Protein AF-A0A075AR29-F1 (afdb_monomer_lite)

Secondary structure (DSSP, 8-state):
--HHHHHHHHHHHHTPPPBHHHHHHHHTTS-GGG-HHHHHHHHHHHHHPBPPHHHHHHHHHHHHTT-GGGSHHHHHHHHHHHHHHH-TT-TTTT-SS--HHHHHHHHHHSTT--HHHHHHH--SS--HHHHHHHTT-HHHHHHHHHTT---S-HHHHHTT-SS--HHHHHHHHHHHHIIIIIHHH--HHHHHHHHHHHHHS-----HHHHHHHHHHHHH-TT-HHHHHHHHHHHHHHGGGS-HHHHHHHHHHHHHH---HHHHHHHHHHHHHTT----HHHHHHHHHHHHH-HHHHHH-HHHHHHHHHT-TT-HHHHHHHHHHTT-HHHHHHHHHHTSS-SGGGHHHHHHHHHHHHHHHHHT---HHHHHHHHHTGGGS-GGGGTTS-HHHHHHHHHH---HHHHHHHHHHHHHHHHH-HHHHHHHHHHHHT-TTTHHHHHHHHHHHHTS-SSHHHHHHHHHHS--SS-HHHHHHHHGGGS-HHHHHHHHHHHHTTT--TTGGG-HHHHHHHHHHHHT-SS-S-HHHHHHHHHHHHHT--HHHHHHHHHHTT-------S---S------------HHHHHHHHHHHHHTT---HHHHHHHHHS-SS---HHHHHHHHHT--HHHHHHHHHHHHHHH--GGGTTTS---

Foldseek 3Di:
DDPVVVVVVCCLVVVDEDAPVVVVVVPVVDPLVPDPVSVVSCVVNLLRHAHALVNLLVQLVCLVVVHPCPDQVNLCVVCVVNVCHQPVVCPPVPPPTQDSVNSLLSSLPGPSNALVSNLVNDPDDAFQLLVCLLVVVVSSNVSCVVRQGAAQDLVSSVVSDPDDDPLSVLQVVLLCCCVVPCLVCLDPVSLVVNVVVCVVPPRAYALVSLLVLLLSCLQPLVRPSSLVSNLVCLVRRVSNHRLVSLLVSLVSSLVNDLALVSSLSNLLSVLVVVDDHDPVSVLSNLLSQLLDQCCCVPVVVSVVSNCLSPLPCVLVNLLSNLVSLRQSSVVSCVVVVSDPLQVCQVSLQVSLVVLVVVCQPDDPDLSSLSNNLSCVVSHDPVSCVPDPVLVSLVSVLVDPDPSVLVSLLSVLVVCCVPPVPVSLVVLLVCLQDQACNLVSNVSVCVSPVAHDPLLVSLLVNLVDPGPDQNLSNLVSRLVRQPALLSLLVSLLSLLPPDDLVLLVDPSSLNSSLVSVLSHDDNPDLVSVLVSLLSQLLSVHLVSNLSSCVLQVQDQDDPDVDDDPDDPDDDDRNPRDLVSLLVSLLCCLVVVSDDPRSLVRNVSSDDDRDDPVSLVSNCVSPDPVSVVVSVVVCCVPVPDCPVVVPPDDD

Sequence (649 aa):
MDFLKLYLLIVCVVGSKLPFDVYENINRFIDSATSDSLRQADKFHYNNLQLNGETIFLWYKSCLKGSIHCSPVRIQEFYSKHVRVLDPERQLAQTNEISVPDLIGLLVRQQEFTPYNYYTQSYYSTDPLTFCIKHQMNDCIRILRRRHFYVENVQNATAFVNGDNPFLDDMQRNTEYIREHLIPSLNQVMLNSYFATQLVRKQPIDQVTMSTVLLNVAMKLNNTNAVNLGVWMLNNHLNALSETRFHRFVAELLVYNSNATPIAKVMKEVLQTKYEMHYYDKIKLFKVLIGDHDFVKNESATLLDILKSFPYDGDLIYNITFTKSNHFAYNLLKNSKLFSVERRKQKLTSFWQSLFYTTFGEKNSTESFELLLSSIEDVDISWTIPVDWIYFLELLAMSTNTARFNFYKKLFAYFKNTNDTLFTINFHNQSLDNVKGSKFLRILIELCDGVPKPELLLMKIFSKKMRYSIERSFKLIIPFVKGDRDKVDVLKSLLVDVEEDVLSDYNYISCFNMVLQSIVEPSNNEEMLDLVVLVMKTNNERFIRSVLAEMGVRIVRRSPFLHPEDHSFTKRIMIDTSLYKRACKIAVTSNLVNSKIARILLEAYEGWMDFDTAMDILELGDPNLKKSLVVHLRERYGNLDTIASHSLE

Organism: Rozella allomycis (strain CSF55) (NCBI:txid988480)

Radius of gyration: 48.05 Å; chains: 1; bounding box: 104×65×135 Å

Structure (mmCIF, N/CA/C/O backbone):
data_AF-A0A075AR29-F1
#
_entry.id   AF-A0A075AR29-F1
#
loop_
_atom_site.group_PDB
_atom_site.id
_atom_site.type_symbol
_atom_site.label_atom_id
_atom_site.label_alt_id
_atom_site.label_comp_id
_atom_site.label_asym_id
_atom_site.label_entity_id
_atom_site.label_seq_id
_atom_site.pdbx_PDB_ins_code
_atom_site.Cartn_x
_atom_site.Cartn_y
_atom_site.Cartn_z
_atom_site.occupancy
_atom_site.B_iso_or_equiv
_atom_site.auth_seq_id
_atom_site.auth_comp_id
_atom_site.auth_asym_id
_atom_site.auth_atom_id
_atom_site.pdbx_PDB_model_num
ATOM 1 N N . MET A 1 1 ? -10.044 -37.018 -37.063 1.00 43.78 1 MET A N 1
ATOM 2 C CA . MET A 1 1 ? -9.533 -35.936 -37.930 1.00 43.78 1 MET A CA 1
ATOM 3 C C . MET A 1 1 ? -8.727 -35.023 -37.025 1.00 43.78 1 MET A C 1
ATOM 5 O O . MET A 1 1 ? -9.306 -34.406 -36.142 1.00 43.78 1 MET A O 1
ATOM 9 N N . ASP A 1 2 ? -7.402 -35.097 -37.123 1.00 50.03 2 ASP A N 1
ATOM 10 C CA . ASP A 1 2 ? -6.485 -34.630 -36.077 1.00 50.03 2 ASP A CA 1
ATOM 11 C C . ASP A 1 2 ? -6.533 -33.112 -35.894 1.00 50.03 2 ASP A C 1
ATOM 13 O O . ASP A 1 2 ? -6.530 -32.360 -36.868 1.00 50.03 2 ASP A O 1
ATOM 17 N N . PHE A 1 3 ? -6.531 -32.662 -34.640 1.00 43.22 3 PHE A N 1
ATOM 18 C CA . PHE A 1 3 ? -6.531 -31.249 -34.240 1.00 43.22 3 PHE A CA 1
ATOM 19 C C . PHE A 1 3 ? -5.424 -30.439 -34.946 1.00 43.22 3 PHE A C 1
ATOM 21 O O . PHE A 1 3 ? -5.619 -29.279 -35.295 1.00 43.22 3 PHE A O 1
ATOM 28 N N . LEU A 1 4 ? -4.297 -31.092 -35.255 1.00 47.41 4 LEU A N 1
ATOM 29 C CA . LEU A 1 4 ? -3.185 -30.536 -36.027 1.00 47.41 4 LEU A CA 1
ATOM 30 C C . LEU A 1 4 ? -3.568 -30.222 -37.485 1.00 47.41 4 LEU A C 1
ATOM 32 O O . LEU A 1 4 ? -3.190 -29.176 -38.004 1.00 47.41 4 LEU A O 1
ATOM 36 N N . LYS A 1 5 ? -4.364 -31.082 -38.137 1.00 47.62 5 LYS A N 1
ATOM 37 C CA . LYS A 1 5 ? -4.862 -30.860 -39.507 1.00 47.62 5 LYS A CA 1
ATOM 38 C C . LYS A 1 5 ? -5.875 -29.719 -39.556 1.00 47.62 5 LYS A C 1
ATOM 40 O O . LYS A 1 5 ? -5.860 -28.954 -40.512 1.00 47.62 5 LYS A O 1
ATOM 45 N N . LEU A 1 6 ? -6.716 -29.575 -38.527 1.00 47.78 6 LEU A N 1
ATOM 46 C CA . LEU A 1 6 ? -7.661 -28.458 -38.413 1.00 47.78 6 LEU A CA 1
ATOM 47 C C . LEU A 1 6 ? -6.935 -27.132 -38.126 1.00 47.78 6 LEU A C 1
ATOM 49 O O . LEU A 1 6 ? -7.242 -26.125 -38.757 1.00 47.78 6 LEU A O 1
ATOM 53 N N . TYR A 1 7 ? -5.931 -27.142 -37.242 1.00 54.34 7 TYR A N 1
ATOM 54 C CA . TYR A 1 7 ? -5.072 -25.985 -36.968 1.00 54.34 7 TYR A CA 1
ATOM 55 C C . TYR A 1 7 ? -4.315 -25.532 -38.224 1.00 54.34 7 TYR A C 1
ATOM 57 O O . TYR A 1 7 ? -4.310 -24.347 -38.545 1.00 54.34 7 TYR A O 1
ATOM 65 N N . LEU A 1 8 ? -3.756 -26.477 -38.988 1.00 52.25 8 LEU A N 1
ATOM 66 C CA . LEU A 1 8 ? -3.097 -26.195 -40.264 1.00 52.25 8 LEU A CA 1
ATOM 67 C C . LEU A 1 8 ? -4.062 -25.643 -41.311 1.00 52.25 8 LEU A C 1
ATOM 69 O O . LEU A 1 8 ? -3.715 -24.687 -41.990 1.00 52.25 8 LEU A O 1
ATOM 73 N N . LEU A 1 9 ? -5.289 -26.167 -41.406 1.00 49.03 9 LEU A N 1
ATOM 74 C CA . LEU A 1 9 ? -6.296 -25.626 -42.322 1.00 49.03 9 LEU A CA 1
ATOM 75 C C . LEU A 1 9 ? -6.681 -24.181 -41.960 1.00 49.03 9 LEU A C 1
ATOM 77 O O . LEU A 1 9 ? -6.838 -23.349 -42.847 1.00 49.03 9 LEU A O 1
ATOM 81 N N . ILE A 1 10 ? -6.790 -23.871 -40.664 1.00 50.66 10 ILE A N 1
ATOM 82 C CA . ILE A 1 10 ? -7.087 -22.520 -40.169 1.00 50.66 10 ILE A CA 1
ATOM 83 C C . ILE A 1 10 ? -5.920 -21.566 -40.462 1.00 50.66 10 ILE A C 1
ATOM 85 O O . ILE A 1 10 ? -6.152 -20.459 -40.941 1.00 50.66 10 ILE A O 1
ATOM 89 N N . VAL A 1 11 ? -4.669 -21.988 -40.261 1.00 51.34 11 VAL A N 1
ATOM 90 C CA . VAL A 1 11 ? -3.492 -21.170 -40.607 1.00 51.34 11 VAL A CA 1
ATOM 91 C C . VAL A 1 11 ? -3.361 -20.976 -42.128 1.00 51.34 11 VAL A C 1
ATOM 93 O O . VAL A 1 11 ? -3.090 -19.861 -42.576 1.00 51.34 11 VAL A O 1
ATOM 96 N N . CYS A 1 12 ? -3.661 -22.005 -42.930 1.00 47.25 12 CYS A N 1
ATOM 97 C CA . CYS A 1 12 ? -3.691 -21.932 -44.396 1.00 47.25 12 CYS A CA 1
ATOM 98 C C . CYS A 1 12 ? -4.765 -20.969 -44.935 1.00 47.25 12 CYS A C 1
ATOM 100 O O . CYS A 1 12 ? -4.550 -20.342 -45.969 1.00 47.25 12 CYS A O 1
ATOM 102 N N . VAL A 1 13 ? -5.914 -20.841 -44.260 1.00 44.97 13 VAL A N 1
ATOM 103 C CA . VAL A 1 13 ? -7.030 -19.973 -44.692 1.00 44.97 13 VAL A CA 1
ATOM 104 C C . VAL A 1 13 ? -6.893 -18.536 -44.168 1.00 44.97 13 VAL A C 1
ATOM 106 O O . VAL A 1 13 ? -7.381 -17.607 -44.806 1.00 44.97 13 VAL A O 1
ATOM 109 N N . VAL A 1 14 ? -6.209 -18.323 -43.037 1.00 42.91 14 VAL A N 1
ATOM 110 C CA . VAL A 1 14 ? -6.131 -17.010 -42.360 1.00 42.91 14 VAL A CA 1
ATOM 111 C C . VAL A 1 14 ? -4.858 -16.213 -42.711 1.00 42.91 14 VAL A C 1
ATOM 113 O O . VAL A 1 14 ? -4.742 -15.042 -42.355 1.00 42.91 14 VAL A O 1
ATOM 116 N N . GLY A 1 15 ? -3.916 -16.778 -43.476 1.00 41.03 15 GLY A N 1
ATOM 117 C CA . GLY A 1 15 ? -2.771 -16.028 -44.016 1.00 41.03 15 GLY A CA 1
ATOM 118 C C . GLY A 1 15 ? -1.737 -15.587 -42.970 1.00 41.03 15 GLY A C 1
ATOM 119 O O . GLY A 1 15 ? -0.973 -14.649 -43.208 1.00 41.03 15 GLY A O 1
ATOM 120 N N . SER A 1 16 ? -1.694 -16.237 -41.805 1.00 46.59 16 SER A N 1
ATOM 121 C CA . SER A 1 16 ? -0.696 -15.952 -40.774 1.00 46.59 16 SER A CA 1
ATOM 122 C C . SER A 1 16 ? 0.676 -16.536 -41.140 1.00 46.59 16 SER A C 1
ATOM 124 O O . SER A 1 16 ? 0.806 -17.682 -41.571 1.00 46.59 16 SER A O 1
ATOM 126 N N . LYS A 1 17 ? 1.726 -15.722 -40.972 1.00 54.28 17 LYS A N 1
ATOM 127 C CA . LYS A 1 17 ? 3.124 -16.107 -41.210 1.00 54.28 17 LYS A CA 1
ATOM 128 C C . LYS A 1 17 ? 3.606 -17.054 -40.103 1.00 54.28 17 LYS A C 1
ATOM 130 O O . LYS A 1 17 ? 3.503 -16.719 -38.925 1.00 54.28 17 LYS A O 1
ATOM 135 N N . LEU A 1 18 ? 4.139 -18.215 -40.481 1.00 53.78 18 LEU A N 1
ATOM 136 C CA . LEU A 1 18 ? 4.721 -19.215 -39.577 1.00 53.78 18 LEU A CA 1
ATOM 137 C C . LEU A 1 18 ? 6.260 -19.110 -39.575 1.00 53.78 18 LEU A C 1
ATOM 139 O O . LEU A 1 18 ? 6.848 -18.973 -40.653 1.00 53.78 18 LEU A O 1
ATOM 143 N N . PRO A 1 19 ? 6.930 -19.221 -38.412 1.00 56.16 19 PRO A N 1
ATOM 144 C CA . PRO A 1 19 ? 8.384 -19.367 -38.354 1.00 56.16 19 PRO A CA 1
ATOM 145 C C . PRO A 1 19 ? 8.855 -20.664 -39.033 1.00 56.16 19 PRO A C 1
ATOM 147 O O . PRO A 1 19 ? 8.235 -21.718 -38.860 1.00 56.16 19 PRO A O 1
ATOM 150 N N . PHE A 1 20 ? 9.977 -20.603 -39.760 1.00 53.06 20 PHE A N 1
ATOM 151 C CA . PHE A 1 20 ? 10.546 -21.738 -40.511 1.00 53.06 20 PHE A CA 1
ATOM 152 C C . PHE A 1 20 ? 10.771 -22.995 -39.647 1.00 53.06 20 PHE A C 1
ATOM 154 O O . PHE A 1 20 ? 10.474 -24.105 -40.084 1.00 53.06 20 PHE A O 1
ATOM 161 N N . ASP A 1 21 ? 11.211 -22.831 -38.398 1.00 53.47 21 ASP A N 1
ATOM 162 C CA . ASP A 1 21 ? 11.524 -23.942 -37.483 1.00 53.47 21 ASP A CA 1
ATOM 163 C C . ASP A 1 21 ? 10.270 -24.735 -37.058 1.00 53.47 21 ASP A C 1
ATOM 165 O O . ASP A 1 21 ? 10.311 -25.949 -36.841 1.00 53.47 21 ASP A O 1
ATOM 169 N N . VAL A 1 22 ? 9.119 -24.058 -36.976 1.00 52.94 22 VAL A N 1
ATOM 170 C CA . VAL A 1 22 ? 7.818 -24.687 -36.701 1.00 52.94 22 VAL A CA 1
ATOM 171 C C . VAL A 1 22 ? 7.333 -25.436 -37.943 1.00 52.94 22 VAL A C 1
ATOM 173 O O . VAL A 1 22 ? 6.869 -26.570 -37.839 1.00 52.94 22 VAL A O 1
ATOM 176 N N . TYR A 1 23 ? 7.509 -24.841 -39.124 1.00 55.91 23 TYR A N 1
ATOM 177 C CA . TYR A 1 23 ? 7.168 -25.459 -40.405 1.00 55.91 23 TYR A CA 1
ATOM 178 C C . TYR A 1 23 ? 7.992 -26.727 -40.697 1.00 55.91 23 TYR A C 1
ATOM 180 O O . TYR A 1 23 ? 7.426 -27.744 -41.090 1.00 55.91 23 TYR A O 1
ATOM 188 N N . GLU A 1 24 ? 9.306 -26.725 -40.443 1.00 52.09 24 GLU A N 1
ATOM 189 C CA . GLU A 1 24 ? 10.159 -27.907 -40.652 1.00 52.09 24 GLU A CA 1
ATOM 190 C C . GLU A 1 24 ? 9.727 -29.095 -39.779 1.00 52.09 24 GLU A C 1
ATOM 192 O O . GLU A 1 24 ? 9.702 -30.238 -40.241 1.00 52.09 24 GLU A O 1
ATOM 197 N N . ASN A 1 25 ? 9.350 -28.831 -38.527 1.00 53.25 25 ASN A N 1
ATOM 198 C CA . ASN A 1 25 ? 8.856 -29.868 -37.628 1.00 53.25 25 ASN A CA 1
ATOM 199 C C . ASN A 1 25 ? 7.492 -30.413 -38.071 1.00 53.25 25 ASN A C 1
ATOM 201 O O . ASN A 1 25 ? 7.245 -31.604 -37.912 1.00 53.25 25 ASN A O 1
ATOM 205 N N . ILE A 1 26 ? 6.639 -29.582 -38.674 1.00 52.88 26 ILE A N 1
ATOM 206 C CA . ILE A 1 26 ? 5.336 -29.988 -39.219 1.00 52.88 26 ILE A CA 1
ATOM 207 C C . ILE A 1 26 ? 5.495 -30.833 -40.494 1.00 52.88 26 ILE A C 1
ATOM 209 O O . ILE A 1 26 ? 4.832 -31.865 -40.621 1.00 52.88 26 ILE A O 1
ATOM 213 N N . ASN A 1 27 ? 6.412 -30.471 -41.398 1.00 48.91 27 ASN A N 1
ATOM 214 C CA . ASN A 1 27 ? 6.656 -31.216 -42.642 1.00 48.91 27 ASN A CA 1
ATOM 215 C C . ASN A 1 27 ? 7.231 -32.622 -42.426 1.00 48.91 27 ASN A C 1
ATOM 217 O O . ASN A 1 27 ? 7.148 -33.458 -43.320 1.00 48.91 27 ASN A O 1
ATOM 221 N N . ARG A 1 28 ? 7.756 -32.932 -41.234 1.00 50.53 28 ARG A N 1
ATOM 222 C CA . ARG A 1 28 ? 8.128 -34.310 -40.869 1.00 50.53 28 ARG A CA 1
ATOM 223 C C . ARG A 1 28 ? 6.922 -35.216 -40.595 1.00 50.53 28 ARG A C 1
ATOM 225 O O . ARG A 1 28 ? 7.085 -36.431 -40.592 1.00 50.53 28 ARG A O 1
ATOM 232 N N . PHE A 1 29 ? 5.732 -34.653 -40.369 1.00 48.94 29 PHE A N 1
ATOM 233 C CA . PHE A 1 29 ? 4.509 -35.402 -40.045 1.00 48.94 29 PHE A CA 1
ATOM 234 C C . PHE A 1 29 ? 3.530 -35.546 -41.217 1.00 48.94 29 PHE A C 1
ATOM 236 O O . PHE A 1 29 ? 2.563 -36.301 -41.106 1.00 48.94 29 PHE A O 1
ATOM 243 N N . ILE A 1 30 ? 3.737 -34.827 -42.324 1.00 55.16 30 ILE A N 1
ATOM 244 C CA . ILE A 1 30 ? 2.797 -34.782 -43.449 1.00 55.16 30 ILE A CA 1
ATOM 245 C C . ILE A 1 30 ? 3.527 -35.191 -44.724 1.00 55.16 30 ILE A C 1
ATOM 247 O O . ILE A 1 30 ? 4.434 -34.503 -45.178 1.00 55.16 30 ILE A O 1
ATOM 251 N N . ASP A 1 31 ? 3.105 -36.307 -45.316 1.00 53.69 31 ASP A N 1
ATOM 252 C CA . ASP A 1 31 ? 3.638 -36.788 -46.589 1.00 53.69 31 ASP A CA 1
ATOM 253 C C . ASP A 1 31 ? 3.057 -35.958 -47.750 1.00 53.69 31 ASP A C 1
ATOM 255 O O . ASP A 1 31 ? 1.992 -36.256 -48.311 1.00 53.69 31 ASP A O 1
ATOM 259 N N . SER A 1 32 ? 3.731 -34.848 -48.069 1.00 50.19 32 SER A N 1
ATOM 260 C CA . SER A 1 32 ? 3.293 -33.856 -49.062 1.00 50.19 32 SER A CA 1
ATOM 261 C C . SER A 1 32 ? 3.300 -34.371 -50.507 1.00 50.19 32 SER A C 1
ATOM 263 O O . SER A 1 32 ? 2.809 -33.693 -51.413 1.00 50.19 32 SER A O 1
ATOM 265 N N . ALA A 1 33 ? 3.766 -35.601 -50.744 1.00 53.78 33 ALA A N 1
ATOM 266 C CA . ALA A 1 33 ? 3.729 -36.250 -52.052 1.00 53.78 33 ALA A CA 1
ATOM 267 C C . ALA A 1 33 ? 2.305 -36.603 -52.530 1.00 53.78 33 ALA A C 1
ATOM 269 O O . ALA A 1 33 ? 2.086 -36.776 -53.731 1.00 53.78 33 ALA A O 1
ATOM 270 N N . THR A 1 34 ? 1.336 -36.693 -51.613 1.00 52.34 34 THR A N 1
ATOM 271 C CA . THR A 1 34 ? 0.024 -37.317 -51.867 1.00 52.34 34 THR A CA 1
ATOM 272 C C . THR A 1 34 ? -1.095 -36.362 -52.305 1.00 52.34 34 THR A C 1
ATOM 274 O O . THR A 1 34 ? -2.158 -36.833 -52.706 1.00 52.34 34 THR A O 1
ATOM 277 N N . SER A 1 35 ? -0.897 -35.036 -52.273 1.00 58.75 35 SER A N 1
ATOM 278 C CA . SER A 1 35 ? -1.952 -34.065 -52.618 1.00 58.75 35 SER A CA 1
ATOM 279 C C . SER A 1 35 ? -1.421 -32.784 -53.265 1.00 58.75 35 SER A C 1
ATOM 281 O O . SER A 1 35 ? -0.535 -32.122 -52.728 1.00 58.75 35 SER A O 1
ATOM 283 N N . ASP A 1 36 ? -2.027 -32.374 -54.383 1.00 51.91 36 ASP A N 1
ATOM 284 C CA . ASP A 1 36 ? -1.696 -31.127 -55.085 1.00 51.91 36 ASP A CA 1
ATOM 285 C C . ASP A 1 36 ? -1.991 -29.864 -54.278 1.00 51.91 36 ASP A C 1
ATOM 287 O O . ASP A 1 36 ? -1.233 -28.897 -54.357 1.00 51.91 36 ASP A O 1
ATOM 291 N N . SER A 1 37 ? -3.047 -29.868 -53.462 1.00 49.53 37 SER A N 1
ATOM 292 C CA . SER A 1 37 ? -3.368 -28.734 -52.593 1.00 49.53 37 SER A CA 1
ATOM 293 C C . SER A 1 37 ? -2.353 -28.587 -51.458 1.00 49.53 37 SER A C 1
ATOM 295 O O . SER A 1 37 ? -1.980 -27.464 -51.125 1.00 49.53 37 SER A O 1
ATOM 297 N N . LEU A 1 38 ? -1.824 -29.701 -50.933 1.00 56.47 38 LEU A N 1
ATOM 298 C CA . LEU A 1 38 ? -0.713 -29.677 -49.977 1.00 56.47 38 LEU A CA 1
ATOM 299 C C . LEU A 1 38 ? 0.596 -29.254 -50.649 1.00 56.47 38 LEU A C 1
ATOM 301 O O . LEU A 1 38 ? 1.301 -28.429 -50.088 1.00 56.47 38 LEU A O 1
ATOM 305 N N . ARG A 1 39 ? 0.887 -29.706 -51.878 1.00 57.25 39 ARG A N 1
ATOM 306 C CA . ARG A 1 39 ? 2.060 -29.236 -52.643 1.00 57.25 39 ARG A CA 1
ATOM 307 C C . ARG A 1 39 ? 2.019 -27.734 -52.926 1.00 57.25 39 ARG A C 1
ATOM 309 O O . ARG A 1 39 ? 3.051 -27.065 -52.868 1.00 57.25 39 ARG A O 1
ATOM 316 N N . GLN A 1 40 ? 0.847 -27.188 -53.250 1.00 54.88 40 GLN A N 1
ATOM 317 C CA . GLN A 1 40 ? 0.678 -25.750 -53.470 1.00 54.88 40 GLN A CA 1
ATOM 318 C C . GLN A 1 40 ? 0.751 -24.952 -52.163 1.00 54.88 40 GLN A C 1
ATOM 320 O O . GLN A 1 40 ? 1.387 -23.899 -52.156 1.00 54.88 40 GLN A O 1
ATOM 325 N N . ALA A 1 41 ? 0.181 -25.461 -51.065 1.00 55.19 41 ALA A N 1
ATOM 326 C CA . ALA A 1 41 ? 0.299 -24.857 -49.738 1.00 55.19 41 ALA A CA 1
ATOM 327 C C . ALA A 1 41 ? 1.746 -24.892 -49.216 1.00 55.19 41 ALA A C 1
ATOM 329 O O . ALA A 1 41 ? 2.229 -23.868 -48.749 1.00 55.19 41 ALA A O 1
ATOM 330 N N . ASP A 1 42 ? 2.472 -26.001 -49.394 1.00 56.97 42 ASP A N 1
ATOM 331 C CA . ASP A 1 42 ? 3.909 -26.116 -49.110 1.00 56.97 42 ASP A CA 1
ATOM 332 C C . ASP A 1 42 ? 4.702 -25.100 -49.931 1.00 56.97 42 ASP A C 1
ATOM 334 O O . ASP A 1 42 ? 5.536 -24.377 -49.401 1.00 56.97 42 ASP A O 1
ATOM 338 N N . LYS A 1 43 ? 4.427 -24.981 -51.235 1.00 56.94 43 LYS A N 1
ATOM 339 C CA . LYS A 1 43 ? 5.109 -24.010 -52.103 1.00 56.94 43 LYS A CA 1
ATOM 340 C C . LYS A 1 43 ? 4.799 -22.561 -51.705 1.00 56.94 43 LYS A C 1
ATOM 342 O O . LYS A 1 43 ? 5.697 -21.722 -51.750 1.00 56.94 43 LYS A O 1
ATOM 347 N N . PHE A 1 44 ? 3.558 -22.265 -51.318 1.00 54.06 44 PHE A N 1
ATOM 348 C CA . PHE A 1 44 ? 3.132 -20.946 -50.845 1.00 54.06 44 PHE A CA 1
ATOM 349 C C . PHE A 1 44 ? 3.731 -20.609 -49.477 1.00 54.06 44 PHE A C 1
ATOM 351 O O . PHE A 1 44 ? 4.249 -19.510 -49.299 1.00 54.06 44 PHE A O 1
ATOM 358 N N . HIS A 1 45 ? 3.725 -21.550 -48.531 1.00 56.06 45 HIS A N 1
ATOM 359 C CA . HIS A 1 45 ? 4.343 -21.368 -47.225 1.00 56.06 45 HIS A CA 1
ATOM 360 C C . HIS A 1 45 ? 5.852 -21.250 -47.351 1.00 56.06 45 HIS A C 1
ATOM 362 O O . HIS A 1 45 ? 6.369 -20.241 -46.902 1.00 56.06 45 HIS A O 1
ATOM 368 N N . TYR A 1 46 ? 6.541 -22.154 -48.053 1.00 56.34 46 TYR A N 1
ATOM 369 C CA . TYR A 1 46 ? 7.996 -22.113 -48.269 1.00 56.34 46 TYR A CA 1
ATOM 370 C C . TYR A 1 46 ? 8.484 -20.793 -48.888 1.00 56.34 46 TYR A C 1
ATOM 372 O O . TYR A 1 46 ? 9.596 -20.353 -48.607 1.00 56.34 46 TYR A O 1
ATOM 380 N N . ASN A 1 47 ? 7.657 -20.139 -49.708 1.00 53.19 47 ASN A N 1
ATOM 381 C CA . ASN A 1 47 ? 7.953 -18.818 -50.270 1.00 53.19 47 ASN A CA 1
ATOM 382 C C . ASN A 1 47 ? 7.622 -17.646 -49.317 1.00 53.19 47 ASN A C 1
ATOM 384 O O . ASN A 1 47 ? 8.071 -16.533 -49.563 1.00 53.19 47 ASN A O 1
ATOM 388 N N . ASN A 1 48 ? 6.862 -17.887 -48.244 1.00 54.09 48 ASN A N 1
ATOM 389 C CA . ASN A 1 48 ? 6.429 -16.912 -47.234 1.00 54.09 48 ASN A CA 1
ATOM 390 C C . ASN A 1 48 ? 7.011 -17.173 -45.824 1.00 54.09 48 ASN A C 1
ATOM 392 O O . ASN A 1 48 ? 6.593 -16.517 -44.865 1.00 54.09 48 ASN A O 1
ATOM 396 N N . LEU A 1 49 ? 7.942 -18.125 -45.665 1.00 60.72 49 LEU A N 1
ATOM 397 C CA . LEU A 1 49 ? 8.569 -18.430 -44.375 1.00 60.72 49 LEU A CA 1
ATOM 398 C C . LEU A 1 49 ? 9.488 -17.288 -43.934 1.00 60.72 49 LEU A C 1
ATOM 400 O O . LEU A 1 49 ? 10.289 -16.780 -44.715 1.00 60.72 49 LEU A O 1
ATOM 404 N N . GLN A 1 50 ? 9.396 -16.927 -42.657 1.00 64.00 50 GLN A N 1
ATOM 405 C CA . GLN A 1 50 ? 10.344 -16.032 -41.998 1.00 64.00 50 GLN A CA 1
ATOM 406 C C . GLN A 1 50 ? 11.274 -16.855 -41.106 1.00 64.00 50 GLN A C 1
ATOM 408 O O . GLN A 1 50 ? 10.853 -17.824 -40.463 1.00 64.00 50 GLN A O 1
ATOM 413 N N . LEU A 1 51 ? 12.549 -16.475 -41.067 1.00 69.44 51 LEU A N 1
ATOM 414 C CA . LEU A 1 51 ? 13.471 -16.991 -40.064 1.00 69.44 51 LEU A CA 1
ATOM 415 C C . LEU A 1 51 ? 13.124 -16.357 -38.712 1.00 69.44 51 LEU A C 1
ATOM 417 O O . LEU A 1 51 ? 12.966 -15.140 -38.621 1.00 69.44 51 LEU A O 1
ATOM 421 N N . ASN A 1 52 ? 13.014 -17.173 -37.661 1.00 71.31 52 ASN A N 1
ATOM 422 C CA . ASN A 1 52 ? 12.850 -16.657 -36.304 1.00 71.31 52 ASN A CA 1
ATOM 423 C C . ASN A 1 52 ? 14.066 -15.781 -35.943 1.00 71.31 52 ASN A C 1
ATOM 425 O O . ASN A 1 52 ? 15.206 -16.125 -36.273 1.00 71.31 52 ASN A O 1
ATOM 429 N N . GLY A 1 53 ? 13.826 -14.668 -35.243 1.00 69.56 53 GLY A N 1
ATOM 430 C CA . GLY A 1 53 ? 14.879 -13.813 -34.699 1.00 69.56 53 GLY A CA 1
ATOM 431 C C . GLY A 1 53 ? 15.915 -14.609 -33.899 1.00 69.56 53 GLY A C 1
ATOM 432 O O . GLY A 1 53 ? 17.106 -14.408 -34.103 1.00 69.56 53 GLY A O 1
ATOM 433 N N . GLU A 1 54 ? 15.493 -15.577 -33.079 1.00 68.31 54 GLU A N 1
ATOM 434 C CA . GLU A 1 54 ? 16.404 -16.469 -32.336 1.00 68.31 54 GLU A CA 1
ATOM 435 C C . GLU A 1 54 ? 17.393 -17.208 -33.242 1.00 68.31 54 GLU A C 1
ATOM 437 O O . GLU A 1 54 ? 18.597 -17.200 -32.991 1.00 68.31 54 GLU A O 1
ATOM 442 N N . THR A 1 55 ? 16.908 -17.795 -34.335 1.00 75.06 55 THR A N 1
ATOM 443 C CA . THR A 1 55 ? 17.741 -18.524 -35.299 1.00 75.06 55 THR A CA 1
ATOM 444 C C . THR A 1 55 ? 18.710 -17.578 -36.009 1.00 75.06 55 THR A C 1
ATOM 446 O O . THR A 1 55 ? 19.899 -17.884 -36.129 1.00 75.06 55 THR A O 1
ATOM 449 N N . ILE A 1 56 ? 18.237 -16.395 -36.414 1.00 80.06 56 ILE A N 1
ATOM 450 C CA . ILE A 1 56 ? 19.059 -15.353 -37.047 1.00 80.06 56 ILE A CA 1
ATOM 451 C C . ILE A 1 56 ? 20.206 -14.927 -36.121 1.00 80.06 56 ILE A C 1
ATOM 453 O O . ILE A 1 56 ? 21.367 -14.895 -36.539 1.00 80.06 56 ILE A O 1
ATOM 457 N N . PHE A 1 57 ? 19.900 -14.623 -34.859 1.00 76.19 57 PHE A N 1
ATOM 458 C CA . PHE A 1 57 ? 20.881 -14.123 -33.899 1.00 76.19 57 PHE A CA 1
ATOM 459 C C . PHE A 1 57 ? 21.815 -15.213 -33.370 1.00 76.19 57 PHE A C 1
ATOM 461 O O . PHE A 1 57 ? 22.996 -14.937 -33.144 1.00 76.19 57 PHE A O 1
ATOM 468 N N . LEU A 1 58 ? 21.350 -16.461 -33.254 1.00 77.75 58 LEU A N 1
ATOM 469 C CA . LEU A 1 58 ? 22.199 -17.609 -32.936 1.00 77.75 58 LEU A CA 1
ATOM 470 C C . LEU A 1 58 ? 23.278 -17.829 -34.005 1.00 77.75 58 LEU A C 1
ATOM 472 O O . LEU A 1 58 ? 24.451 -18.016 -33.664 1.00 77.75 58 LEU A O 1
ATOM 476 N N . TRP A 1 59 ? 22.902 -17.787 -35.286 1.00 81.44 59 TRP A N 1
ATOM 477 C CA . TRP A 1 59 ? 23.847 -17.917 -36.398 1.00 81.44 59 TRP A CA 1
ATOM 478 C C . TRP A 1 59 ? 24.801 -16.734 -36.471 1.00 81.44 59 TRP A C 1
ATOM 480 O O . TRP A 1 59 ? 26.017 -16.928 -36.518 1.00 81.44 59 TRP A O 1
ATOM 490 N N . TYR A 1 60 ? 24.265 -15.518 -36.371 1.00 81.56 60 TYR A N 1
ATOM 491 C CA . TYR A 1 60 ? 25.062 -14.297 -36.315 1.00 81.56 60 TYR A CA 1
ATOM 492 C C . TYR A 1 60 ? 26.143 -14.377 -35.216 1.00 81.56 60 TYR A C 1
ATOM 494 O O . TYR A 1 60 ? 27.333 -14.198 -35.477 1.00 81.56 60 TYR A O 1
ATOM 502 N N . LYS A 1 61 ? 25.754 -14.769 -33.997 1.00 75.44 61 LYS A N 1
ATOM 503 C CA . LYS A 1 61 ? 26.656 -14.967 -32.850 1.00 75.44 61 LYS A CA 1
ATOM 504 C C . LYS A 1 61 ? 27.684 -16.075 -33.078 1.00 75.44 61 LYS A C 1
ATOM 506 O O . LYS A 1 61 ? 28.855 -15.903 -32.738 1.00 75.44 61 LYS A O 1
ATOM 511 N N . SER A 1 62 ? 27.257 -17.214 -33.619 1.00 77.38 62 SER A N 1
ATOM 512 C CA . SER A 1 62 ? 28.134 -18.365 -33.869 1.00 77.38 62 SER A CA 1
ATOM 513 C C . SER A 1 62 ? 29.251 -18.022 -34.854 1.00 77.38 62 SER A C 1
ATOM 515 O O . SER A 1 62 ? 30.384 -18.483 -34.685 1.00 77.38 62 SER A O 1
ATOM 517 N N . CYS A 1 63 ? 28.944 -17.169 -35.831 1.00 79.31 63 CYS A N 1
ATOM 518 C CA . CYS A 1 63 ? 29.890 -16.696 -36.829 1.00 79.31 63 CYS A CA 1
ATOM 519 C C . CYS A 1 63 ? 30.851 -15.629 -36.315 1.00 79.31 63 CYS A C 1
ATOM 521 O O . CYS A 1 63 ? 32.038 -15.689 -36.626 1.00 79.31 63 CYS A O 1
ATOM 523 N N . LEU A 1 64 ? 30.395 -14.720 -35.451 1.00 73.88 64 LEU A N 1
ATOM 524 C CA . LEU A 1 64 ? 31.289 -13.746 -34.817 1.00 73.88 64 LEU A CA 1
ATOM 525 C C . LEU A 1 64 ? 32.322 -14.383 -33.878 1.00 73.88 64 LEU A C 1
ATOM 527 O O . LEU A 1 64 ? 33.442 -13.893 -33.770 1.00 73.88 64 LEU A O 1
ATOM 531 N N . LYS A 1 65 ? 31.960 -15.470 -33.185 1.00 68.25 65 LYS A N 1
ATOM 532 C CA . LYS A 1 65 ? 32.844 -16.135 -32.211 1.00 68.25 65 LYS A CA 1
ATOM 533 C C . LYS A 1 65 ? 33.845 -17.110 -32.831 1.00 68.25 65 LYS A C 1
ATOM 535 O O . LYS A 1 65 ? 34.588 -17.743 -32.086 1.00 68.25 65 LYS A O 1
ATOM 540 N N . GLY A 1 66 ? 33.830 -17.287 -34.155 1.00 60.69 66 GLY A N 1
ATOM 541 C CA . GLY A 1 66 ? 34.627 -18.323 -34.817 1.00 60.69 66 GLY A CA 1
ATOM 542 C C . GLY A 1 66 ? 34.306 -19.729 -34.297 1.00 60.69 66 GLY A C 1
ATOM 543 O O . GLY A 1 66 ? 35.195 -20.568 -34.181 1.00 60.69 66 GLY A O 1
ATOM 544 N N . SER A 1 67 ? 33.051 -19.977 -33.904 1.00 62.88 67 SER A N 1
ATOM 545 C CA . SER A 1 67 ? 32.654 -21.288 -33.386 1.00 62.88 67 SER A CA 1
ATOM 546 C C . SER A 1 67 ? 32.754 -22.361 -34.476 1.00 62.88 67 SER A C 1
ATOM 548 O O . SER A 1 67 ? 32.580 -22.070 -35.660 1.00 62.88 67 SER A O 1
ATOM 550 N N . ILE A 1 68 ? 32.933 -23.626 -34.076 1.00 58.88 68 ILE A N 1
ATOM 551 C CA . ILE A 1 68 ? 32.921 -24.793 -34.984 1.00 58.88 68 ILE A CA 1
ATOM 552 C C . ILE A 1 68 ? 31.618 -24.845 -35.816 1.00 58.88 68 ILE A C 1
ATOM 554 O O . ILE A 1 68 ? 31.588 -25.397 -36.915 1.00 58.88 68 ILE A O 1
ATOM 558 N N . HIS A 1 69 ? 30.545 -24.220 -35.320 1.00 61.47 69 HIS A N 1
ATOM 559 C CA . HIS A 1 69 ? 29.247 -24.116 -35.984 1.00 61.47 69 HIS A CA 1
ATOM 560 C C . HIS A 1 69 ? 29.195 -23.100 -37.136 1.00 61.47 69 HIS A C 1
ATOM 562 O O . HIS A 1 69 ? 28.214 -23.104 -37.871 1.00 61.47 69 HIS A O 1
ATOM 568 N N . CYS A 1 70 ? 30.229 -22.277 -37.342 1.00 76.69 70 CYS A N 1
ATOM 569 C CA . CYS A 1 70 ? 30.331 -21.355 -38.478 1.00 76.69 70 CYS A CA 1
ATOM 570 C C . CYS A 1 70 ? 31.576 -21.628 -39.342 1.00 76.69 70 CYS A C 1
ATOM 572 O O . CYS A 1 70 ? 32.311 -20.723 -39.731 1.00 76.69 70 CYS A O 1
ATOM 574 N N . SER A 1 71 ? 31.834 -22.905 -39.634 1.00 81.31 71 SER A N 1
ATOM 575 C CA . SER A 1 71 ? 32.773 -23.286 -40.693 1.00 81.31 71 SER A CA 1
ATOM 576 C C . SER A 1 71 ? 32.162 -23.029 -42.081 1.00 81.31 71 SER A C 1
ATOM 578 O O . SER A 1 71 ? 30.933 -23.038 -42.200 1.00 81.31 71 SER A O 1
ATOM 580 N N . PRO A 1 72 ? 32.971 -22.874 -43.148 1.00 81.31 72 PRO A N 1
ATOM 581 C CA . PRO A 1 72 ? 32.461 -22.698 -44.514 1.00 81.31 72 PRO A CA 1
ATOM 582 C C . PRO A 1 72 ? 31.437 -23.771 -44.917 1.00 81.31 72 PRO A C 1
ATOM 584 O O . PRO A 1 72 ? 30.394 -23.459 -45.481 1.00 81.31 72 PRO A O 1
ATOM 587 N N . VAL A 1 73 ? 31.673 -25.026 -44.514 1.00 82.94 73 VAL A N 1
ATOM 588 C CA . VAL A 1 73 ? 30.752 -26.152 -44.739 1.00 82.94 73 VAL A CA 1
ATOM 589 C C . VAL A 1 73 ? 29.400 -25.923 -44.056 1.00 82.94 73 VAL A C 1
ATOM 591 O O . VAL A 1 73 ? 28.357 -26.072 -44.685 1.00 82.94 73 VAL A O 1
ATOM 594 N N . ARG A 1 74 ? 29.395 -25.513 -42.781 1.00 83.31 74 ARG A N 1
ATOM 595 C CA . ARG A 1 74 ? 28.158 -25.261 -42.023 1.00 83.31 74 ARG A CA 1
ATOM 596 C C . ARG A 1 74 ? 27.400 -24.036 -42.528 1.00 83.31 74 ARG A C 1
ATOM 598 O O . ARG A 1 74 ? 26.174 -24.065 -42.576 1.00 83.31 74 ARG A O 1
ATOM 605 N N . ILE A 1 75 ? 28.114 -22.983 -42.926 1.00 86.88 75 ILE A N 1
ATOM 606 C CA . ILE A 1 75 ? 27.523 -21.801 -43.568 1.00 86.88 75 ILE A CA 1
ATOM 607 C C . ILE A 1 75 ? 26.835 -22.210 -44.871 1.00 86.88 75 ILE A C 1
ATOM 609 O O . ILE A 1 75 ? 25.691 -21.824 -45.101 1.00 86.88 75 ILE A O 1
ATOM 613 N N . GLN A 1 76 ? 27.494 -23.033 -45.690 1.00 86.75 76 GLN A N 1
ATOM 614 C CA . GLN A 1 76 ? 26.940 -23.514 -46.952 1.00 86.75 76 GLN A CA 1
ATOM 615 C C . GLN A 1 76 ? 25.713 -24.417 -46.738 1.00 86.75 76 GLN A C 1
ATOM 617 O O . GLN A 1 76 ? 24.705 -24.269 -47.434 1.00 86.75 76 GLN A O 1
ATOM 622 N N . GLU A 1 77 ? 25.746 -25.314 -45.746 1.00 83.62 77 GLU A N 1
ATOM 623 C CA . GLU A 1 77 ? 24.584 -26.116 -45.324 1.00 83.62 77 GLU A CA 1
ATOM 624 C C . GLU A 1 77 ? 23.412 -25.220 -44.893 1.00 83.62 77 GLU A C 1
ATOM 626 O O . GLU A 1 77 ? 22.273 -25.413 -45.322 1.00 83.62 77 GLU A O 1
ATOM 631 N N . PHE A 1 78 ? 23.681 -24.201 -44.075 1.00 84.38 78 PHE A N 1
ATOM 632 C CA . PHE A 1 78 ? 22.653 -23.281 -43.604 1.00 84.38 78 PHE A CA 1
ATOM 633 C C . PHE A 1 78 ? 22.080 -22.416 -44.728 1.00 84.38 78 PHE A C 1
ATOM 635 O O . PHE A 1 78 ? 20.858 -22.302 -44.841 1.00 84.38 78 PHE A O 1
ATOM 642 N N . TYR A 1 79 ? 22.930 -21.850 -45.586 1.00 86.62 79 TYR A N 1
ATOM 643 C CA . TYR A 1 79 ? 22.489 -21.062 -46.732 1.00 86.62 79 TYR A CA 1
ATOM 644 C C . TYR A 1 79 ? 21.680 -21.906 -47.709 1.00 86.62 79 TYR A C 1
ATOM 646 O O . TYR A 1 79 ? 20.579 -21.508 -48.065 1.00 86.62 79 TYR A O 1
ATOM 654 N N . SER A 1 80 ? 22.162 -23.086 -48.110 1.00 82.19 80 SER A N 1
ATOM 655 C CA . SER A 1 80 ? 21.440 -23.943 -49.063 1.00 82.19 80 SER A CA 1
ATOM 656 C C . SER A 1 80 ? 20.045 -24.325 -48.556 1.00 82.19 80 SER A C 1
ATOM 658 O O . SER A 1 80 ? 19.084 -24.313 -49.329 1.00 82.19 80 SER A O 1
ATOM 660 N N . LYS A 1 81 ? 19.908 -24.561 -47.245 1.00 79.56 81 LYS A N 1
ATOM 661 C CA . LYS A 1 81 ? 18.622 -24.831 -46.595 1.00 79.56 81 LYS A CA 1
ATOM 662 C C . LYS A 1 81 ? 17.692 -23.607 -46.562 1.00 79.56 81 LYS A C 1
ATOM 664 O O . LYS A 1 81 ? 16.487 -23.764 -46.749 1.00 79.56 81 LYS A O 1
ATOM 669 N N . HIS A 1 82 ? 18.226 -22.395 -46.385 1.00 80.00 82 HIS A N 1
ATOM 670 C CA . HIS A 1 82 ? 17.433 -21.169 -46.176 1.00 80.00 82 HIS A CA 1
ATOM 671 C C . HIS A 1 82 ? 17.543 -20.134 -47.310 1.00 80.00 82 HIS A C 1
ATOM 673 O O . HIS A 1 82 ? 17.098 -18.997 -47.152 1.00 80.00 82 HIS A O 1
ATOM 679 N N . VAL A 1 83 ? 18.087 -20.514 -48.472 1.00 83.38 83 VAL A N 1
ATOM 680 C CA . VAL A 1 83 ? 18.432 -19.600 -49.578 1.00 83.38 83 VAL A CA 1
ATOM 681 C C . VAL A 1 83 ? 17.256 -18.739 -50.027 1.00 83.38 83 VAL A C 1
ATOM 683 O O . VAL A 1 83 ? 17.425 -17.554 -50.273 1.00 83.38 83 VAL A O 1
ATOM 686 N N . ARG A 1 84 ? 16.038 -19.292 -50.071 1.00 75.19 84 ARG A N 1
ATOM 687 C CA . ARG A 1 84 ? 14.852 -18.550 -50.532 1.00 75.19 84 ARG A CA 1
ATOM 688 C C . ARG A 1 84 ? 14.409 -17.441 -49.577 1.00 75.19 84 ARG A C 1
ATOM 690 O O . ARG A 1 84 ? 13.747 -16.514 -50.025 1.00 75.19 84 ARG A O 1
ATOM 697 N N . VAL A 1 85 ? 14.756 -17.552 -48.295 1.00 78.00 85 VAL A N 1
ATOM 698 C CA . VAL A 1 85 ? 14.428 -16.562 -47.257 1.00 78.00 85 VAL A CA 1
ATOM 699 C C . VAL A 1 85 ? 15.586 -15.578 -47.081 1.00 78.00 85 VAL A C 1
ATOM 701 O O . VAL A 1 85 ? 15.380 -14.369 -47.021 1.00 78.00 85 VAL A O 1
ATOM 704 N N . LEU A 1 86 ? 16.820 -16.088 -47.046 1.00 81.50 86 LEU A N 1
ATOM 705 C CA . LEU A 1 86 ? 18.019 -15.273 -46.851 1.00 81.50 86 LEU A CA 1
ATOM 706 C C . LEU A 1 86 ? 18.378 -14.434 -48.082 1.00 81.50 86 LEU A C 1
ATOM 708 O O . LEU A 1 86 ? 18.730 -13.266 -47.938 1.00 81.50 86 LEU A O 1
ATOM 712 N N . ASP A 1 87 ? 18.279 -15.025 -49.272 1.00 83.19 87 ASP A N 1
ATOM 713 C CA . ASP A 1 87 ? 18.720 -14.468 -50.552 1.00 83.19 87 ASP A CA 1
ATOM 714 C C . ASP A 1 87 ? 17.671 -14.739 -51.655 1.00 83.19 87 ASP A C 1
ATOM 716 O O . ASP A 1 87 ? 17.896 -15.536 -52.572 1.00 83.19 87 ASP A O 1
ATOM 720 N N . PRO A 1 88 ? 16.481 -14.111 -51.568 1.00 76.75 88 PRO A N 1
ATOM 721 C CA . PRO A 1 88 ? 15.374 -14.360 -52.497 1.00 76.75 88 PRO A CA 1
ATOM 722 C C . PRO A 1 88 ? 15.722 -14.005 -53.950 1.00 76.75 88 PRO A C 1
ATOM 724 O O . PRO A 1 88 ? 15.209 -14.626 -54.880 1.00 76.75 88 PRO A O 1
ATOM 727 N N . GLU A 1 89 ? 16.624 -13.042 -54.143 1.00 80.56 89 GLU A N 1
ATOM 728 C CA . GLU A 1 89 ? 17.139 -12.620 -55.449 1.00 80.56 89 GLU A CA 1
ATOM 729 C C . GLU A 1 89 ? 18.313 -13.479 -55.940 1.00 80.56 89 GLU A C 1
ATOM 731 O O . GLU A 1 89 ? 18.767 -13.301 -57.069 1.00 80.56 89 GLU A O 1
ATOM 736 N N . ARG A 1 90 ? 18.780 -14.441 -55.128 1.00 79.56 90 ARG A N 1
ATOM 737 C CA . ARG A 1 90 ? 19.877 -15.364 -55.450 1.00 79.56 90 ARG A CA 1
ATOM 738 C C . ARG A 1 90 ? 21.181 -14.657 -55.836 1.00 79.56 90 ARG A C 1
ATOM 740 O O . ARG A 1 90 ? 21.927 -15.154 -56.682 1.00 79.56 90 ARG A O 1
ATOM 747 N N . GLN A 1 91 ? 21.475 -13.528 -55.195 1.00 79.69 91 GLN A N 1
ATOM 748 C CA . GLN A 1 91 ? 22.677 -12.724 -55.434 1.00 79.69 91 GLN A CA 1
ATOM 749 C C . GLN A 1 91 ? 23.971 -13.520 -55.190 1.00 79.69 91 GLN A C 1
ATOM 751 O O . GLN A 1 91 ? 24.977 -13.264 -55.845 1.00 79.69 91 GLN A O 1
ATOM 756 N N . LEU A 1 92 ? 23.935 -14.508 -54.290 1.00 81.75 92 LEU A N 1
ATOM 757 C CA . LEU A 1 92 ? 25.068 -15.365 -53.923 1.00 81.75 92 LEU A CA 1
ATOM 758 C C . LEU A 1 92 ? 24.908 -16.815 -54.418 1.00 81.75 92 LEU A C 1
ATOM 760 O O . LEU A 1 92 ? 25.682 -17.697 -54.062 1.00 81.75 92 LEU A O 1
ATOM 764 N N . ALA A 1 93 ? 23.926 -17.106 -55.275 1.00 69.50 93 ALA A N 1
ATOM 765 C CA . ALA A 1 93 ? 23.677 -18.484 -55.717 1.00 69.50 93 ALA A CA 1
ATOM 766 C C . ALA A 1 93 ? 24.747 -19.038 -56.678 1.00 69.50 93 ALA A C 1
ATOM 768 O O . ALA A 1 93 ? 24.753 -20.237 -56.951 1.00 69.50 93 ALA A O 1
ATOM 769 N N . GLN A 1 94 ? 25.619 -18.178 -57.212 1.00 65.81 94 GLN A N 1
ATOM 770 C CA . GLN A 1 94 ? 26.709 -18.554 -58.121 1.00 65.81 94 GLN A CA 1
ATOM 771 C C . GLN A 1 94 ? 28.065 -18.701 -57.410 1.00 65.81 94 GLN A C 1
ATOM 773 O O . GLN A 1 94 ? 29.036 -19.115 -58.040 1.00 65.81 94 GLN A O 1
ATOM 778 N N . THR A 1 95 ? 28.159 -18.368 -56.118 1.00 67.25 95 THR A N 1
ATOM 779 C CA . THR A 1 95 ? 29.400 -18.527 -55.349 1.00 67.25 95 THR A CA 1
ATOM 780 C C . THR A 1 95 ? 29.518 -19.946 -54.802 1.00 67.25 95 THR A C 1
ATOM 782 O O . THR A 1 95 ? 28.590 -20.455 -54.176 1.00 67.25 95 THR A O 1
ATOM 785 N N . ASN A 1 96 ? 30.677 -20.576 -55.015 1.00 67.19 96 ASN A N 1
ATOM 786 C CA . ASN A 1 96 ? 30.948 -21.939 -54.540 1.00 67.19 96 ASN A CA 1
ATOM 787 C C . ASN A 1 96 ? 31.085 -22.018 -53.011 1.00 67.19 96 ASN A C 1
ATOM 789 O O . ASN A 1 96 ? 30.821 -23.068 -52.432 1.00 67.19 96 ASN A O 1
ATOM 793 N N . GLU A 1 97 ? 31.466 -20.915 -52.364 1.00 80.88 97 GLU A N 1
ATOM 794 C CA . GLU A 1 97 ? 31.594 -20.807 -50.913 1.00 80.88 97 GLU A CA 1
ATOM 795 C C . GLU A 1 97 ? 31.058 -19.456 -50.444 1.00 80.88 97 GLU A C 1
ATOM 797 O O . GLU A 1 97 ? 31.430 -18.414 -50.984 1.00 80.88 97 GLU A O 1
ATOM 802 N N . ILE A 1 98 ? 30.194 -19.476 -49.430 1.00 85.00 98 ILE A N 1
ATOM 803 C CA . ILE A 1 98 ? 29.679 -18.265 -48.788 1.00 85.00 98 ILE A CA 1
ATOM 804 C C . ILE A 1 98 ? 30.567 -17.906 -47.608 1.00 85.00 98 ILE A C 1
ATOM 806 O O . ILE A 1 98 ? 30.760 -18.702 -46.683 1.00 85.00 98 ILE A O 1
ATOM 810 N N . SER A 1 99 ? 31.099 -16.686 -47.632 1.00 87.31 99 SER A N 1
ATOM 811 C CA . SER A 1 99 ? 31.948 -16.190 -46.557 1.00 87.31 99 SER A CA 1
ATOM 812 C C . SER A 1 99 ? 31.130 -15.785 -45.324 1.00 87.31 99 SER A C 1
ATOM 814 O O . SER A 1 99 ? 29.918 -15.566 -45.377 1.00 87.31 99 SER A O 1
ATOM 816 N N . VAL A 1 100 ? 31.803 -15.642 -44.179 1.00 86.44 100 VAL A N 1
ATOM 817 C CA . VAL A 1 100 ? 31.177 -15.116 -42.954 1.00 86.44 100 VAL A CA 1
ATOM 818 C C . VAL A 1 100 ? 30.573 -13.713 -43.170 1.00 86.44 100 VAL A C 1
ATOM 820 O O . VAL A 1 100 ? 29.419 -13.517 -42.779 1.00 86.44 100 VAL A O 1
ATOM 823 N N . PRO A 1 101 ? 31.272 -12.747 -43.809 1.00 86.81 101 PRO A N 1
ATOM 824 C CA . PRO A 1 101 ? 30.671 -11.467 -44.188 1.00 86.81 101 PRO A CA 1
ATOM 825 C C . PRO A 1 101 ? 29.415 -11.601 -45.057 1.00 86.81 101 PRO A C 1
ATOM 827 O O . PRO A 1 101 ? 28.432 -10.911 -44.792 1.00 86.81 101 PRO A O 1
ATOM 830 N N . ASP A 1 102 ? 29.408 -12.505 -46.040 1.00 88.06 102 ASP A N 1
ATOM 831 C CA . ASP A 1 102 ? 28.252 -12.713 -46.921 1.00 88.06 102 ASP A CA 1
ATOM 832 C C . ASP A 1 102 ? 27.026 -13.174 -46.127 1.00 88.06 102 ASP A C 1
ATOM 834 O O . ASP A 1 102 ? 25.960 -12.556 -46.198 1.00 88.06 102 ASP A O 1
ATOM 838 N N . LEU A 1 103 ? 27.193 -14.205 -45.288 1.00 88.50 103 LEU A N 1
ATOM 839 C CA . LEU A 1 103 ? 26.122 -14.696 -44.423 1.00 88.50 103 LEU A CA 1
ATOM 840 C C . LEU A 1 103 ? 25.627 -13.600 -43.466 1.00 88.50 103 LEU A C 1
ATOM 842 O O . LEU A 1 103 ? 24.419 -13.415 -43.318 1.00 88.50 103 LEU A O 1
ATOM 846 N N . ILE A 1 104 ? 26.534 -12.842 -42.840 1.00 88.00 104 ILE A N 1
ATOM 847 C CA . ILE A 1 104 ? 26.166 -11.728 -41.953 1.00 88.00 104 ILE A CA 1
ATOM 848 C C . ILE A 1 104 ? 25.351 -10.669 -42.707 1.00 88.00 104 ILE A C 1
ATOM 850 O O . ILE A 1 104 ? 24.341 -10.193 -42.186 1.00 88.00 104 ILE A O 1
ATOM 854 N N . GLY A 1 105 ? 25.732 -10.338 -43.942 1.00 88.25 105 GLY A N 1
ATOM 855 C CA . GLY A 1 105 ? 24.983 -9.415 -44.794 1.00 88.25 105 GLY A CA 1
ATOM 856 C C . GLY A 1 105 ? 23.548 -9.884 -45.051 1.00 88.25 105 GLY A C 1
ATOM 857 O O . GLY A 1 105 ? 22.613 -9.083 -44.953 1.00 88.25 105 GLY A O 1
ATOM 858 N N . LEU A 1 106 ? 23.354 -11.181 -45.313 1.00 89.06 106 LEU A N 1
ATOM 859 C CA . LEU A 1 106 ? 22.027 -11.780 -45.505 1.00 89.06 106 LEU A CA 1
ATOM 860 C C . LEU A 1 106 ? 21.192 -11.794 -44.217 1.00 89.06 106 LEU A C 1
ATOM 862 O O . LEU A 1 106 ? 19.999 -11.483 -44.257 1.00 89.06 106 LEU A O 1
ATOM 866 N N . LEU A 1 107 ? 21.808 -12.110 -43.074 1.00 88.75 107 LEU A N 1
ATOM 867 C CA . LEU A 1 107 ? 21.146 -12.117 -41.765 1.00 88.75 107 LEU A CA 1
ATOM 868 C C . LEU A 1 107 ? 20.679 -10.711 -41.363 1.00 88.75 107 LEU A C 1
ATOM 870 O O . LEU A 1 107 ? 19.543 -10.540 -40.930 1.00 88.75 107 LEU A O 1
ATOM 874 N N . VAL A 1 108 ? 21.512 -9.687 -41.578 1.00 88.19 108 VAL A N 1
ATOM 875 C CA . VAL A 1 108 ? 21.173 -8.282 -41.287 1.00 88.19 108 VAL A CA 1
ATOM 876 C C . VAL A 1 108 ? 20.015 -7.772 -42.152 1.00 88.19 108 VAL A C 1
ATOM 878 O O . VAL A 1 108 ? 19.243 -6.919 -41.712 1.00 88.19 108 VAL A O 1
ATOM 881 N N . ARG A 1 109 ? 19.847 -8.288 -43.377 1.00 88.06 109 ARG A N 1
ATOM 882 C CA . ARG A 1 109 ? 18.724 -7.914 -44.255 1.00 88.06 109 ARG A CA 1
ATOM 883 C C . ARG A 1 109 ? 17.369 -8.397 -43.723 1.00 88.06 109 ARG A C 1
ATOM 885 O O . ARG A 1 109 ? 16.370 -7.715 -43.959 1.00 88.06 109 ARG A O 1
ATOM 892 N N . GLN A 1 110 ? 17.326 -9.481 -42.946 1.00 86.31 110 GLN A N 1
ATOM 893 C CA . GLN A 1 110 ? 16.080 -10.047 -42.404 1.00 86.31 110 GLN A CA 1
ATOM 894 C C . GLN A 1 110 ? 15.362 -9.054 -41.491 1.00 86.31 110 GLN A C 1
ATOM 896 O O . GLN A 1 110 ? 16.019 -8.349 -40.731 1.00 86.31 110 GLN A O 1
ATOM 901 N N . GLN A 1 111 ? 14.032 -8.947 -41.565 1.00 81.31 111 GLN A N 1
ATOM 902 C CA . GLN A 1 111 ? 13.260 -7.925 -40.833 1.00 81.31 111 GLN A CA 1
ATOM 903 C C . GLN A 1 111 ? 13.360 -8.093 -39.312 1.00 81.31 111 GLN A C 1
ATOM 905 O O . GLN A 1 111 ? 13.312 -7.120 -38.562 1.00 81.31 111 GLN A O 1
ATOM 910 N N . GLU A 1 112 ? 13.562 -9.329 -38.879 1.00 78.19 112 GLU A N 1
ATOM 911 C CA . GLU A 1 112 ? 13.653 -9.781 -37.501 1.00 78.19 112 GLU A CA 1
ATOM 912 C C . GLU A 1 112 ? 15.007 -9.417 -36.861 1.00 78.19 112 GLU A C 1
ATOM 914 O O . GLU A 1 112 ? 15.131 -9.460 -35.632 1.00 78.19 112 GLU A O 1
ATOM 919 N N . PHE A 1 113 ? 16.002 -8.992 -37.660 1.00 80.31 113 PHE A N 1
ATOM 920 C CA . PHE A 1 113 ? 17.292 -8.478 -37.187 1.00 80.31 113 PHE A CA 1
ATOM 921 C C . PHE A 1 113 ? 17.126 -7.048 -36.641 1.00 80.31 113 PHE A C 1
ATOM 923 O O . PHE A 1 113 ? 17.401 -6.046 -37.314 1.00 80.31 113 PHE A O 1
ATOM 930 N N . THR A 1 114 ? 16.616 -6.957 -35.414 1.00 74.62 114 THR A N 1
ATOM 931 C CA . THR A 1 114 ? 16.323 -5.708 -34.698 1.00 74.62 114 THR A CA 1
ATOM 932 C C . THR A 1 114 ? 17.259 -5.514 -33.498 1.00 74.62 114 THR A C 1
ATOM 934 O O . THR A 1 114 ? 17.761 -6.505 -32.960 1.00 74.62 114 THR A O 1
ATOM 937 N N . PRO A 1 115 ? 17.486 -4.267 -33.035 1.00 69.62 115 PRO A N 1
ATOM 938 C CA . PRO A 1 115 ? 18.274 -4.015 -31.827 1.00 69.62 115 PRO A CA 1
ATOM 939 C C . PRO A 1 115 ? 17.730 -4.763 -30.603 1.00 69.62 115 PRO A C 1
ATOM 941 O O . PRO A 1 115 ? 18.494 -5.377 -29.869 1.00 69.62 115 PRO A O 1
ATOM 944 N N . TYR A 1 116 ? 16.404 -4.782 -30.426 1.00 63.81 116 TYR A N 1
ATOM 945 C CA . TYR A 1 116 ? 15.742 -5.475 -29.317 1.00 63.81 116 TYR A CA 1
ATOM 946 C C . TYR A 1 116 ? 16.086 -6.973 -29.272 1.00 63.81 116 TYR A C 1
ATOM 948 O O . TYR A 1 116 ? 16.537 -7.478 -28.246 1.00 63.81 116 TYR A O 1
ATOM 956 N N . ASN A 1 117 ? 15.959 -7.676 -30.399 1.00 65.25 117 ASN A N 1
ATOM 957 C CA . ASN A 1 117 ? 16.281 -9.104 -30.482 1.00 65.25 117 ASN A CA 1
ATOM 958 C C . ASN A 1 117 ? 17.792 -9.382 -30.353 1.00 65.25 117 ASN A C 1
ATOM 960 O O . ASN A 1 117 ? 18.188 -10.406 -29.805 1.00 65.25 117 ASN A O 1
ATOM 964 N N . TYR A 1 118 ? 18.648 -8.469 -30.826 1.00 68.12 118 TYR A N 1
ATOM 965 C CA . TYR A 1 118 ? 20.100 -8.593 -30.673 1.00 68.12 118 TYR A CA 1
ATOM 966 C C . TYR A 1 118 ? 20.523 -8.490 -29.205 1.00 68.12 118 TYR A C 1
ATOM 968 O O . TYR A 1 118 ? 21.264 -9.336 -28.702 1.00 68.12 118 TYR A O 1
ATOM 976 N N . TYR A 1 119 ? 20.052 -7.450 -28.513 1.00 62.22 119 TYR A N 1
ATOM 977 C CA . TYR A 1 119 ? 20.490 -7.150 -27.154 1.00 62.22 119 TYR A CA 1
ATOM 978 C C . TYR A 1 119 ? 19.919 -8.123 -26.116 1.00 62.22 119 TYR A C 1
ATOM 980 O O . TYR A 1 119 ? 20.642 -8.443 -25.182 1.00 62.22 119 TYR A O 1
ATOM 988 N N . THR A 1 120 ? 18.717 -8.673 -26.336 1.00 58.66 120 THR A N 1
ATOM 989 C CA . THR A 1 120 ? 18.116 -9.721 -25.478 1.00 58.66 120 THR A CA 1
ATOM 990 C C . THR A 1 120 ? 18.822 -11.080 -25.565 1.00 58.66 120 THR A C 1
ATOM 992 O O . THR A 1 120 ? 18.710 -11.907 -24.664 1.00 58.66 120 THR A O 1
ATOM 995 N N . GLN A 1 121 ? 19.573 -11.342 -26.641 1.00 55.72 121 GLN A N 1
ATOM 996 C CA . GLN A 1 121 ? 20.213 -12.645 -26.891 1.00 55.72 121 GLN A CA 1
ATOM 997 C C . GLN A 1 121 ? 21.748 -12.622 -26.777 1.00 55.72 121 GLN A C 1
ATOM 999 O O . GLN A 1 121 ? 22.422 -13.664 -26.866 1.00 55.72 121 GLN A O 1
ATOM 1004 N N . SER A 1 122 ? 22.333 -11.441 -26.569 1.00 51.41 122 SER A N 1
ATOM 1005 C CA . SER A 1 122 ? 23.777 -11.220 -26.615 1.00 51.41 122 SER A CA 1
ATOM 1006 C C . SER A 1 122 ? 24.340 -10.774 -25.266 1.00 51.41 122 SER A C 1
ATOM 1008 O O . SER A 1 122 ? 24.296 -9.600 -24.918 1.00 51.41 122 SER A O 1
ATOM 1010 N N . TYR A 1 123 ? 24.998 -11.699 -24.560 1.00 49.44 123 TYR A N 1
ATOM 1011 C CA . TYR A 1 123 ? 25.808 -11.365 -23.384 1.00 49.44 123 TYR A CA 1
ATOM 1012 C C . TYR A 1 123 ? 27.207 -10.795 -23.721 1.00 49.44 123 TYR A C 1
ATOM 1014 O O . TYR A 1 123 ? 27.760 -10.124 -22.862 1.00 49.44 123 TYR A O 1
ATOM 1022 N N . TYR A 1 124 ? 27.784 -11.005 -24.925 1.00 50.34 124 TYR A N 1
ATOM 1023 C CA . TY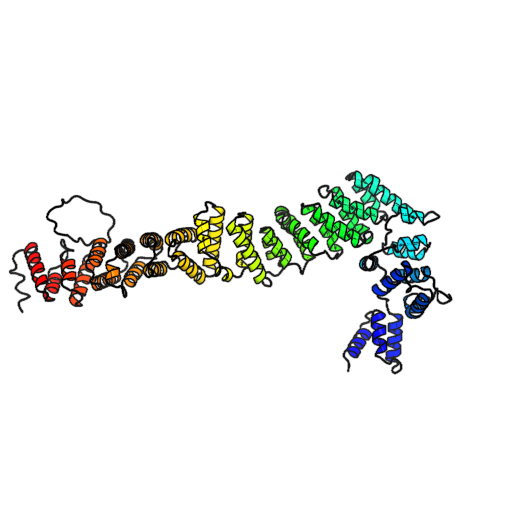R A 1 124 ? 29.122 -10.493 -25.330 1.00 50.34 124 TYR A CA 1
ATOM 1024 C C . TYR A 1 124 ? 29.389 -10.587 -26.863 1.00 50.34 124 TYR A C 1
ATOM 1026 O O . TYR A 1 124 ? 29.125 -11.650 -27.430 1.00 50.34 124 TYR A O 1
ATOM 1034 N N . SER A 1 125 ? 29.937 -9.529 -27.508 1.00 55.75 125 SER A N 1
ATOM 1035 C CA . SER A 1 125 ? 31.376 -9.311 -27.873 1.00 55.75 125 SER A CA 1
ATOM 1036 C C . SER A 1 125 ? 31.691 -8.590 -29.209 1.00 55.75 125 SER A C 1
ATOM 1038 O O . SER A 1 125 ? 32.850 -8.233 -29.406 1.00 55.75 125 SER A O 1
ATOM 1040 N N . THR A 1 126 ? 30.754 -8.316 -30.129 1.00 61.16 126 THR A N 1
ATOM 1041 C CA . THR A 1 126 ? 31.014 -7.378 -31.258 1.00 61.16 126 THR A CA 1
ATOM 1042 C C . THR A 1 126 ? 29.720 -6.804 -31.834 1.00 61.16 126 THR A C 1
ATOM 1044 O O . THR A 1 126 ? 28.889 -7.562 -32.330 1.00 61.16 126 THR A O 1
ATOM 1047 N N . ASP A 1 127 ? 29.555 -5.477 -31.816 1.00 73.19 127 ASP A N 1
ATOM 1048 C CA . ASP A 1 127 ? 28.352 -4.839 -32.364 1.00 73.19 127 ASP A CA 1
ATOM 1049 C C . ASP A 1 127 ? 28.212 -5.076 -33.873 1.00 73.19 127 ASP A C 1
ATOM 1051 O O . ASP A 1 127 ? 29.198 -4.934 -34.605 1.00 73.19 127 ASP A O 1
ATOM 1055 N N . PRO A 1 128 ? 26.992 -5.338 -34.380 1.00 80.44 128 PRO A N 1
ATOM 1056 C CA . PRO A 1 128 ? 26.755 -5.521 -35.809 1.00 80.44 128 PRO A CA 1
ATOM 1057 C C . PRO A 1 128 ? 27.210 -4.359 -36.663 1.00 80.44 128 PRO A C 1
ATOM 1059 O O . PRO A 1 128 ? 27.761 -4.555 -37.747 1.00 80.44 128 PRO A O 1
ATOM 1062 N N . LEU A 1 129 ? 27.046 -3.143 -36.150 1.00 81.44 129 LEU A N 1
ATOM 1063 C CA . LEU A 1 129 ? 27.478 -1.960 -36.867 1.00 81.44 129 LEU A CA 1
ATOM 1064 C C . LEU A 1 129 ? 29.007 -1.879 -36.926 1.00 81.44 129 LEU A C 1
ATOM 1066 O O . LEU A 1 129 ? 29.552 -1.654 -38.002 1.00 81.44 129 LEU A O 1
ATOM 1070 N N . THR A 1 130 ? 29.698 -2.150 -35.816 1.00 79.31 130 THR A N 1
ATOM 1071 C CA . THR A 1 130 ? 31.168 -2.186 -35.751 1.00 79.31 130 THR A CA 1
ATOM 1072 C C . THR A 1 130 ? 31.747 -3.259 -36.673 1.00 79.31 130 THR A C 1
ATOM 1074 O O . THR A 1 130 ? 32.704 -2.990 -37.399 1.00 79.31 130 THR A O 1
ATOM 1077 N N . PHE A 1 131 ? 31.143 -4.451 -36.711 1.00 81.69 131 PHE A N 1
ATOM 1078 C CA . PHE A 1 131 ? 31.550 -5.517 -37.627 1.00 81.69 131 PHE A CA 1
ATOM 1079 C C . PHE A 1 131 ? 31.410 -5.081 -39.091 1.00 81.69 131 PHE A C 1
ATOM 1081 O O . PHE A 1 131 ? 32.373 -5.148 -39.856 1.00 81.69 131 PHE A O 1
ATOM 1088 N N . CYS A 1 132 ? 30.238 -4.574 -39.478 1.00 84.00 132 CYS A N 1
ATOM 1089 C CA . CYS A 1 132 ? 29.997 -4.157 -40.857 1.00 84.00 132 CYS A CA 1
ATOM 1090 C C . CYS A 1 132 ? 30.849 -2.953 -41.280 1.00 84.00 132 CYS A C 1
ATOM 1092 O O . CYS A 1 132 ? 31.222 -2.866 -42.447 1.00 84.00 132 CYS A O 1
ATOM 1094 N N . ILE A 1 133 ? 31.209 -2.066 -40.349 1.00 80.50 133 ILE A N 1
ATOM 1095 C CA . ILE A 1 133 ? 32.174 -0.981 -40.579 1.00 80.50 133 ILE A CA 1
ATOM 1096 C C . ILE A 1 133 ? 33.576 -1.546 -40.829 1.00 80.50 133 ILE A C 1
ATOM 1098 O O . ILE A 1 133 ? 34.179 -1.226 -41.851 1.00 80.50 133 ILE A O 1
ATOM 1102 N N . LYS A 1 134 ? 34.066 -2.432 -39.952 1.00 80.69 134 LYS A N 1
ATOM 1103 C CA . LYS A 1 134 ? 35.392 -3.062 -40.074 1.00 80.69 134 LYS A CA 1
ATOM 1104 C C . LYS A 1 134 ? 35.565 -3.812 -41.399 1.00 80.69 134 LYS A C 1
ATOM 1106 O O . LYS A 1 134 ? 36.644 -3.796 -41.980 1.00 80.69 134 LYS A O 1
ATOM 1111 N N . HIS A 1 135 ? 34.503 -4.459 -41.872 1.00 82.56 135 HIS A N 1
ATOM 1112 C CA . HIS A 1 135 ? 34.491 -5.216 -43.125 1.00 82.56 135 HIS A CA 1
ATOM 1113 C C . HIS A 1 135 ? 33.995 -4.406 -44.339 1.00 82.56 135 HIS A C 1
ATOM 1115 O O . HIS A 1 135 ? 33.783 -4.985 -45.400 1.00 82.56 135 HIS A O 1
ATOM 1121 N N . GLN A 1 136 ? 33.808 -3.085 -44.204 1.00 82.19 136 GLN A N 1
ATOM 1122 C CA . GLN A 1 136 ? 33.402 -2.170 -45.286 1.00 82.19 136 GLN A CA 1
ATOM 1123 C C . GLN A 1 136 ? 32.101 -2.578 -46.015 1.00 82.19 136 GLN A C 1
ATOM 1125 O O . GLN A 1 136 ? 31.915 -2.356 -47.212 1.00 82.19 136 GLN A O 1
ATOM 1130 N N . MET A 1 137 ? 31.151 -3.160 -45.281 1.00 85.62 137 MET A N 1
ATOM 1131 C CA . MET A 1 137 ? 29.887 -3.676 -45.812 1.00 85.62 137 MET A CA 1
ATOM 1132 C C . MET A 1 137 ? 28.829 -2.564 -45.920 1.00 85.62 137 MET A C 1
ATOM 1134 O O . MET A 1 137 ? 27.909 -2.486 -45.103 1.00 85.62 137 MET A O 1
ATOM 1138 N N . ASN A 1 138 ? 28.937 -1.695 -46.929 1.00 83.31 138 ASN A N 1
ATOM 1139 C CA . ASN A 1 138 ? 28.122 -0.471 -47.067 1.00 83.31 138 ASN A CA 1
ATOM 1140 C C . ASN A 1 138 ? 26.602 -0.681 -46.941 1.00 83.31 138 ASN A C 1
ATOM 1142 O O . ASN A 1 138 ? 25.921 0.086 -46.253 1.00 83.31 138 ASN A O 1
ATOM 1146 N N . ASP A 1 139 ? 26.057 -1.734 -47.551 1.00 84.19 139 ASP A N 1
ATOM 1147 C CA . ASP A 1 139 ? 24.630 -2.050 -47.435 1.00 84.19 139 ASP A CA 1
ATOM 1148 C C . ASP A 1 139 ? 24.234 -2.493 -46.027 1.00 84.19 139 ASP A C 1
ATOM 1150 O O . ASP A 1 139 ? 23.196 -2.062 -45.520 1.00 84.19 139 ASP A O 1
ATOM 1154 N N . CYS A 1 140 ? 25.077 -3.291 -45.367 1.00 87.12 140 CYS A N 1
ATOM 1155 C CA . CYS A 1 140 ? 24.869 -3.665 -43.972 1.00 87.12 140 CYS A CA 1
ATOM 1156 C C . CYS A 1 140 ? 24.878 -2.419 -43.073 1.00 87.12 140 CYS A C 1
ATOM 1158 O O . CYS A 1 140 ? 23.946 -2.215 -42.296 1.00 87.12 140 CYS A O 1
ATOM 1160 N N . ILE A 1 141 ? 25.869 -1.533 -43.238 1.00 83.94 141 ILE A N 1
ATOM 1161 C CA . ILE A 1 141 ? 25.969 -0.269 -42.491 1.00 83.94 141 ILE A CA 1
ATOM 1162 C C . ILE A 1 141 ? 24.692 0.561 -42.684 1.00 83.94 141 ILE A C 1
ATOM 1164 O O . ILE A 1 141 ? 24.107 1.046 -41.714 1.00 83.94 141 ILE A O 1
ATOM 1168 N N . ARG A 1 142 ? 24.212 0.700 -43.926 1.00 84.56 142 ARG A N 1
ATOM 1169 C CA . ARG A 1 142 ? 22.986 1.446 -44.247 1.00 84.56 142 ARG A CA 1
ATOM 1170 C C . ARG A 1 142 ? 21.746 0.849 -43.576 1.00 84.56 142 ARG A C 1
ATOM 1172 O O . ARG A 1 142 ? 20.939 1.605 -43.031 1.00 84.56 142 ARG A O 1
ATOM 1179 N N . ILE A 1 143 ? 21.584 -0.476 -43.607 1.00 85.25 143 ILE A N 1
ATOM 1180 C CA . ILE A 1 143 ? 20.447 -1.175 -42.985 1.00 85.25 143 ILE A CA 1
ATOM 1181 C C . ILE A 1 143 ? 20.486 -1.010 -41.466 1.00 85.25 143 ILE A C 1
ATOM 1183 O O . ILE A 1 143 ? 19.496 -0.584 -40.871 1.00 85.25 143 ILE A O 1
ATOM 1187 N N . LEU A 1 144 ? 21.634 -1.282 -40.847 1.00 83.75 144 LEU A N 1
ATOM 1188 C CA . LEU A 1 144 ? 21.812 -1.192 -39.400 1.00 83.75 144 LEU A CA 1
ATOM 1189 C C . LEU A 1 144 ? 21.592 0.235 -38.886 1.00 83.75 144 LEU A C 1
ATOM 1191 O O . LEU A 1 144 ? 20.893 0.420 -37.892 1.00 83.75 144 LEU A O 1
ATOM 1195 N N . ARG A 1 145 ? 22.070 1.255 -39.610 1.00 78.25 145 ARG A N 1
ATOM 1196 C CA . ARG A 1 145 ? 21.784 2.666 -39.297 1.00 78.25 145 ARG A CA 1
ATOM 1197 C C . ARG A 1 145 ? 20.295 2.991 -39.354 1.00 78.25 145 ARG A C 1
ATOM 1199 O O . ARG A 1 145 ? 19.775 3.619 -38.437 1.00 78.25 145 ARG A O 1
ATOM 1206 N N . ARG A 1 146 ? 19.597 2.560 -40.414 1.00 80.44 146 ARG A N 1
ATOM 1207 C CA . ARG A 1 146 ? 18.139 2.757 -40.550 1.00 80.44 146 ARG A CA 1
ATOM 1208 C C . ARG A 1 146 ? 17.355 2.055 -39.446 1.00 80.44 146 ARG A C 1
ATOM 1210 O O . ARG A 1 146 ? 16.296 2.532 -39.064 1.00 80.44 146 ARG A O 1
ATOM 1217 N N . ARG A 1 147 ? 17.881 0.943 -38.935 1.00 77.38 147 ARG A N 1
ATOM 1218 C CA . ARG A 1 147 ? 17.311 0.192 -37.810 1.00 77.38 147 ARG A CA 1
ATOM 1219 C C . ARG A 1 147 ? 17.814 0.661 -36.447 1.00 77.38 147 ARG A C 1
ATOM 1221 O O . ARG A 1 147 ? 17.500 0.026 -35.448 1.00 77.38 147 ARG A O 1
ATOM 1228 N N . HIS A 1 148 ? 18.551 1.772 -36.400 1.00 75.12 148 HIS A N 1
ATOM 1229 C CA . HIS A 1 148 ? 19.058 2.382 -35.173 1.00 75.12 148 HIS A CA 1
ATOM 1230 C C . HIS A 1 148 ? 19.954 1.455 -34.338 1.00 75.12 148 HIS A C 1
ATOM 1232 O O . HIS A 1 148 ? 19.882 1.472 -33.113 1.00 75.12 148 HIS A O 1
ATOM 1238 N N . PHE A 1 149 ? 20.794 0.648 -34.989 1.00 77.44 149 PHE A N 1
ATOM 1239 C CA . PHE A 1 149 ? 21.941 0.036 -34.320 1.00 77.44 149 PHE A CA 1
ATOM 1240 C C . PHE A 1 149 ? 23.018 1.091 -34.072 1.00 77.44 149 PHE A C 1
ATOM 1242 O O . PHE A 1 149 ? 23.195 2.015 -34.872 1.00 77.44 149 PHE A O 1
ATOM 1249 N N . TYR A 1 150 ? 23.759 0.918 -32.984 1.00 75.94 150 TYR A N 1
ATOM 1250 C CA . TYR A 1 150 ? 24.837 1.811 -32.580 1.00 75.94 150 TYR A CA 1
ATOM 1251 C C . TYR A 1 150 ? 26.144 1.036 -32.402 1.00 75.94 150 TYR A C 1
ATOM 1253 O O . TYR A 1 150 ? 26.161 -0.195 -32.433 1.00 75.94 150 TYR A O 1
ATOM 1261 N N . VAL A 1 151 ? 27.241 1.778 -32.274 1.00 81.88 151 VAL A N 1
ATOM 1262 C CA . VAL A 1 151 ? 28.556 1.237 -31.910 1.00 81.88 151 VAL A CA 1
ATOM 1263 C C . VAL A 1 151 ? 28.770 1.405 -30.408 1.00 81.88 151 VAL A C 1
ATOM 1265 O O . VAL A 1 151 ? 28.291 2.377 -29.815 1.00 81.88 151 VAL A O 1
ATOM 1268 N N . GLU A 1 152 ? 29.514 0.487 -29.798 1.00 79.69 152 GLU A N 1
ATOM 1269 C CA . GLU A 1 152 ? 29.858 0.559 -28.381 1.00 79.69 152 GLU A CA 1
ATOM 1270 C C . GLU A 1 152 ? 30.661 1.832 -28.066 1.00 79.69 152 GLU A C 1
ATOM 1272 O O . GLU A 1 152 ? 30.287 2.614 -27.191 1.00 79.69 152 GLU A O 1
ATOM 1277 N N . ASN A 1 153 ? 31.739 2.065 -28.821 1.00 84.81 153 ASN A N 1
ATOM 1278 C CA . ASN A 1 153 ? 32.605 3.236 -28.703 1.00 84.81 153 ASN A CA 1
ATOM 1279 C C . ASN A 1 153 ? 33.019 3.726 -30.096 1.00 84.81 153 ASN A C 1
ATOM 1281 O O . ASN A 1 153 ? 33.618 2.972 -30.871 1.00 84.81 153 ASN A O 1
ATOM 1285 N N . VAL A 1 154 ? 32.726 4.993 -30.396 1.00 85.31 154 VAL A N 1
ATOM 1286 C CA . VAL A 1 154 ? 33.029 5.588 -31.705 1.00 85.31 154 VAL A CA 1
ATOM 1287 C C . VAL A 1 154 ? 34.529 5.621 -32.001 1.00 85.31 154 VAL A C 1
ATOM 1289 O O . VAL A 1 154 ? 34.909 5.339 -33.130 1.00 85.31 154 VAL A O 1
ATOM 1292 N N . GLN A 1 155 ? 35.380 5.849 -30.992 1.00 82.12 155 GLN A N 1
ATOM 1293 C CA . GLN A 1 155 ? 36.843 5.908 -31.145 1.00 82.12 155 GLN A CA 1
ATOM 1294 C C . GLN A 1 155 ? 37.429 4.561 -31.586 1.00 82.12 155 GLN A C 1
ATOM 1296 O O . GLN A 1 155 ? 38.360 4.501 -32.386 1.00 82.12 155 GLN A O 1
ATOM 1301 N N . ASN A 1 156 ? 36.853 3.462 -31.092 1.00 81.00 156 ASN A N 1
ATOM 1302 C CA . ASN A 1 156 ? 37.251 2.123 -31.518 1.00 81.00 156 ASN A CA 1
ATOM 1303 C C . ASN A 1 156 ? 36.787 1.857 -32.953 1.00 81.00 156 ASN A C 1
ATOM 1305 O O . ASN A 1 156 ? 37.514 1.241 -33.723 1.00 81.00 156 ASN A O 1
ATOM 1309 N N . ALA A 1 157 ? 35.587 2.318 -33.320 1.00 76.44 157 ALA A N 1
ATOM 1310 C CA . ALA A 1 157 ? 35.042 2.127 -34.660 1.00 76.44 157 ALA A CA 1
ATOM 1311 C C . ALA A 1 157 ? 35.827 2.908 -35.729 1.00 76.44 157 ALA A C 1
ATOM 1313 O O . ALA A 1 157 ? 36.083 2.353 -36.797 1.00 76.44 157 ALA A O 1
ATOM 1314 N N . THR A 1 158 ? 36.250 4.146 -35.446 1.00 75.88 158 THR A N 1
ATOM 1315 C CA . THR A 1 158 ? 37.085 4.945 -36.363 1.00 75.88 158 THR A CA 1
ATOM 1316 C C . THR A 1 158 ? 38.466 4.336 -36.582 1.00 75.88 158 THR A C 1
ATOM 1318 O O . THR A 1 158 ? 38.971 4.400 -37.698 1.00 75.88 158 THR A O 1
ATOM 1321 N N . ALA A 1 159 ? 39.040 3.648 -35.590 1.00 74.62 159 ALA A N 1
ATOM 1322 C CA . ALA A 1 159 ? 40.324 2.955 -35.746 1.00 74.62 159 ALA A CA 1
ATOM 1323 C C . ALA A 1 159 ? 40.309 1.821 -36.797 1.00 74.62 159 ALA A C 1
ATOM 1325 O O . ALA A 1 159 ? 41.369 1.400 -37.257 1.00 74.62 159 ALA A O 1
ATOM 1326 N N . PHE A 1 160 ? 39.131 1.317 -37.188 1.00 69.31 160 PHE A N 1
ATOM 1327 C CA . PHE A 1 160 ? 38.990 0.257 -38.195 1.00 69.31 160 PHE A CA 1
ATOM 1328 C C . PHE A 1 160 ? 38.737 0.774 -39.619 1.00 69.31 160 PHE A C 1
ATOM 1330 O O . PHE A 1 160 ? 38.631 -0.038 -40.541 1.00 69.31 160 PHE A O 1
ATOM 1337 N N . VAL A 1 161 ? 38.620 2.090 -39.818 1.00 70.44 161 VAL A N 1
ATOM 1338 C CA . VAL A 1 161 ? 38.296 2.684 -41.121 1.00 70.44 161 VAL A CA 1
ATOM 1339 C C . VAL A 1 161 ? 39.511 3.420 -41.678 1.00 70.44 161 VAL A C 1
ATOM 1341 O O . VAL A 1 161 ? 39.957 4.418 -41.126 1.00 70.44 161 VAL A O 1
ATOM 1344 N N . ASN A 1 162 ? 40.020 2.955 -42.820 1.00 56.81 162 ASN A N 1
ATOM 1345 C CA . ASN A 1 162 ? 41.023 3.677 -43.603 1.00 56.81 162 ASN A CA 1
ATOM 1346 C C . ASN A 1 162 ? 40.307 4.654 -44.562 1.00 56.81 162 ASN A C 1
ATOM 1348 O O . ASN A 1 162 ? 40.185 4.359 -45.750 1.00 56.81 162 ASN A O 1
ATOM 1352 N N . GLY A 1 163 ? 39.763 5.767 -44.051 1.00 62.25 163 GLY A N 1
ATOM 1353 C CA . GLY A 1 163 ? 39.103 6.816 -44.853 1.00 62.25 163 GLY A CA 1
ATOM 1354 C C . GLY A 1 163 ? 37.955 7.549 -44.142 1.00 62.25 163 GLY A C 1
ATOM 1355 O O . GLY A 1 163 ? 37.540 7.149 -43.056 1.00 62.25 163 GLY A O 1
ATOM 1356 N N . ASP A 1 164 ? 37.424 8.603 -44.773 1.00 64.75 164 ASP A N 1
ATOM 1357 C CA . ASP A 1 164 ? 36.323 9.417 -44.233 1.00 64.75 164 ASP A CA 1
ATOM 1358 C C . ASP A 1 164 ? 35.012 8.617 -44.170 1.00 64.75 164 ASP A C 1
ATOM 1360 O O . ASP A 1 164 ? 34.510 8.113 -45.181 1.00 64.75 164 ASP A O 1
ATOM 1364 N N . ASN A 1 165 ? 34.411 8.531 -42.981 1.00 73.25 165 ASN A N 1
ATOM 1365 C CA . ASN A 1 165 ? 33.081 7.961 -42.791 1.00 73.25 165 ASN A CA 1
ATOM 1366 C C . ASN A 1 165 ? 32.176 9.019 -42.148 1.00 73.25 165 ASN A C 1
ATOM 1368 O O . ASN A 1 165 ? 32.122 9.102 -40.918 1.00 73.25 165 ASN A O 1
ATOM 1372 N N . PRO A 1 166 ? 31.374 9.756 -42.947 1.00 76.88 166 PRO A N 1
ATOM 1373 C CA . PRO A 1 166 ? 30.577 10.884 -42.461 1.00 76.88 166 PRO A CA 1
ATOM 1374 C C . PRO A 1 166 ? 29.641 10.547 -41.295 1.00 76.88 166 PRO A C 1
ATOM 1376 O O . PRO A 1 166 ? 29.251 11.423 -40.528 1.00 76.88 166 PRO A O 1
ATOM 1379 N N . PHE A 1 167 ? 29.243 9.278 -41.159 1.00 77.12 167 PHE A N 1
ATOM 1380 C CA . PHE A 1 167 ? 28.430 8.830 -40.035 1.00 77.12 167 PHE A CA 1
ATOM 1381 C C . PHE A 1 167 ? 29.227 8.706 -38.736 1.00 77.12 167 PHE A C 1
ATOM 1383 O O . PHE A 1 167 ? 28.715 9.093 -37.685 1.00 77.12 167 PHE A O 1
ATOM 1390 N N . LEU A 1 168 ? 30.446 8.166 -38.799 1.00 80.81 168 LEU A N 1
ATOM 1391 C CA . LEU A 1 168 ? 31.336 8.102 -37.642 1.00 80.81 168 LEU A CA 1
ATOM 1392 C C . LEU A 1 168 ? 31.818 9.498 -37.250 1.00 80.81 168 LEU A C 1
ATOM 1394 O O . LEU A 1 168 ? 31.819 9.799 -36.062 1.00 80.81 168 LEU A O 1
ATOM 1398 N N . ASP A 1 169 ? 32.089 10.374 -38.218 1.00 83.56 169 ASP A N 1
ATOM 1399 C CA . ASP A 1 169 ? 32.493 11.761 -37.954 1.00 83.56 169 ASP A CA 1
ATOM 1400 C C . ASP A 1 169 ? 31.370 12.560 -37.276 1.00 83.56 169 ASP A C 1
ATOM 1402 O O . ASP A 1 169 ? 31.591 13.309 -36.323 1.00 83.56 169 ASP A O 1
ATOM 1406 N N . ASP A 1 170 ? 30.125 12.388 -37.732 1.00 85.69 170 ASP A N 1
ATOM 1407 C CA . ASP A 1 170 ? 28.953 12.968 -37.072 1.00 85.69 170 ASP A CA 1
ATOM 1408 C C . ASP A 1 170 ? 28.767 12.434 -35.648 1.00 85.69 170 ASP A C 1
ATOM 1410 O O . ASP A 1 170 ? 28.457 13.205 -34.737 1.00 85.69 170 ASP A O 1
ATOM 1414 N N . MET A 1 171 ? 28.942 11.123 -35.456 1.00 87.62 171 MET A N 1
ATOM 1415 C CA . MET A 1 171 ? 28.820 10.483 -34.146 1.00 87.62 171 MET A CA 1
ATOM 1416 C C . MET A 1 171 ? 29.911 10.945 -33.186 1.00 87.62 171 MET A C 1
ATOM 1418 O O . MET A 1 171 ? 29.618 11.204 -32.018 1.00 87.62 171 MET A O 1
ATOM 1422 N N . GLN A 1 172 ? 31.148 11.051 -33.672 1.00 89.19 172 GLN A N 1
ATOM 1423 C CA . GLN A 1 172 ? 32.301 11.476 -32.895 1.00 89.19 172 GLN A CA 1
ATOM 1424 C C . GLN A 1 172 ? 32.117 12.918 -32.430 1.00 89.19 172 GLN A C 1
ATOM 1426 O O . GLN A 1 172 ? 32.146 13.161 -31.227 1.00 89.19 172 GLN A O 1
ATOM 1431 N N . ARG A 1 173 ? 31.773 13.837 -33.343 1.00 89.38 173 ARG A N 1
ATOM 1432 C CA . ARG A 1 173 ? 31.490 15.240 -32.996 1.00 89.38 173 ARG A CA 1
ATOM 1433 C C . ARG A 1 173 ? 30.374 15.376 -31.962 1.00 89.38 173 ARG A C 1
ATOM 1435 O O . ARG A 1 173 ? 30.503 16.145 -31.014 1.00 89.38 173 ARG A O 1
ATOM 1442 N N . ASN A 1 174 ? 29.279 14.630 -32.122 1.00 91.69 174 ASN A N 1
ATOM 1443 C CA . ASN A 1 174 ? 28.169 14.664 -31.166 1.00 91.69 174 ASN A CA 1
ATOM 1444 C C . ASN A 1 174 ? 28.578 14.086 -29.799 1.00 91.69 174 ASN A C 1
ATOM 1446 O O . ASN A 1 174 ? 28.282 14.665 -28.758 1.00 91.69 174 ASN A O 1
ATOM 1450 N N . THR A 1 175 ? 29.306 12.968 -29.800 1.00 91.31 175 THR A N 1
ATOM 1451 C CA . THR A 1 175 ? 29.818 12.301 -28.594 1.00 91.31 175 THR A CA 1
ATOM 1452 C C . THR A 1 175 ? 30.781 13.197 -27.811 1.00 91.31 175 THR A C 1
ATOM 1454 O O . THR A 1 175 ? 30.619 13.354 -26.600 1.00 91.31 175 THR A O 1
ATOM 1457 N N . GLU A 1 176 ? 31.743 13.823 -28.487 1.00 91.31 176 GLU A N 1
ATOM 1458 C CA . GLU A 1 176 ? 32.692 14.773 -27.893 1.00 91.31 176 GLU A CA 1
ATOM 1459 C C . GLU A 1 176 ? 31.960 15.998 -27.338 1.00 91.31 176 GLU A C 1
ATOM 1461 O O . GLU A 1 176 ? 32.150 16.355 -26.176 1.00 91.31 176 GLU A O 1
ATOM 1466 N N . TYR A 1 177 ? 31.019 16.573 -28.097 1.00 91.69 177 TYR A N 1
ATOM 1467 C CA . TYR A 1 177 ? 30.213 17.698 -27.619 1.00 91.69 177 TYR A 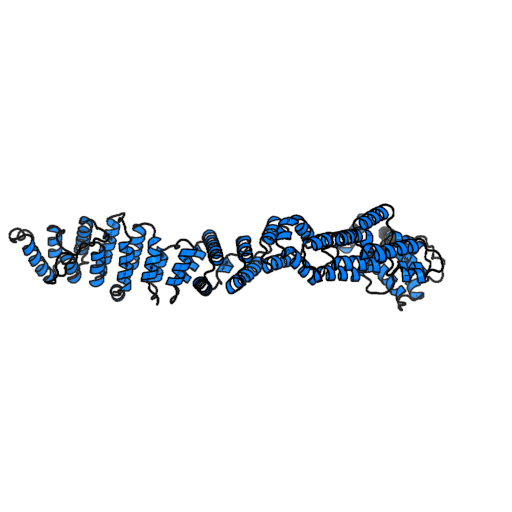CA 1
ATOM 1468 C C . TYR A 1 177 ? 29.440 17.358 -26.336 1.00 91.69 177 TYR A C 1
ATOM 1470 O O . TYR A 1 177 ? 29.480 18.112 -25.360 1.00 91.69 177 TYR A O 1
ATOM 1478 N N . ILE A 1 178 ? 28.770 16.201 -26.287 1.00 92.31 178 ILE A N 1
ATOM 1479 C CA . ILE A 1 178 ? 28.045 15.767 -25.086 1.00 92.31 178 ILE A CA 1
ATOM 1480 C C . ILE A 1 178 ? 29.005 15.617 -23.897 1.00 92.31 178 ILE A C 1
ATOM 1482 O O . ILE A 1 178 ? 28.725 16.139 -22.814 1.00 92.31 178 ILE A O 1
ATOM 1486 N N . ARG A 1 179 ? 30.126 14.908 -24.083 1.00 89.75 179 ARG A N 1
ATOM 1487 C CA . ARG A 1 179 ? 31.060 14.572 -22.996 1.00 89.75 179 ARG A CA 1
ATOM 1488 C C . ARG A 1 179 ? 31.827 15.783 -22.473 1.00 89.75 179 ARG A C 1
ATOM 1490 O O . ARG A 1 179 ? 31.971 15.917 -21.262 1.00 89.75 179 ARG A O 1
ATOM 1497 N N . GLU A 1 180 ? 32.302 16.649 -23.359 1.00 88.81 180 GLU A N 1
ATOM 1498 C CA . GLU A 1 180 ? 33.191 17.762 -23.006 1.00 88.81 180 GLU A CA 1
ATOM 1499 C C . GLU A 1 180 ? 32.431 19.043 -22.652 1.00 88.81 180 GLU A C 1
ATOM 1501 O O . GLU A 1 180 ? 32.906 19.838 -21.844 1.00 88.81 180 GLU A O 1
ATOM 1506 N N . HIS A 1 181 ? 31.232 19.239 -23.208 1.00 87.06 181 HIS A N 1
ATOM 1507 C CA . HIS A 1 181 ? 30.507 20.505 -23.083 1.00 87.06 181 HIS A CA 1
ATOM 1508 C C . HIS A 1 181 ? 29.178 20.342 -22.344 1.00 87.06 181 HIS A C 1
ATOM 1510 O O . HIS A 1 181 ? 28.878 21.111 -21.426 1.00 87.06 181 HIS A O 1
ATOM 1516 N N . LEU A 1 182 ? 28.374 19.339 -22.705 1.00 88.38 182 LEU A N 1
ATOM 1517 C CA . LEU A 1 182 ? 27.005 19.216 -22.200 1.00 88.38 182 LEU A CA 1
ATOM 1518 C C . LEU A 1 182 ? 26.946 18.656 -20.766 1.00 88.38 182 LEU A C 1
ATOM 1520 O O . LEU A 1 182 ? 26.324 19.264 -19.895 1.00 88.38 182 LEU A O 1
ATOM 1524 N N . ILE A 1 183 ? 27.617 17.528 -20.502 1.00 88.06 183 ILE A N 1
ATOM 1525 C CA . ILE A 1 183 ? 27.636 16.867 -19.181 1.00 88.06 183 ILE A CA 1
ATOM 1526 C C . ILE A 1 183 ? 28.355 17.705 -18.104 1.00 88.06 183 ILE A C 1
ATOM 1528 O O . ILE A 1 183 ? 27.862 17.751 -16.970 1.00 88.06 183 ILE A O 1
ATOM 1532 N N . PRO A 1 184 ? 29.501 18.361 -18.383 1.00 87.31 184 PRO A N 1
ATOM 1533 C CA . PRO A 1 184 ? 30.189 19.151 -17.365 1.00 87.31 184 PRO A CA 1
ATOM 1534 C C . PRO A 1 184 ? 29.428 20.428 -16.998 1.00 87.31 184 PRO A C 1
ATOM 1536 O O . PRO A 1 184 ? 29.369 20.777 -15.821 1.00 87.31 184 PRO A O 1
ATOM 1539 N N . SER A 1 185 ? 28.818 21.101 -17.983 1.00 83.69 185 SER A N 1
ATOM 1540 C CA . SER A 1 185 ? 28.135 22.381 -17.757 1.00 83.69 185 SER A CA 1
ATOM 1541 C C . SER A 1 185 ? 26.700 22.227 -17.250 1.00 83.69 185 SER A C 1
ATOM 1543 O O . SER A 1 185 ? 26.280 22.999 -16.389 1.00 83.69 185 SER A O 1
ATOM 1545 N N . LEU A 1 186 ? 25.931 21.273 -17.803 1.00 84.88 186 LEU A N 1
ATOM 1546 C CA . LEU A 1 186 ? 24.477 21.131 -17.620 1.00 84.88 186 LEU A CA 1
ATOM 1547 C C . LEU A 1 186 ? 23.727 22.477 -17.672 1.00 84.88 186 LEU A C 1
ATOM 1549 O O . LEU A 1 186 ? 22.737 22.692 -16.968 1.00 84.88 186 LEU A O 1
ATOM 1553 N N . ASN A 1 187 ? 24.213 23.406 -18.495 1.00 89.62 187 ASN A N 1
ATOM 1554 C CA . ASN A 1 187 ? 23.667 24.750 -18.612 1.00 89.62 187 ASN A CA 1
ATOM 1555 C C . ASN A 1 187 ? 22.392 24.732 -19.471 1.00 89.62 187 ASN A C 1
ATOM 1557 O O . ASN A 1 187 ? 22.389 24.159 -20.559 1.00 89.62 187 ASN A O 1
ATOM 1561 N N . GLN A 1 188 ? 21.326 25.401 -19.019 1.00 90.75 188 GLN A N 1
ATOM 1562 C CA . GLN A 1 188 ? 20.030 25.424 -19.713 1.00 90.75 188 GLN A CA 1
ATOM 1563 C C . GLN A 1 188 ? 20.125 25.947 -21.156 1.00 90.75 188 GLN A C 1
ATOM 1565 O O . GLN A 1 188 ? 19.475 25.405 -22.045 1.00 90.75 188 GLN A O 1
ATOM 1570 N N . VAL A 1 189 ? 20.927 26.987 -21.405 1.00 91.81 189 VAL A N 1
ATOM 1571 C CA . VAL A 1 189 ? 21.095 27.588 -22.739 1.00 91.81 189 VAL A CA 1
ATOM 1572 C C . VAL A 1 189 ? 21.774 26.598 -23.682 1.00 91.81 189 VAL A C 1
ATOM 1574 O O . VAL A 1 189 ? 21.313 26.402 -24.806 1.00 91.81 189 VAL A O 1
ATOM 1577 N N . MET A 1 190 ? 22.825 25.922 -23.210 1.00 89.19 190 MET A N 1
ATOM 1578 C CA . MET A 1 190 ? 23.516 24.889 -23.987 1.00 89.19 190 MET A CA 1
ATOM 1579 C C . MET A 1 190 ? 22.611 23.683 -24.241 1.00 89.19 190 MET A C 1
ATOM 1581 O O . MET A 1 190 ? 22.578 23.178 -25.359 1.00 89.19 190 MET A O 1
ATOM 1585 N N . LEU A 1 191 ? 21.825 23.271 -23.242 1.00 92.12 191 LEU A N 1
ATOM 1586 C CA . LEU A 1 191 ? 20.855 22.184 -23.376 1.00 92.12 191 LEU A CA 1
ATOM 1587 C C . LEU A 1 191 ? 19.793 22.504 -24.435 1.00 92.12 191 LEU A C 1
ATOM 1589 O O . LEU A 1 191 ? 19.526 21.690 -25.314 1.00 92.12 191 LEU A O 1
ATOM 1593 N N . ASN A 1 192 ? 19.231 23.715 -24.391 1.00 92.19 192 ASN A N 1
ATOM 1594 C CA . ASN A 1 192 ? 18.228 24.168 -25.353 1.00 92.19 192 ASN A CA 1
ATOM 1595 C C . ASN A 1 192 ? 18.806 24.252 -26.771 1.00 92.19 192 ASN A C 1
ATOM 1597 O O . ASN A 1 192 ? 18.162 23.812 -27.721 1.00 92.19 192 ASN A O 1
ATOM 1601 N N . SER A 1 193 ? 20.027 24.777 -26.909 1.00 90.88 193 SER A N 1
ATOM 1602 C CA . SER A 1 193 ? 20.741 24.834 -28.191 1.00 90.88 193 SER A CA 1
ATOM 1603 C C . SER A 1 193 ? 21.009 23.433 -28.754 1.00 90.88 193 SER A C 1
ATOM 1605 O O . SER A 1 193 ? 20.767 23.165 -29.935 1.00 90.88 193 SER A O 1
ATOM 1607 N N . TYR A 1 194 ? 21.428 22.505 -27.890 1.00 92.88 194 TYR A N 1
ATOM 1608 C CA . TYR A 1 194 ? 21.627 21.108 -28.252 1.00 92.88 194 TYR A CA 1
ATOM 1609 C C . TYR A 1 194 ? 20.323 20.464 -28.731 1.00 92.88 194 TYR A C 1
ATOM 1611 O O . TYR A 1 194 ? 20.281 19.928 -29.837 1.00 92.88 194 TYR A O 1
ATOM 1619 N N . PHE A 1 195 ? 19.234 20.579 -27.966 1.00 93.44 195 PHE A N 1
ATOM 1620 C CA . PHE A 1 195 ? 17.935 20.026 -28.356 1.00 93.44 195 PHE A CA 1
ATOM 1621 C C . PHE A 1 195 ? 17.423 20.613 -29.673 1.00 93.44 195 PHE A C 1
ATOM 1623 O O . PHE A 1 195 ? 16.970 19.857 -30.529 1.00 93.44 195 PHE A O 1
ATOM 1630 N N . ALA A 1 196 ? 17.547 21.927 -29.880 1.00 90.50 196 ALA A N 1
ATOM 1631 C CA . ALA A 1 196 ? 17.166 22.568 -31.138 1.00 90.50 196 ALA A CA 1
ATOM 1632 C C . ALA A 1 196 ? 17.963 22.008 -32.329 1.00 90.50 196 ALA A C 1
ATOM 1634 O O . ALA A 1 196 ? 17.388 21.695 -33.371 1.00 90.50 196 ALA A O 1
ATOM 1635 N N . THR A 1 197 ? 19.269 21.802 -32.153 1.00 89.19 197 THR A N 1
ATOM 1636 C CA . THR A 1 197 ? 20.136 21.215 -33.186 1.00 89.19 197 THR A CA 1
ATOM 1637 C C . THR A 1 197 ? 19.740 19.768 -33.496 1.00 89.19 197 THR A C 1
ATOM 1639 O O . THR A 1 197 ? 19.584 19.398 -34.662 1.00 89.19 197 THR A O 1
ATOM 1642 N N . GLN A 1 198 ? 19.509 18.956 -32.461 1.00 89.38 198 GLN A N 1
ATOM 1643 C CA . GLN A 1 198 ? 19.145 17.545 -32.614 1.00 89.38 198 GLN A CA 1
ATOM 1644 C C . GLN A 1 198 ? 17.735 17.334 -33.187 1.00 89.38 198 GLN A C 1
ATOM 1646 O O . GLN A 1 198 ? 17.483 16.304 -33.810 1.00 89.38 198 GLN A O 1
ATOM 1651 N N . LEU A 1 199 ? 16.820 18.296 -33.015 1.00 85.25 199 LEU A N 1
ATOM 1652 C CA . LEU A 1 199 ? 15.498 18.267 -33.650 1.00 85.25 199 LEU A CA 1
ATOM 1653 C C . LEU A 1 199 ? 15.584 18.429 -35.173 1.00 85.25 199 LEU A C 1
ATOM 1655 O O . LEU A 1 199 ? 14.819 17.797 -35.895 1.00 85.25 199 LEU A O 1
ATOM 1659 N N . VAL A 1 200 ? 16.518 19.251 -35.663 1.00 83.69 200 VAL A N 1
ATOM 1660 C CA . VAL A 1 200 ? 16.728 19.471 -37.105 1.00 83.69 200 VAL A CA 1
ATOM 1661 C C . VAL A 1 200 ? 17.474 18.297 -37.732 1.00 83.69 200 VAL A C 1
ATOM 1663 O O . VAL A 1 200 ? 17.095 17.795 -38.790 1.00 83.69 200 VAL A O 1
ATOM 1666 N N . ARG A 1 201 ? 18.544 17.841 -37.075 1.00 82.31 201 ARG A N 1
ATOM 1667 C CA . ARG A 1 201 ? 19.345 16.701 -37.520 1.00 82.31 201 ARG A CA 1
ATOM 1668 C C . ARG A 1 201 ? 19.760 15.887 -36.309 1.00 82.31 201 ARG A C 1
ATOM 1670 O O . ARG A 1 201 ? 20.747 16.201 -35.653 1.00 82.31 201 ARG A O 1
ATOM 1677 N N . LYS A 1 202 ? 19.031 14.803 -36.063 1.00 84.75 202 LYS A N 1
ATOM 1678 C CA . LYS A 1 202 ? 19.349 13.855 -34.999 1.00 84.75 202 LYS A CA 1
ATOM 1679 C C . LYS A 1 202 ? 20.666 13.149 -35.296 1.00 84.75 202 LYS A C 1
ATOM 1681 O O . LYS A 1 202 ? 20.740 12.282 -36.170 1.00 84.75 202 LYS A O 1
ATOM 1686 N N . GLN A 1 203 ? 21.706 13.546 -34.581 1.00 87.38 203 GLN A N 1
ATOM 1687 C CA . GLN A 1 203 ? 23.032 12.974 -34.706 1.00 87.38 203 GLN A CA 1
ATOM 1688 C C . GLN A 1 203 ? 23.115 11.674 -33.894 1.00 87.38 203 GLN A C 1
ATOM 1690 O O . GLN A 1 203 ? 22.525 11.566 -32.819 1.00 87.38 203 GLN A O 1
ATOM 1695 N N . PRO A 1 204 ? 23.823 10.655 -34.398 1.00 85.06 204 PRO A N 1
ATOM 1696 C CA . PRO A 1 204 ? 24.024 9.411 -33.664 1.00 85.06 204 PRO A CA 1
ATOM 1697 C C . PRO A 1 204 ? 24.906 9.627 -32.421 1.00 85.06 204 PRO A C 1
ATOM 1699 O O . PRO A 1 204 ? 25.682 10.581 -32.360 1.00 85.06 204 PRO A O 1
ATOM 1702 N N . ILE A 1 205 ? 24.803 8.722 -31.447 1.00 88.75 205 ILE A N 1
ATOM 1703 C CA . ILE A 1 205 ? 25.656 8.670 -30.249 1.00 88.75 205 ILE A CA 1
ATOM 1704 C C . ILE A 1 205 ? 26.198 7.253 -30.071 1.00 88.75 205 ILE A C 1
ATOM 1706 O O . ILE A 1 205 ? 25.555 6.303 -30.511 1.00 88.75 205 ILE A O 1
ATOM 1710 N N . ASP A 1 206 ? 27.351 7.093 -29.425 1.00 87.69 206 ASP A N 1
ATOM 1711 C CA . ASP A 1 206 ? 27.826 5.764 -29.030 1.00 87.69 206 ASP A CA 1
ATOM 1712 C C . ASP A 1 206 ? 27.207 5.302 -27.696 1.00 87.69 206 ASP A C 1
ATOM 1714 O O . ASP A 1 206 ? 26.671 6.091 -26.903 1.00 87.69 206 ASP A O 1
ATOM 1718 N N . GLN A 1 207 ? 27.268 3.995 -27.444 1.00 86.12 207 GLN A N 1
ATOM 1719 C CA . GLN A 1 207 ? 26.715 3.396 -26.230 1.00 86.12 207 GLN A CA 1
ATOM 1720 C C . GLN A 1 207 ? 27.406 3.903 -24.961 1.00 86.12 207 GLN A C 1
ATOM 1722 O O . GLN A 1 207 ? 26.747 4.105 -23.937 1.00 86.12 207 GLN A O 1
ATOM 1727 N N . VAL A 1 208 ? 28.729 4.103 -25.002 1.00 88.50 208 VAL A N 1
ATOM 1728 C CA . VAL A 1 208 ? 29.488 4.616 -23.853 1.00 88.50 208 VAL A CA 1
ATOM 1729 C C . VAL A 1 208 ? 28.986 6.001 -23.453 1.00 88.50 208 VAL A C 1
ATOM 1731 O O . VAL A 1 208 ? 28.737 6.228 -22.274 1.00 88.50 208 VAL A O 1
ATOM 1734 N N . THR A 1 209 ? 28.757 6.907 -24.404 1.00 91.25 209 THR A N 1
ATOM 1735 C CA . THR A 1 209 ? 28.224 8.251 -24.126 1.00 91.25 209 THR A CA 1
ATOM 1736 C C . THR A 1 209 ? 26.821 8.178 -23.580 1.00 91.25 209 THR A C 1
ATOM 1738 O O . THR A 1 209 ? 26.544 8.816 -22.568 1.00 91.25 209 THR A O 1
ATOM 1741 N N . MET A 1 210 ? 25.955 7.374 -24.202 1.00 90.94 210 MET A N 1
ATOM 1742 C CA . MET A 1 210 ? 24.592 7.179 -23.719 1.00 90.94 210 MET A CA 1
ATOM 1743 C C . MET A 1 210 ? 24.590 6.691 -22.265 1.00 90.94 210 MET A C 1
ATOM 1745 O O . MET A 1 210 ? 23.920 7.264 -21.405 1.00 90.94 210 MET A O 1
ATOM 1749 N N . SER A 1 211 ? 25.416 5.685 -21.961 1.00 90.25 211 SER A N 1
ATOM 1750 C CA . SER A 1 211 ? 25.603 5.184 -20.601 1.00 90.25 211 SER A CA 1
ATOM 1751 C C . SER A 1 211 ? 26.130 6.280 -19.674 1.00 90.25 211 SER A C 1
ATOM 1753 O O . SER A 1 211 ? 25.581 6.454 -18.595 1.00 90.25 211 SER A O 1
ATOM 1755 N N . THR A 1 212 ? 27.155 7.039 -20.065 1.00 91.19 212 THR A N 1
ATOM 1756 C CA . THR A 1 212 ? 27.728 8.104 -19.228 1.00 91.19 212 THR A CA 1
ATOM 1757 C C . THR A 1 212 ? 26.714 9.202 -18.926 1.00 91.19 212 THR A C 1
ATOM 1759 O O . THR A 1 212 ? 26.643 9.647 -17.782 1.00 91.19 212 THR A O 1
ATOM 1762 N N . VAL A 1 213 ? 25.896 9.611 -19.902 1.00 92.56 213 VAL A N 1
ATOM 1763 C CA . VAL A 1 213 ? 24.823 10.589 -19.677 1.00 92.56 213 VAL A CA 1
ATOM 1764 C C . VAL A 1 213 ? 23.837 10.056 -18.644 1.00 92.56 213 VAL A C 1
ATOM 1766 O O . VAL A 1 213 ? 23.582 10.731 -17.653 1.00 92.56 213 VAL A O 1
ATOM 1769 N N . LEU A 1 214 ? 23.320 8.839 -18.830 1.00 92.31 214 LEU A N 1
ATOM 1770 C CA . LEU A 1 214 ? 22.329 8.267 -17.919 1.00 92.31 214 LEU A CA 1
ATOM 1771 C C . LEU A 1 214 ? 22.876 8.018 -16.507 1.00 92.31 214 LEU A C 1
ATOM 1773 O O . LEU A 1 214 ? 22.184 8.294 -15.530 1.00 92.31 214 LEU A O 1
ATOM 1777 N N . LEU A 1 215 ? 24.128 7.573 -16.375 1.00 90.56 215 LEU A N 1
ATOM 1778 C CA . LEU A 1 215 ? 24.786 7.446 -15.070 1.00 90.56 215 LEU A CA 1
ATOM 1779 C C . LEU A 1 215 ? 24.986 8.824 -14.421 1.00 90.56 215 LEU A C 1
ATOM 1781 O O . LEU A 1 215 ? 24.787 8.977 -13.219 1.00 90.56 215 LEU A O 1
ATOM 1785 N N . ASN A 1 216 ? 25.297 9.860 -15.208 1.00 90.31 216 ASN A N 1
ATOM 1786 C CA . ASN A 1 216 ? 25.357 11.230 -14.701 1.00 90.31 216 ASN A CA 1
ATOM 1787 C C . ASN A 1 216 ? 23.989 11.716 -14.209 1.00 90.31 216 ASN A C 1
ATOM 1789 O O . ASN A 1 216 ? 23.921 12.340 -13.153 1.00 90.31 216 ASN A O 1
ATOM 1793 N N . VAL A 1 217 ? 22.907 11.383 -14.926 1.00 89.00 217 VAL A N 1
ATOM 1794 C CA . VAL A 1 217 ? 21.536 11.650 -14.470 1.00 89.00 217 VAL A CA 1
ATOM 1795 C C . VAL A 1 217 ? 21.281 10.950 -13.147 1.00 89.00 217 VAL A C 1
ATOM 1797 O O . VAL A 1 217 ? 20.881 11.624 -12.204 1.00 89.00 217 VAL A O 1
ATOM 1800 N N . ALA A 1 218 ? 21.588 9.653 -13.047 1.00 89.12 218 ALA A N 1
ATOM 1801 C CA . ALA A 1 218 ? 21.473 8.890 -11.808 1.00 89.12 218 ALA A CA 1
ATOM 1802 C C . ALA A 1 218 ? 22.275 9.520 -10.656 1.00 89.12 218 ALA A C 1
ATOM 1804 O O . ALA A 1 218 ? 21.812 9.520 -9.527 1.00 89.12 218 ALA A O 1
ATOM 1805 N N . MET A 1 219 ? 23.439 10.118 -10.905 1.00 88.19 219 MET A N 1
ATOM 1806 C CA . MET A 1 219 ? 24.226 10.783 -9.856 1.00 88.19 219 MET A CA 1
ATOM 1807 C C . MET A 1 219 ? 23.760 12.213 -9.533 1.00 88.19 219 MET A C 1
ATOM 1809 O O . MET A 1 219 ? 24.120 12.751 -8.487 1.00 88.19 219 MET A O 1
ATOM 1813 N N . LYS A 1 220 ? 22.993 12.859 -10.420 1.00 88.31 220 LYS A N 1
ATOM 1814 C CA . LYS A 1 220 ? 22.620 14.281 -10.326 1.00 88.31 220 LYS A CA 1
ATOM 1815 C C . LYS A 1 220 ? 21.112 14.518 -10.491 1.00 88.31 220 LYS A C 1
ATOM 1817 O O . LYS A 1 220 ? 20.722 15.513 -11.102 1.00 88.31 220 LYS A O 1
ATOM 1822 N N . LEU A 1 221 ? 20.248 13.672 -9.917 1.00 85.00 221 LEU A N 1
ATOM 1823 C CA . LEU A 1 221 ? 18.784 13.802 -10.076 1.00 85.00 221 LEU A CA 1
ATOM 1824 C C . LEU A 1 221 ? 18.202 15.138 -9.594 1.00 85.00 221 LEU A C 1
ATOM 1826 O O . LEU A 1 221 ? 17.158 15.557 -10.086 1.00 85.00 221 LEU A O 1
ATOM 1830 N N . ASN A 1 222 ? 18.862 15.815 -8.653 1.00 83.31 222 ASN A N 1
ATOM 1831 C CA . ASN A 1 222 ? 18.425 17.131 -8.175 1.00 83.31 222 ASN A CA 1
ATOM 1832 C C . ASN A 1 222 ? 18.651 18.247 -9.212 1.00 83.31 222 ASN A C 1
ATOM 1834 O O . ASN A 1 222 ? 18.130 19.348 -9.053 1.00 83.31 222 ASN A O 1
ATOM 1838 N N . ASN A 1 223 ? 19.425 17.989 -10.270 1.00 89.12 223 ASN A N 1
ATOM 1839 C CA . ASN A 1 223 ? 19.611 18.923 -11.369 1.00 89.12 223 ASN A CA 1
ATOM 1840 C C . ASN A 1 223 ? 18.558 18.662 -12.458 1.00 89.12 223 ASN A C 1
ATOM 1842 O O . ASN A 1 223 ? 18.650 17.693 -13.215 1.00 89.12 223 ASN A O 1
ATOM 1846 N N . THR A 1 224 ? 17.589 19.571 -12.581 1.00 90.06 224 THR A N 1
ATOM 1847 C CA . THR A 1 224 ? 16.522 19.504 -13.592 1.00 90.06 224 THR A CA 1
ATOM 1848 C C . THR A 1 224 ? 17.060 19.351 -15.018 1.00 90.06 224 THR A C 1
ATOM 1850 O O . THR A 1 224 ? 16.474 18.621 -15.813 1.00 90.06 224 THR A O 1
ATOM 1853 N N . ASN A 1 225 ? 18.201 19.964 -15.349 1.00 92.00 225 ASN A N 1
ATOM 1854 C CA . ASN A 1 225 ? 18.799 19.862 -16.683 1.00 92.00 225 ASN A CA 1
ATOM 1855 C C . ASN A 1 225 ? 19.395 18.480 -16.942 1.00 92.00 225 ASN A C 1
ATOM 1857 O O . ASN A 1 225 ? 19.282 17.980 -18.059 1.00 92.00 225 ASN A O 1
ATOM 1861 N N . ALA A 1 226 ? 19.966 17.836 -15.918 1.00 91.38 226 ALA A N 1
ATOM 1862 C CA . ALA A 1 226 ? 20.405 16.446 -16.025 1.00 91.38 226 ALA A CA 1
ATOM 1863 C C . ALA A 1 226 ? 19.207 15.524 -16.286 1.00 91.38 226 ALA A C 1
ATOM 1865 O O . ALA A 1 226 ? 19.245 14.722 -17.215 1.00 91.38 226 ALA A O 1
ATOM 1866 N N . VAL A 1 227 ? 18.113 15.686 -15.535 1.00 92.31 227 VAL A N 1
ATOM 1867 C CA . VAL A 1 227 ? 16.884 14.897 -15.730 1.00 92.31 227 VAL A CA 1
ATOM 1868 C C . VAL A 1 227 ? 16.299 15.110 -17.128 1.00 92.31 227 VAL A C 1
ATOM 1870 O O . VAL A 1 227 ? 16.016 14.134 -17.821 1.00 92.31 227 VAL A O 1
ATOM 1873 N N . ASN A 1 228 ? 16.179 16.363 -17.577 1.00 92.56 228 ASN A N 1
ATOM 1874 C CA . ASN A 1 228 ? 15.676 16.697 -18.914 1.00 92.56 228 ASN A CA 1
ATOM 1875 C C . ASN A 1 228 ? 16.541 16.079 -20.018 1.00 92.56 228 ASN A C 1
ATOM 1877 O O . ASN A 1 228 ? 16.011 15.542 -20.990 1.00 92.56 228 ASN A O 1
ATOM 1881 N N . LEU A 1 229 ? 17.866 16.115 -19.856 1.00 92.56 229 LEU A N 1
ATOM 1882 C CA . LEU A 1 229 ? 18.795 15.465 -20.772 1.00 92.56 229 LEU A CA 1
ATOM 1883 C C . LEU A 1 229 ? 18.599 13.947 -20.801 1.00 92.56 229 LEU A C 1
ATOM 1885 O O . LEU A 1 229 ? 18.506 13.375 -21.882 1.00 92.56 229 LEU A O 1
ATOM 1889 N N . GLY A 1 230 ? 18.507 13.296 -19.640 1.00 92.12 230 GLY A N 1
ATOM 1890 C CA . GLY A 1 230 ? 18.291 11.849 -19.551 1.00 92.12 230 GLY A CA 1
ATOM 1891 C C . GLY A 1 230 ? 16.987 11.407 -20.200 1.00 92.12 230 GLY A C 1
ATOM 1892 O O . GLY A 1 230 ? 16.989 10.472 -20.993 1.00 92.12 230 GLY A O 1
ATOM 1893 N N . VAL A 1 231 ? 15.892 12.117 -19.920 1.00 92.88 231 VAL A N 1
ATOM 1894 C CA . VAL A 1 231 ? 14.582 11.889 -20.551 1.00 92.88 231 VAL A CA 1
ATOM 1895 C C . VAL A 1 231 ? 14.674 12.053 -22.066 1.00 92.88 231 VAL A C 1
ATOM 1897 O O . VAL A 1 231 ? 14.244 11.175 -22.811 1.00 92.88 231 VAL A O 1
ATOM 1900 N N . TRP A 1 232 ? 15.297 13.136 -22.541 1.00 92.12 232 TRP A N 1
ATOM 1901 C CA . TRP A 1 232 ? 15.478 13.356 -23.974 1.00 92.12 232 TRP A CA 1
ATOM 1902 C C . TRP A 1 232 ? 16.279 12.224 -24.622 1.00 92.12 232 TRP A C 1
ATOM 1904 O O . TRP A 1 232 ? 15.896 11.723 -25.680 1.00 92.12 232 TRP A O 1
ATOM 1914 N N . MET A 1 233 ? 17.356 11.791 -23.966 1.00 90.94 233 MET A N 1
ATOM 1915 C CA . MET A 1 233 ? 18.210 10.703 -24.423 1.00 90.94 233 MET A CA 1
ATOM 1916 C C . MET A 1 233 ? 17.466 9.367 -24.458 1.00 90.94 233 MET A C 1
ATOM 1918 O O . MET A 1 233 ? 17.583 8.649 -25.446 1.00 90.94 233 MET A O 1
ATOM 1922 N N . LEU A 1 234 ? 16.665 9.034 -23.442 1.00 89.25 234 LEU A N 1
ATOM 1923 C CA . LEU A 1 234 ? 15.829 7.828 -23.445 1.00 89.25 234 LEU A CA 1
ATOM 1924 C C . LEU A 1 234 ? 14.823 7.859 -24.601 1.00 89.25 234 LEU A C 1
ATOM 1926 O O . LEU A 1 234 ? 14.709 6.886 -25.337 1.00 89.25 234 LEU A O 1
ATOM 1930 N N . ASN A 1 235 ? 14.184 9.001 -24.850 1.00 87.88 235 ASN A N 1
ATOM 1931 C CA . ASN A 1 235 ? 13.172 9.122 -25.903 1.00 87.88 235 ASN A CA 1
ATOM 1932 C C . ASN A 1 235 ? 13.757 9.104 -27.316 1.00 87.88 235 ASN A C 1
ATOM 1934 O O . ASN A 1 235 ? 13.068 8.763 -28.278 1.00 87.88 235 ASN A O 1
ATOM 1938 N N . ASN A 1 236 ? 15.033 9.459 -27.461 1.00 85.69 236 ASN A N 1
ATOM 1939 C CA . ASN A 1 236 ? 15.658 9.607 -28.767 1.00 85.69 236 ASN A CA 1
ATOM 1940 C C . ASN A 1 236 ? 16.687 8.523 -29.090 1.00 85.69 236 ASN A C 1
ATOM 1942 O O . ASN A 1 236 ? 16.811 8.125 -30.248 1.00 85.69 236 ASN A O 1
ATOM 1946 N N . HIS A 1 237 ? 17.407 8.014 -28.107 1.00 84.12 237 HIS A N 1
ATOM 1947 C CA . HIS A 1 237 ? 18.559 7.147 -28.319 1.00 84.12 237 HIS A CA 1
ATOM 1948 C C . HIS A 1 237 ? 18.496 5.861 -27.498 1.00 84.12 237 HIS A C 1
ATOM 1950 O O . HIS A 1 237 ? 19.528 5.243 -27.268 1.00 84.12 237 HIS A O 1
ATOM 1956 N N . LEU A 1 238 ? 17.300 5.413 -27.101 1.00 79.00 238 LEU A N 1
ATOM 1957 C CA . LEU A 1 238 ? 17.118 4.175 -26.338 1.00 79.00 238 LEU A CA 1
ATOM 1958 C C . LEU A 1 238 ? 17.906 2.985 -26.901 1.00 79.00 238 LEU A C 1
ATOM 1960 O O . LEU A 1 238 ? 18.601 2.298 -26.162 1.00 79.00 238 LEU A O 1
ATOM 1964 N N . ASN A 1 239 ? 17.835 2.779 -28.220 1.00 73.56 239 ASN A N 1
ATOM 1965 C CA . ASN A 1 239 ? 18.480 1.647 -28.891 1.00 73.56 239 ASN A CA 1
ATOM 1966 C C . ASN A 1 239 ? 20.021 1.694 -28.828 1.00 73.56 239 ASN A C 1
ATOM 1968 O O . ASN A 1 239 ? 20.662 0.731 -29.235 1.00 73.56 239 ASN A O 1
ATOM 1972 N N . ALA A 1 240 ? 20.620 2.788 -28.337 1.00 76.81 240 ALA A N 1
ATOM 1973 C CA . ALA A 1 240 ? 22.057 2.890 -28.090 1.00 76.81 240 ALA A CA 1
ATOM 1974 C C . ALA A 1 240 ? 22.491 2.200 -26.789 1.00 76.81 240 ALA A C 1
ATOM 1976 O O . ALA A 1 240 ? 23.686 2.059 -26.554 1.00 76.81 240 ALA A O 1
ATOM 1977 N N . LEU A 1 241 ? 21.560 1.768 -25.933 1.00 76.69 241 LEU A N 1
ATOM 1978 C CA . LEU A 1 241 ? 21.865 1.012 -24.719 1.00 76.69 241 LEU A CA 1
ATOM 1979 C C . LEU A 1 241 ? 21.678 -0.484 -24.937 1.00 76.69 241 LEU A C 1
ATOM 1981 O O . LEU A 1 241 ? 20.582 -0.936 -25.259 1.00 76.69 241 LEU A O 1
ATOM 1985 N N . SER A 1 242 ? 22.718 -1.268 -24.645 1.00 74.12 242 SER A N 1
ATOM 1986 C CA . SER A 1 242 ? 22.526 -2.695 -24.388 1.00 74.12 242 SER A CA 1
ATOM 1987 C C . SER A 1 242 ? 21.708 -2.918 -23.119 1.00 74.12 242 SER A C 1
ATOM 1989 O O . SER A 1 242 ? 21.747 -2.110 -22.184 1.00 74.12 242 SER A O 1
ATOM 1991 N N . GLU A 1 243 ? 21.052 -4.073 -23.050 1.00 73.31 243 GLU A N 1
ATOM 1992 C CA . GLU A 1 243 ? 20.283 -4.514 -21.887 1.00 73.31 243 GLU A CA 1
ATOM 1993 C C . GLU A 1 243 ? 21.102 -4.446 -20.589 1.00 73.31 243 GLU A C 1
ATOM 1995 O O . GLU A 1 243 ? 20.656 -3.856 -19.611 1.00 73.31 243 GLU A O 1
ATOM 2000 N N . THR A 1 244 ? 22.356 -4.917 -20.588 1.00 77.50 244 THR A N 1
ATOM 2001 C CA . THR A 1 244 ? 23.235 -4.846 -19.404 1.00 77.50 244 THR A CA 1
ATOM 2002 C C . THR A 1 244 ? 23.470 -3.414 -18.918 1.00 77.50 244 THR A C 1
ATOM 2004 O O . THR A 1 244 ? 23.475 -3.158 -17.713 1.00 77.50 244 THR A O 1
ATOM 2007 N N . ARG A 1 245 ? 23.684 -2.459 -19.834 1.00 81.88 245 ARG A N 1
ATOM 2008 C CA . ARG A 1 245 ? 23.891 -1.047 -19.465 1.00 81.88 245 ARG A CA 1
ATOM 2009 C C . ARG A 1 245 ? 22.588 -0.400 -19.013 1.00 81.88 245 ARG A C 1
ATOM 2011 O O . ARG A 1 245 ? 22.615 0.426 -18.105 1.00 81.88 245 ARG A O 1
ATOM 2018 N N . PHE A 1 246 ? 21.471 -0.802 -19.610 1.00 82.56 246 PHE A N 1
ATOM 2019 C CA . PHE A 1 246 ? 20.145 -0.355 -19.218 1.00 82.56 246 PHE A CA 1
ATOM 2020 C C . PHE A 1 246 ? 19.780 -0.844 -17.806 1.00 82.56 246 PHE A C 1
ATOM 2022 O O . PHE A 1 246 ? 19.411 -0.034 -16.958 1.00 82.56 246 PHE A O 1
ATOM 2029 N N . HIS A 1 247 ? 20.004 -2.130 -17.506 1.00 83.44 247 HIS A N 1
ATOM 2030 C CA . HIS A 1 247 ? 19.894 -2.698 -16.156 1.00 83.44 247 HIS A CA 1
ATOM 2031 C C . HIS A 1 247 ? 20.761 -1.939 -15.155 1.00 83.44 247 HIS A C 1
ATOM 2033 O O . HIS A 1 247 ? 20.280 -1.513 -14.105 1.00 83.44 247 HIS A O 1
ATOM 2039 N N . ARG A 1 248 ? 22.038 -1.720 -15.496 1.00 87.12 248 ARG A N 1
ATOM 2040 C CA . ARG A 1 248 ? 22.968 -0.981 -14.639 1.00 87.12 248 ARG A CA 1
ATOM 2041 C C . ARG A 1 248 ? 22.473 0.435 -14.352 1.00 87.12 248 ARG A C 1
ATOM 2043 O O . ARG A 1 248 ? 22.531 0.864 -13.206 1.00 87.12 248 ARG A O 1
ATOM 2050 N N . PHE A 1 249 ? 21.969 1.140 -15.362 1.00 90.50 249 PHE A N 1
ATOM 2051 C CA . PHE A 1 249 ? 21.396 2.468 -15.178 1.00 90.50 249 PHE A CA 1
ATOM 2052 C C . PHE A 1 249 ? 20.212 2.453 -14.208 1.00 90.50 249 PHE A C 1
ATOM 2054 O O . PHE A 1 249 ? 20.213 3.235 -13.262 1.00 90.50 249 PHE A O 1
ATOM 2061 N N . VAL A 1 250 ? 19.234 1.560 -14.397 1.00 91.00 250 VAL A N 1
ATOM 2062 C CA . VAL A 1 250 ? 18.069 1.462 -13.499 1.00 91.00 250 VAL A CA 1
ATOM 2063 C C . VAL A 1 250 ? 18.506 1.134 -12.069 1.00 91.00 250 VAL A C 1
ATOM 2065 O O . VAL A 1 250 ? 18.030 1.756 -11.119 1.00 91.00 250 VAL A O 1
ATOM 2068 N N . ALA A 1 251 ? 19.455 0.211 -11.906 1.00 89.38 251 ALA A N 1
ATOM 2069 C CA . ALA A 1 251 ? 19.998 -0.137 -10.601 1.00 89.38 251 ALA A CA 1
ATOM 2070 C C . ALA A 1 251 ? 20.693 1.063 -9.930 1.00 89.38 251 ALA A C 1
ATOM 2072 O O . ALA A 1 251 ? 20.425 1.345 -8.763 1.00 89.38 251 ALA A O 1
ATOM 2073 N N . GLU A 1 252 ? 21.548 1.796 -10.652 1.00 91.25 252 GLU A N 1
ATOM 2074 C CA . GLU A 1 252 ? 22.244 2.979 -10.126 1.00 91.25 252 GLU A CA 1
ATOM 2075 C C . GLU A 1 252 ? 21.277 4.136 -9.827 1.00 91.25 252 GLU A C 1
ATOM 2077 O O . GLU A 1 252 ? 21.383 4.767 -8.773 1.00 91.25 252 GLU A O 1
ATOM 2082 N N . LEU A 1 253 ? 20.274 4.358 -10.685 1.00 92.12 253 LEU A N 1
ATOM 2083 C CA . LEU A 1 253 ? 19.211 5.346 -10.484 1.00 92.12 253 LEU A CA 1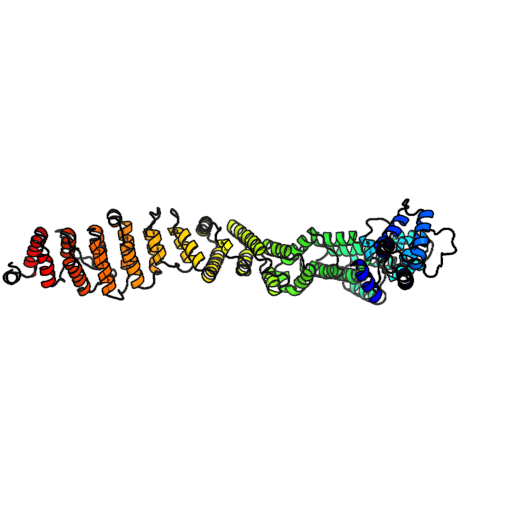
ATOM 2084 C C . LEU A 1 253 ? 18.512 5.148 -9.132 1.00 92.12 253 LEU A C 1
ATOM 2086 O O . LEU A 1 253 ? 18.298 6.114 -8.401 1.00 92.12 253 LEU A O 1
ATOM 2090 N N . LEU A 1 254 ? 18.201 3.896 -8.787 1.00 91.06 254 LEU A N 1
ATOM 2091 C CA . LEU A 1 254 ? 17.496 3.527 -7.557 1.00 91.06 254 LEU A CA 1
ATOM 2092 C C . LEU A 1 254 ? 18.409 3.368 -6.331 1.00 91.06 254 LEU A C 1
ATOM 2094 O O . LEU A 1 254 ? 17.907 3.283 -5.211 1.00 91.06 254 LEU A O 1
ATOM 2098 N N . VAL A 1 255 ? 19.729 3.278 -6.516 1.00 87.62 255 VAL A N 1
ATOM 2099 C CA . VAL A 1 255 ? 20.706 3.176 -5.417 1.00 87.62 255 VAL A CA 1
ATOM 2100 C C . VAL A 1 255 ? 21.135 4.552 -4.926 1.00 87.62 255 VAL A C 1
ATOM 2102 O O . VAL A 1 255 ? 21.214 4.764 -3.718 1.00 87.62 255 VAL A O 1
ATOM 2105 N N . TYR A 1 256 ? 21.406 5.485 -5.837 1.00 81.25 256 TYR A N 1
ATOM 2106 C CA . TYR A 1 256 ? 21.967 6.786 -5.469 1.00 81.25 256 TYR A CA 1
ATOM 2107 C C . TYR A 1 256 ? 20.926 7.816 -5.024 1.00 81.25 256 TYR A C 1
ATOM 2109 O O . TYR A 1 256 ? 21.303 8.877 -4.533 1.00 81.25 256 TYR A O 1
ATOM 2117 N N . ASN A 1 257 ? 19.629 7.526 -5.171 1.00 79.62 257 ASN A N 1
ATOM 2118 C CA . ASN A 1 257 ? 18.585 8.534 -5.017 1.00 79.62 257 ASN A CA 1
ATOM 2119 C C . ASN A 1 257 ? 17.412 8.042 -4.179 1.00 79.62 257 ASN A C 1
ATOM 2121 O O . ASN A 1 257 ? 16.945 6.914 -4.312 1.00 79.62 257 ASN A O 1
ATOM 2125 N N . SER A 1 258 ? 16.897 8.953 -3.359 1.00 83.94 258 SER A N 1
ATOM 2126 C CA . SER A 1 258 ? 15.708 8.756 -2.530 1.00 83.94 258 SER A CA 1
ATOM 2127 C C . SER A 1 258 ? 14.550 9.688 -2.896 1.00 83.94 258 SER A C 1
ATOM 2129 O O . SER A 1 258 ? 13.466 9.528 -2.349 1.00 83.94 258 SER A O 1
ATOM 2131 N N . ASN A 1 259 ? 14.759 10.651 -3.802 1.00 89.00 259 ASN A N 1
ATOM 2132 C CA . ASN A 1 259 ? 13.745 11.635 -4.182 1.00 89.00 259 ASN A CA 1
ATOM 2133 C C . ASN A 1 259 ? 12.793 11.063 -5.246 1.00 89.00 259 ASN A C 1
ATOM 2135 O O . ASN A 1 259 ? 13.221 10.748 -6.361 1.00 89.00 259 ASN A O 1
ATOM 2139 N N . ALA A 1 260 ? 11.509 10.945 -4.906 1.00 93.00 260 ALA A N 1
ATOM 2140 C CA . ALA A 1 260 ? 10.525 10.260 -5.733 1.00 93.00 260 ALA A CA 1
ATOM 2141 C C . ALA A 1 260 ? 10.214 10.992 -7.048 1.00 93.00 260 ALA A C 1
ATOM 2143 O O . ALA A 1 260 ? 10.187 10.345 -8.093 1.00 93.00 260 ALA A O 1
ATOM 2144 N N . THR A 1 261 ? 10.050 12.319 -7.039 1.00 92.81 261 THR A N 1
ATOM 2145 C CA . THR A 1 261 ? 9.661 13.101 -8.230 1.00 92.81 261 THR A CA 1
ATOM 2146 C C . THR A 1 261 ? 10.615 12.927 -9.424 1.00 92.81 261 THR A C 1
ATOM 2148 O O . THR A 1 261 ? 10.163 12.540 -10.508 1.00 92.81 261 THR A O 1
ATOM 2151 N N . PRO A 1 262 ? 11.933 13.192 -9.305 1.00 91.50 262 PRO A N 1
ATOM 2152 C CA . PRO A 1 262 ? 12.840 13.047 -10.438 1.00 91.50 262 PRO A CA 1
ATOM 2153 C C . PRO A 1 262 ? 13.035 11.574 -10.842 1.00 91.50 262 PRO A C 1
ATOM 2155 O O . PRO A 1 262 ? 13.172 11.305 -12.036 1.00 91.50 262 PRO A O 1
ATOM 2158 N N . ILE A 1 263 ? 12.949 10.615 -9.902 1.00 94.19 263 ILE A N 1
ATOM 2159 C CA . ILE A 1 263 ? 12.936 9.179 -10.236 1.00 94.19 263 ILE A CA 1
ATOM 2160 C C . ILE A 1 263 ? 11.706 8.854 -11.079 1.00 94.19 263 ILE A C 1
ATOM 2162 O O . ILE A 1 263 ? 11.842 8.230 -12.126 1.00 94.19 263 ILE A O 1
ATOM 2166 N N . ALA A 1 264 ? 10.516 9.289 -10.664 1.00 94.56 264 ALA A N 1
ATOM 2167 C CA . ALA A 1 264 ? 9.265 9.011 -11.357 1.00 94.56 264 ALA A CA 1
ATOM 2168 C C . ALA A 1 264 ? 9.278 9.536 -12.798 1.00 94.56 264 ALA A C 1
ATOM 2170 O O . ALA A 1 264 ? 8.867 8.818 -13.709 1.00 94.56 264 ALA A O 1
ATOM 2171 N N . LYS A 1 265 ? 9.817 10.744 -13.022 1.00 92.62 265 LYS A N 1
ATOM 2172 C CA . LYS A 1 265 ? 9.973 11.327 -14.366 1.00 92.62 265 LYS A CA 1
ATOM 2173 C C . LYS A 1 265 ? 10.817 10.446 -15.283 1.00 92.62 265 LYS A C 1
ATOM 2175 O O . LYS A 1 265 ? 10.392 10.136 -16.388 1.00 92.62 265 LYS A O 1
ATOM 2180 N N . VAL A 1 266 ? 11.987 10.015 -14.816 1.00 92.94 266 VAL A N 1
ATOM 2181 C CA . VAL A 1 266 ? 12.883 9.144 -15.593 1.00 92.94 266 VAL A CA 1
ATOM 2182 C C . VAL A 1 266 ? 12.266 7.755 -15.780 1.00 92.94 266 VAL A C 1
ATOM 2184 O O . VAL A 1 266 ? 12.279 7.202 -16.879 1.00 92.94 266 VAL A O 1
ATOM 2187 N N . MET A 1 267 ? 11.684 7.197 -14.718 1.00 92.88 267 MET A N 1
ATOM 2188 C CA . MET A 1 267 ? 11.121 5.852 -14.725 1.00 92.88 267 MET A CA 1
ATOM 2189 C C . MET A 1 267 ? 9.890 5.719 -15.616 1.00 92.88 267 MET A C 1
ATOM 2191 O O . MET A 1 267 ? 9.691 4.659 -16.203 1.00 92.88 267 MET A O 1
ATOM 2195 N N . LYS A 1 268 ? 9.091 6.779 -15.768 1.00 92.06 268 LYS A N 1
ATOM 2196 C CA . LYS A 1 268 ? 7.969 6.791 -16.710 1.00 92.06 268 LYS A CA 1
ATOM 2197 C C . LYS A 1 268 ? 8.440 6.535 -18.141 1.00 92.06 268 LYS A C 1
ATOM 2199 O O . LYS A 1 268 ? 7.834 5.726 -18.836 1.00 92.06 268 LYS A O 1
ATOM 2204 N N . GLU A 1 269 ? 9.542 7.155 -18.550 1.00 90.56 269 GLU A N 1
ATOM 2205 C CA . GLU A 1 269 ? 10.115 6.953 -19.885 1.00 90.56 269 GLU A CA 1
ATOM 2206 C C . GLU A 1 269 ? 10.773 5.575 -20.007 1.00 90.56 269 GLU A C 1
ATOM 2208 O O . GLU A 1 269 ? 10.569 4.876 -20.996 1.00 90.56 269 GLU A O 1
ATOM 2213 N N . VAL A 1 270 ? 11.479 5.120 -18.965 1.00 89.06 270 VAL A N 1
ATOM 2214 C CA . VAL A 1 270 ? 12.046 3.760 -18.911 1.00 89.06 270 VAL A CA 1
ATOM 2215 C C . VAL A 1 270 ? 10.964 2.692 -19.100 1.00 89.06 270 VAL A C 1
ATOM 2217 O O . VAL A 1 270 ? 11.165 1.744 -19.852 1.00 89.06 270 VAL A O 1
ATOM 2220 N N . LEU A 1 271 ? 9.805 2.822 -18.455 1.00 87.81 271 LEU A N 1
ATOM 2221 C CA . LEU A 1 271 ? 8.762 1.790 -18.497 1.00 87.81 271 LEU A CA 1
ATOM 2222 C C . LEU A 1 271 ? 7.991 1.752 -19.824 1.00 87.81 271 LEU A C 1
ATOM 2224 O O . LEU A 1 271 ? 7.509 0.687 -20.212 1.00 87.81 271 LEU A O 1
ATOM 2228 N N . GLN A 1 272 ? 7.953 2.854 -20.583 1.00 83.75 272 GLN A N 1
ATOM 2229 C CA . GLN A 1 272 ? 7.391 2.862 -21.945 1.00 83.75 272 GLN A CA 1
ATOM 2230 C C . GLN A 1 272 ? 8.138 1.916 -22.897 1.00 83.75 272 GLN A C 1
ATOM 2232 O O . GLN A 1 272 ? 7.577 1.446 -23.887 1.00 83.75 272 GLN A O 1
ATOM 2237 N N . THR A 1 273 ? 9.387 1.582 -22.574 1.00 73.62 273 THR A N 1
ATOM 2238 C CA . THR A 1 273 ? 10.238 0.698 -23.380 1.00 73.62 273 THR A CA 1
ATOM 2239 C C . THR A 1 273 ? 9.897 -0.788 -23.243 1.00 73.62 273 THR A C 1
ATOM 2241 O O . THR A 1 273 ? 10.506 -1.614 -23.919 1.00 73.62 273 THR A O 1
ATOM 2244 N N . LYS A 1 274 ? 8.925 -1.142 -22.384 1.00 72.12 274 LYS A N 1
ATOM 2245 C CA . LYS A 1 274 ? 8.590 -2.529 -21.999 1.00 72.12 274 LYS A CA 1
ATOM 2246 C C . LYS A 1 274 ? 9.758 -3.288 -21.361 1.00 72.12 274 LYS A C 1
ATOM 2248 O O . LYS A 1 274 ? 9.793 -4.514 -21.388 1.00 72.12 274 LYS A O 1
ATOM 2253 N N . TYR A 1 275 ? 10.702 -2.552 -20.786 1.00 74.81 275 TYR A N 1
ATOM 2254 C CA . TYR A 1 275 ? 11.792 -3.099 -19.999 1.00 74.81 275 TYR A CA 1
ATOM 2255 C C . TYR A 1 275 ? 11.279 -3.976 -18.850 1.00 74.81 275 TYR A C 1
ATOM 2257 O O . TYR A 1 275 ? 10.469 -3.534 -18.028 1.00 74.81 275 TYR A O 1
ATOM 2265 N N . GLU A 1 276 ? 11.791 -5.203 -18.766 1.00 78.88 276 GLU A N 1
ATOM 2266 C CA . GLU A 1 276 ? 11.481 -6.103 -17.665 1.00 78.88 276 GLU A CA 1
ATOM 2267 C C . GLU A 1 276 ? 12.385 -5.804 -16.466 1.00 78.88 276 GLU A C 1
ATOM 2269 O O . GLU A 1 276 ? 13.575 -6.112 -16.432 1.00 78.88 276 GLU A O 1
ATOM 2274 N N . MET A 1 277 ? 11.805 -5.162 -15.455 1.00 86.50 277 MET A N 1
ATOM 2275 C CA . MET A 1 277 ? 12.530 -4.799 -14.244 1.00 86.50 277 MET A CA 1
ATOM 2276 C C . MET A 1 277 ? 12.718 -5.999 -13.316 1.00 86.50 277 MET A C 1
ATOM 2278 O O . MET A 1 277 ? 11.753 -6.677 -12.958 1.00 86.50 277 MET A O 1
ATOM 2282 N N . HIS A 1 278 ? 13.944 -6.194 -12.828 1.00 87.06 278 HIS A N 1
ATOM 2283 C CA . HIS A 1 278 ? 14.229 -7.202 -11.814 1.00 87.06 278 HIS A CA 1
ATOM 2284 C C . HIS A 1 278 ? 13.468 -6.947 -10.508 1.00 87.06 278 HIS A C 1
ATOM 2286 O O . HIS A 1 278 ? 13.276 -5.810 -10.073 1.00 87.06 278 HIS A O 1
ATOM 2292 N N . TYR A 1 279 ? 13.090 -8.032 -9.829 1.00 89.38 279 TYR A N 1
ATOM 2293 C CA . TYR A 1 279 ? 12.305 -7.994 -8.592 1.00 89.38 279 TYR A CA 1
ATOM 2294 C C . TYR A 1 279 ? 12.901 -7.074 -7.508 1.00 89.38 279 TYR A C 1
ATOM 2296 O O . TYR A 1 279 ? 12.178 -6.307 -6.871 1.00 89.38 279 TYR A O 1
ATOM 2304 N N . TYR A 1 280 ? 14.226 -7.093 -7.326 1.00 90.81 280 TYR A N 1
ATOM 2305 C CA . TYR A 1 280 ? 14.904 -6.234 -6.349 1.00 90.81 280 TYR A CA 1
ATOM 2306 C C . TYR A 1 280 ? 14.794 -4.740 -6.677 1.00 90.81 280 TYR A C 1
ATOM 2308 O O . TYR A 1 280 ? 14.632 -3.925 -5.765 1.00 90.81 280 TYR A O 1
ATOM 2316 N N . ASP A 1 281 ? 14.834 -4.378 -7.957 1.00 91.69 281 ASP A N 1
ATOM 2317 C CA . ASP A 1 281 ? 14.700 -2.990 -8.398 1.00 91.69 281 ASP A CA 1
ATOM 2318 C C . ASP A 1 281 ? 13.250 -2.517 -8.279 1.00 91.69 281 ASP A C 1
ATOM 2320 O O . ASP A 1 281 ? 13.017 -1.405 -7.807 1.00 91.69 281 ASP A O 1
ATOM 2324 N N . LYS A 1 282 ? 12.267 -3.393 -8.545 1.00 94.38 282 LYS A N 1
ATOM 2325 C CA . LYS A 1 282 ? 10.847 -3.104 -8.266 1.00 94.38 282 LYS A CA 1
ATOM 2326 C C . LYS A 1 282 ? 10.632 -2.740 -6.798 1.00 94.38 282 LYS A C 1
ATOM 2328 O O . LYS A 1 282 ? 10.006 -1.726 -6.495 1.00 94.38 282 LYS A O 1
ATOM 2333 N N . ILE A 1 283 ? 11.197 -3.528 -5.873 1.00 94.62 283 ILE A N 1
ATOM 2334 C CA . ILE A 1 283 ? 11.112 -3.247 -4.430 1.00 94.62 283 ILE A CA 1
ATOM 2335 C C . ILE A 1 283 ? 11.676 -1.861 -4.108 1.00 94.62 283 ILE A C 1
ATOM 2337 O O . ILE A 1 283 ? 11.053 -1.116 -3.350 1.00 94.62 283 ILE A O 1
ATOM 2341 N N . LYS A 1 284 ? 12.854 -1.517 -4.642 1.00 94.38 284 LYS A N 1
ATOM 2342 C CA . LYS A 1 284 ? 13.483 -0.211 -4.395 1.00 94.38 284 LYS A CA 1
ATOM 2343 C C . LYS A 1 284 ? 12.636 0.925 -4.956 1.00 94.38 284 LYS A C 1
ATOM 2345 O O . LYS A 1 284 ? 12.339 1.859 -4.216 1.00 94.38 284 LYS A O 1
ATOM 2350 N N . LEU A 1 285 ? 12.191 0.806 -6.208 1.00 95.88 285 LEU A N 1
ATOM 2351 C CA . LEU A 1 285 ? 11.331 1.785 -6.866 1.00 95.88 285 LEU A CA 1
ATOM 2352 C C . LEU A 1 285 ? 10.075 2.055 -6.038 1.00 95.88 285 LEU A C 1
ATOM 2354 O O . LEU A 1 285 ? 9.815 3.194 -5.661 1.00 95.88 285 LEU A O 1
ATOM 2358 N N . PHE A 1 286 ? 9.328 1.008 -5.691 1.00 96.69 286 PHE A N 1
ATOM 2359 C CA . PHE A 1 286 ? 8.107 1.156 -4.906 1.00 96.69 286 PHE A CA 1
ATOM 2360 C C . PHE A 1 286 ? 8.391 1.708 -3.510 1.00 96.69 286 PHE A C 1
ATOM 2362 O O . PHE A 1 286 ? 7.652 2.568 -3.048 1.00 96.69 286 PHE A O 1
ATOM 2369 N N . LYS A 1 287 ? 9.474 1.293 -2.839 1.00 95.56 287 LYS A N 1
ATOM 2370 C CA . LYS A 1 287 ? 9.848 1.853 -1.528 1.00 95.56 287 LYS A CA 1
ATOM 2371 C C . LYS A 1 287 ? 10.154 3.345 -1.583 1.00 95.56 287 LYS A C 1
ATOM 2373 O O . LYS A 1 287 ? 9.872 4.019 -0.595 1.00 95.56 287 LYS A O 1
ATOM 2378 N N . VAL A 1 288 ? 10.750 3.825 -2.673 1.00 95.31 288 VAL A N 1
ATOM 2379 C CA . VAL A 1 288 ? 11.025 5.250 -2.878 1.00 95.31 288 VAL A CA 1
ATOM 2380 C C . VAL A 1 288 ? 9.728 5.995 -3.181 1.00 95.31 288 VAL A C 1
ATOM 2382 O O . VAL A 1 288 ? 9.367 6.899 -2.439 1.00 95.31 288 VAL A O 1
ATOM 2385 N N . LEU A 1 289 ? 8.981 5.564 -4.200 1.00 96.69 289 LEU A N 1
ATOM 2386 C CA . LEU A 1 289 ? 7.779 6.273 -4.645 1.00 96.69 289 LEU A CA 1
ATOM 2387 C C . LEU A 1 289 ? 6.646 6.244 -3.611 1.00 96.69 289 LEU A C 1
ATOM 2389 O O . LEU A 1 289 ? 6.028 7.265 -3.353 1.00 96.69 289 LEU A O 1
ATOM 2393 N N . ILE A 1 290 ? 6.369 5.085 -3.007 1.00 96.62 290 ILE A N 1
ATOM 2394 C CA . ILE A 1 290 ? 5.307 4.920 -1.996 1.00 96.62 290 ILE A CA 1
ATOM 2395 C C . ILE A 1 290 ? 5.772 5.429 -0.627 1.00 96.62 290 ILE A C 1
ATOM 2397 O O . ILE A 1 290 ? 4.951 5.791 0.209 1.00 96.62 290 ILE A O 1
ATOM 2401 N N . GLY A 1 291 ? 7.081 5.450 -0.365 1.00 93.44 291 GLY A N 1
ATOM 2402 C CA . GLY A 1 291 ? 7.619 5.986 0.886 1.00 93.44 291 GLY A CA 1
ATOM 2403 C C . GLY A 1 291 ? 7.477 7.505 1.005 1.00 93.44 291 GLY A C 1
ATOM 2404 O O . GLY A 1 291 ? 7.343 8.013 2.117 1.00 93.44 291 GLY A O 1
ATOM 2405 N N . ASP A 1 292 ? 7.478 8.214 -0.122 1.00 95.12 292 ASP A N 1
ATOM 2406 C CA . ASP A 1 292 ? 7.356 9.668 -0.187 1.00 95.12 292 ASP A CA 1
ATOM 2407 C C . ASP A 1 292 ? 5.877 10.098 -0.156 1.00 95.12 292 ASP A C 1
ATOM 2409 O O . ASP A 1 292 ? 5.132 9.960 -1.128 1.00 95.12 292 ASP A O 1
ATOM 2413 N N . HIS A 1 293 ? 5.428 10.588 1.002 1.00 93.12 293 HIS A N 1
ATOM 2414 C CA . HIS A 1 293 ? 4.028 10.952 1.227 1.00 93.12 293 HIS A CA 1
ATOM 2415 C C . HIS A 1 293 ? 3.601 12.162 0.389 1.00 93.12 293 HIS A C 1
ATOM 2417 O O . HIS A 1 293 ? 2.483 12.176 -0.133 1.00 93.12 293 HIS A O 1
ATOM 2423 N N . ASP A 1 294 ? 4.493 13.139 0.215 1.00 94.44 294 ASP A N 1
ATOM 2424 C CA . ASP A 1 294 ? 4.213 14.348 -0.557 1.00 94.44 294 ASP A CA 1
ATOM 2425 C C . ASP A 1 294 ? 4.113 14.031 -2.046 1.00 94.44 294 ASP A C 1
ATOM 2427 O O . ASP A 1 294 ? 3.190 14.503 -2.712 1.00 94.44 294 ASP A O 1
ATOM 2431 N N . PHE A 1 295 ? 4.996 13.173 -2.565 1.00 96.12 295 PHE A N 1
ATOM 2432 C CA . PHE A 1 295 ? 4.901 12.698 -3.943 1.00 96.12 295 PHE A CA 1
ATOM 2433 C C . PHE A 1 295 ? 3.586 11.955 -4.197 1.00 96.12 295 PHE A C 1
ATOM 2435 O O . PHE A 1 295 ? 2.877 12.263 -5.152 1.00 96.12 295 PHE A O 1
ATOM 2442 N N . VAL A 1 296 ? 3.203 11.013 -3.328 1.00 96.12 296 VAL A N 1
ATOM 2443 C CA . VAL A 1 296 ? 1.943 10.264 -3.490 1.00 96.12 296 VAL A CA 1
ATOM 2444 C C . VAL A 1 296 ? 0.730 11.199 -3.481 1.00 96.12 296 VAL A C 1
ATOM 2446 O O . VAL A 1 296 ? -0.205 11.007 -4.261 1.00 96.12 296 VAL A O 1
ATOM 2449 N N . LYS A 1 297 ? 0.744 12.213 -2.611 1.00 94.12 297 LYS A N 1
ATOM 2450 C CA . LYS A 1 297 ? -0.346 13.181 -2.472 1.00 94.12 297 LYS A CA 1
ATOM 2451 C C . LYS A 1 297 ? -0.432 14.136 -3.665 1.00 94.12 297 LYS A C 1
ATOM 2453 O O . LYS A 1 297 ? -1.526 14.367 -4.176 1.00 94.12 297 LYS A O 1
ATOM 2458 N N . ASN A 1 298 ? 0.702 14.670 -4.115 1.00 96.00 298 ASN A N 1
ATOM 2459 C CA . ASN A 1 298 ? 0.753 15.743 -5.112 1.00 96.00 298 ASN A CA 1
ATOM 2460 C C . ASN A 1 298 ? 0.898 15.228 -6.557 1.00 96.00 298 ASN A C 1
ATOM 2462 O O . ASN A 1 298 ? 0.454 15.890 -7.490 1.00 96.00 298 ASN A O 1
ATOM 2466 N N . GLU A 1 299 ? 1.471 14.039 -6.756 1.00 95.50 299 GLU A N 1
ATOM 2467 C CA . GLU A 1 299 ? 1.760 13.433 -8.067 1.00 95.50 299 GLU A CA 1
ATOM 2468 C C . GLU A 1 299 ? 1.089 12.055 -8.249 1.00 95.50 299 GLU A C 1
ATOM 2470 O O . GLU A 1 299 ? 1.588 11.168 -8.950 1.00 95.50 299 GLU A O 1
ATOM 2475 N N . SER A 1 300 ? -0.088 11.872 -7.647 1.00 95.38 300 SER A N 1
ATOM 2476 C CA . SER A 1 300 ? -0.859 10.617 -7.677 1.00 95.38 300 SER A CA 1
ATOM 2477 C C . SER A 1 300 ? -1.085 10.042 -9.086 1.00 95.38 300 SER A C 1
ATOM 2479 O O . SER A 1 300 ? -0.986 8.829 -9.282 1.00 95.38 300 SER A O 1
ATOM 2481 N N . ALA A 1 301 ? -1.335 10.893 -10.087 1.00 95.19 301 ALA A N 1
ATOM 2482 C CA . ALA A 1 301 ? -1.507 10.473 -11.479 1.00 95.19 301 ALA A CA 1
ATOM 2483 C C . ALA A 1 301 ? -0.229 9.844 -12.060 1.00 95.19 301 ALA A C 1
ATOM 2485 O O . ALA A 1 301 ? -0.289 8.784 -12.686 1.00 95.19 301 ALA A O 1
ATOM 2486 N N . THR A 1 302 ? 0.931 10.457 -11.799 1.00 95.44 302 THR A N 1
ATOM 2487 C CA . THR A 1 302 ? 2.239 9.939 -12.223 1.00 95.44 302 THR A CA 1
ATOM 2488 C C . THR A 1 302 ? 2.516 8.585 -11.580 1.00 95.44 302 THR A C 1
ATOM 2490 O O . THR A 1 302 ? 2.935 7.651 -12.266 1.00 95.44 302 THR A O 1
ATOM 2493 N N . LEU A 1 303 ? 2.235 8.448 -10.280 1.00 96.75 303 LEU A N 1
ATOM 2494 C CA . LEU A 1 303 ? 2.380 7.173 -9.583 1.00 96.75 303 LEU A CA 1
ATOM 2495 C C . LEU A 1 303 ? 1.496 6.089 -10.212 1.00 96.75 303 LEU A C 1
ATOM 2497 O O . LEU A 1 303 ? 1.995 5.014 -10.533 1.00 96.75 303 LEU A O 1
ATOM 2501 N N . LEU A 1 304 ? 0.207 6.363 -10.435 1.00 95.88 304 LEU A N 1
ATOM 2502 C CA . LEU A 1 304 ? -0.704 5.388 -11.041 1.00 95.88 304 LEU A CA 1
ATOM 2503 C C . LEU A 1 304 ? -0.254 4.954 -12.439 1.00 95.88 304 LEU A C 1
ATOM 2505 O O . LEU A 1 304 ? -0.347 3.770 -12.759 1.00 95.88 304 LEU A O 1
ATOM 2509 N N . ASP A 1 305 ? 0.253 5.873 -13.260 1.00 94.62 305 ASP A N 1
ATOM 2510 C CA . ASP A 1 305 ? 0.796 5.541 -14.581 1.00 94.62 305 ASP A CA 1
ATOM 2511 C C . ASP A 1 305 ? 1.992 4.585 -14.495 1.00 94.62 305 ASP A C 1
ATOM 2513 O O . ASP A 1 305 ? 2.061 3.614 -15.250 1.00 94.62 305 ASP A O 1
ATOM 2517 N N . ILE A 1 306 ? 2.894 4.804 -13.535 1.00 95.62 306 ILE A N 1
ATOM 2518 C CA . ILE A 1 306 ? 4.014 3.891 -13.274 1.00 95.62 306 ILE A CA 1
ATOM 2519 C C . ILE A 1 306 ? 3.488 2.521 -12.832 1.00 95.62 306 ILE A C 1
ATOM 2521 O O . ILE A 1 306 ? 3.881 1.502 -13.399 1.00 95.62 306 ILE A O 1
ATOM 2525 N N . LEU A 1 307 ? 2.564 2.476 -11.867 1.00 95.25 307 LEU A N 1
ATOM 2526 C CA . LEU A 1 307 ? 2.047 1.219 -11.314 1.00 95.25 307 LEU A CA 1
ATOM 2527 C C . LEU A 1 307 ? 1.270 0.374 -12.338 1.00 95.25 307 LEU A C 1
ATOM 2529 O O . LEU A 1 307 ? 1.298 -0.852 -12.247 1.00 95.25 307 LEU A O 1
ATOM 2533 N N . LYS A 1 308 ? 0.635 0.988 -13.348 1.00 93.19 308 LYS A N 1
ATOM 2534 C CA . LYS A 1 308 ? -0.012 0.264 -14.465 1.00 93.19 308 LYS A CA 1
ATOM 2535 C C . LYS A 1 308 ? 0.962 -0.603 -15.262 1.00 93.19 308 LYS A C 1
ATOM 2537 O O . LYS A 1 308 ? 0.539 -1.591 -15.856 1.00 93.19 308 LYS A O 1
ATOM 2542 N N . SER A 1 309 ? 2.253 -0.270 -15.244 1.00 92.38 309 SER A N 1
ATOM 2543 C CA . SER A 1 309 ? 3.300 -1.077 -15.883 1.00 92.38 309 SER A CA 1
ATOM 2544 C C . SER A 1 309 ? 3.599 -2.378 -15.118 1.00 92.38 309 SER A C 1
ATOM 2546 O O . SER A 1 309 ? 4.330 -3.227 -15.617 1.00 92.38 309 SER A O 1
ATOM 2548 N N . PHE A 1 310 ? 3.012 -2.562 -13.926 1.00 92.88 310 PHE A N 1
ATOM 2549 C CA . PHE A 1 310 ? 3.246 -3.692 -13.023 1.00 92.88 310 PHE A CA 1
ATOM 2550 C C . PHE A 1 310 ? 1.937 -4.398 -12.604 1.00 92.88 310 PHE A C 1
ATOM 2552 O O . PHE A 1 310 ? 1.629 -4.498 -11.412 1.00 92.88 310 PHE A O 1
ATOM 2559 N N . PRO A 1 311 ? 1.133 -4.921 -13.553 1.00 89.88 311 PRO A N 1
ATOM 2560 C CA . PRO A 1 311 ? -0.212 -5.436 -13.267 1.00 89.88 311 PRO A CA 1
ATOM 2561 C C . PRO A 1 311 ? -0.233 -6.648 -12.318 1.00 89.88 311 PRO A C 1
ATOM 2563 O O . PRO A 1 311 ? -1.232 -6.892 -11.637 1.00 89.88 311 PRO A O 1
ATOM 2566 N N . TYR A 1 312 ? 0.868 -7.399 -12.243 1.00 90.62 312 TYR A N 1
ATOM 2567 C CA . TYR A 1 312 ? 0.986 -8.604 -11.417 1.00 90.62 312 TYR A CA 1
ATOM 2568 C C . TYR A 1 312 ? 1.602 -8.349 -10.033 1.00 90.62 312 TYR A C 1
ATOM 2570 O O . TYR A 1 312 ? 1.555 -9.229 -9.178 1.00 90.62 312 TYR A O 1
ATOM 2578 N N . ASP A 1 313 ? 2.119 -7.145 -9.768 1.00 93.31 313 ASP A N 1
ATOM 2579 C CA . ASP A 1 313 ? 2.868 -6.834 -8.541 1.00 93.31 313 ASP A CA 1
ATOM 2580 C C . ASP A 1 313 ? 1.986 -6.245 -7.417 1.00 93.31 313 ASP A C 1
ATOM 2582 O O . ASP A 1 313 ? 2.495 -5.714 -6.430 1.00 93.31 313 ASP A O 1
ATOM 2586 N N . GLY A 1 314 ? 0.656 -6.353 -7.520 1.00 93.56 314 GLY A N 1
ATOM 2587 C CA . GLY A 1 314 ? -0.278 -5.738 -6.565 1.00 93.56 314 GLY A CA 1
ATOM 2588 C C . GLY A 1 314 ? -0.033 -6.120 -5.098 1.00 93.56 314 GLY A C 1
ATOM 2589 O O . GLY A 1 314 ? -0.113 -5.265 -4.221 1.00 93.56 314 GLY A O 1
ATOM 2590 N N . ASP A 1 315 ? 0.325 -7.376 -4.816 1.00 93.38 315 ASP A N 1
ATOM 2591 C CA . ASP A 1 315 ? 0.610 -7.820 -3.442 1.00 93.38 315 ASP A CA 1
ATOM 2592 C C . ASP A 1 315 ? 1.892 -7.195 -2.888 1.00 93.38 315 ASP A C 1
ATOM 2594 O O . ASP A 1 315 ? 1.947 -6.821 -1.717 1.00 93.38 315 ASP A O 1
ATOM 2598 N N . LEU A 1 316 ? 2.914 -7.057 -3.738 1.00 95.19 316 LEU A N 1
ATOM 2599 C CA . LEU A 1 316 ? 4.167 -6.401 -3.385 1.00 95.19 316 LEU A CA 1
ATOM 2600 C C . LEU A 1 316 ? 3.933 -4.914 -3.098 1.00 95.19 316 LEU A C 1
ATOM 2602 O O . LEU A 1 316 ? 4.444 -4.390 -2.110 1.00 95.19 316 LEU A O 1
ATOM 2606 N N . ILE A 1 317 ? 3.139 -4.255 -3.942 1.00 96.38 317 ILE A N 1
ATOM 2607 C CA . ILE A 1 317 ? 2.788 -2.841 -3.805 1.00 96.38 317 ILE A CA 1
ATOM 2608 C C . ILE A 1 317 ? 2.043 -2.605 -2.488 1.00 96.38 317 ILE A C 1
ATOM 2610 O O . ILE A 1 317 ? 2.486 -1.771 -1.701 1.00 96.38 317 ILE A O 1
ATOM 2614 N N . TYR A 1 318 ? 0.998 -3.387 -2.186 1.00 95.69 318 TYR A N 1
ATOM 2615 C CA . TYR A 1 318 ? 0.292 -3.278 -0.904 1.00 95.69 318 TYR A CA 1
ATOM 2616 C C . TYR A 1 318 ? 1.213 -3.556 0.286 1.00 95.69 318 TYR A C 1
ATOM 2618 O O . TYR A 1 318 ? 1.212 -2.782 1.240 1.00 95.69 318 TYR A O 1
ATOM 2626 N N . ASN A 1 319 ? 2.046 -4.598 0.234 1.00 95.62 319 ASN A N 1
ATOM 2627 C CA . ASN A 1 319 ? 2.999 -4.876 1.311 1.00 95.62 319 ASN A CA 1
ATOM 2628 C C . ASN A 1 319 ? 3.918 -3.672 1.588 1.00 95.62 319 ASN A C 1
ATOM 2630 O O . ASN A 1 319 ? 4.139 -3.292 2.738 1.00 95.62 319 ASN A O 1
ATOM 2634 N N . ILE A 1 320 ? 4.424 -3.025 0.533 1.00 96.19 320 ILE A N 1
ATOM 2635 C CA . ILE A 1 320 ? 5.262 -1.829 0.667 1.00 96.19 320 ILE A CA 1
ATOM 2636 C C . ILE A 1 320 ? 4.457 -0.651 1.221 1.00 96.19 320 ILE A C 1
ATOM 2638 O O . ILE A 1 320 ? 4.967 0.038 2.101 1.00 96.19 320 ILE A O 1
ATOM 2642 N N . THR A 1 321 ? 3.210 -0.452 0.787 1.00 96.19 321 THR A N 1
ATOM 2643 C CA . THR A 1 321 ? 2.305 0.561 1.353 1.00 96.19 321 THR A CA 1
ATOM 2644 C C . THR A 1 321 ? 2.136 0.395 2.864 1.00 96.19 321 THR A C 1
ATOM 2646 O O . THR A 1 321 ? 2.301 1.371 3.594 1.00 96.19 321 THR A O 1
ATOM 2649 N N . PHE A 1 322 ? 1.902 -0.833 3.344 1.00 95.38 322 PHE A N 1
ATOM 2650 C CA . PHE A 1 322 ? 1.810 -1.139 4.778 1.00 95.38 322 PHE A CA 1
ATOM 2651 C C . PHE A 1 322 ? 3.144 -0.988 5.507 1.00 95.38 322 PHE A C 1
ATOM 2653 O O . PHE A 1 322 ? 3.198 -0.370 6.564 1.00 95.38 322 PHE A O 1
ATOM 2660 N N . THR A 1 323 ? 4.243 -1.462 4.918 1.00 93.44 323 THR A N 1
ATOM 2661 C CA . THR A 1 323 ? 5.589 -1.325 5.502 1.00 93.44 323 THR A CA 1
ATOM 2662 C C . THR A 1 323 ? 6.021 0.142 5.633 1.00 93.44 323 THR A C 1
ATOM 2664 O O . THR A 1 323 ? 6.819 0.482 6.505 1.00 93.44 323 THR A O 1
ATOM 2667 N N . LYS A 1 324 ? 5.536 1.013 4.741 1.00 93.31 324 LYS A N 1
ATOM 2668 C CA . LYS A 1 324 ? 5.822 2.454 4.731 1.00 93.31 324 LYS A CA 1
ATOM 2669 C C . LYS A 1 324 ? 4.781 3.296 5.469 1.00 93.31 324 LYS A C 1
ATOM 2671 O O . LYS A 1 324 ? 4.954 4.508 5.511 1.00 93.31 324 LYS A O 1
ATOM 2676 N N . SER A 1 325 ? 3.738 2.682 6.030 1.00 94.19 325 SER A N 1
ATOM 2677 C CA . SER A 1 325 ? 2.637 3.366 6.723 1.00 94.19 325 SER A CA 1
ATOM 2678 C C . SER A 1 325 ? 1.961 4.484 5.909 1.00 94.19 325 SER A C 1
ATOM 2680 O O . SER A 1 325 ? 1.404 5.412 6.483 1.00 94.19 325 SER A O 1
ATOM 2682 N N . ASN A 1 326 ? 1.971 4.413 4.572 1.00 95.12 326 ASN A N 1
ATOM 2683 C CA . ASN A 1 326 ? 1.466 5.505 3.734 1.00 95.12 326 ASN A CA 1
ATOM 2684 C C . ASN A 1 326 ? -0.030 5.340 3.415 1.00 95.12 326 ASN A C 1
ATOM 2686 O O . ASN A 1 326 ? -0.417 4.638 2.474 1.00 95.12 326 ASN A O 1
ATOM 2690 N N . HIS A 1 327 ? -0.880 6.027 4.180 1.00 95.12 327 HIS A N 1
ATOM 2691 C CA . HIS A 1 327 ? -2.334 5.985 4.006 1.00 95.12 327 HIS A CA 1
ATOM 2692 C C . HIS A 1 327 ? -2.816 6.647 2.700 1.00 95.12 327 HIS A C 1
ATOM 2694 O O . HIS A 1 327 ? -3.794 6.183 2.109 1.00 95.12 327 HIS A O 1
ATOM 2700 N N . PHE A 1 328 ? -2.121 7.676 2.192 1.00 96.38 328 PHE A N 1
ATOM 2701 C CA . PHE A 1 328 ? -2.450 8.290 0.898 1.00 96.38 328 PHE A CA 1
ATOM 2702 C C . PHE A 1 328 ? -2.287 7.281 -0.238 1.00 96.38 328 PHE A C 1
ATOM 2704 O O . PHE A 1 328 ? -3.159 7.172 -1.101 1.00 96.38 328 PHE A O 1
ATOM 2711 N N . ALA A 1 329 ? -1.205 6.498 -0.206 1.00 96.44 329 ALA A N 1
ATOM 2712 C CA . ALA A 1 329 ? -0.948 5.477 -1.215 1.00 96.44 329 ALA A CA 1
ATOM 2713 C C . ALA A 1 329 ? -2.013 4.382 -1.158 1.00 96.44 329 ALA A C 1
ATOM 2715 O O . ALA A 1 329 ? -2.537 3.985 -2.194 1.00 96.44 329 ALA A O 1
ATOM 2716 N N . TYR A 1 330 ? -2.385 3.938 0.043 1.00 96.44 330 TYR A N 1
ATOM 2717 C CA . TYR A 1 330 ? -3.445 2.947 0.211 1.00 96.44 330 TYR A CA 1
ATOM 2718 C C . TYR A 1 330 ? -4.779 3.416 -0.379 1.00 96.44 330 TYR A C 1
ATOM 2720 O O . TYR A 1 330 ? -5.371 2.719 -1.205 1.00 96.44 330 TYR A O 1
ATOM 2728 N N . ASN A 1 331 ? -5.215 4.625 -0.019 1.00 95.56 331 ASN A N 1
ATOM 2729 C CA . ASN A 1 331 ? -6.464 5.198 -0.518 1.00 95.56 331 ASN A CA 1
ATOM 2730 C C . ASN A 1 331 ? -6.433 5.391 -2.039 1.00 95.56 331 ASN A C 1
ATOM 2732 O O . ASN A 1 331 ? -7.417 5.104 -2.720 1.00 95.56 331 ASN A O 1
ATOM 2736 N N . LEU A 1 332 ? -5.292 5.804 -2.598 1.00 95.88 332 LEU A N 1
ATOM 2737 C CA . LEU A 1 332 ? -5.106 5.916 -4.043 1.00 95.88 332 LEU A CA 1
ATOM 2738 C C . LEU A 1 332 ? -5.248 4.557 -4.750 1.00 95.88 332 LEU A C 1
ATOM 2740 O O . LEU A 1 332 ? -5.932 4.454 -5.772 1.00 95.88 332 LEU A O 1
ATOM 2744 N N . LEU A 1 333 ? -4.644 3.499 -4.203 1.00 94.44 333 LEU A N 1
ATOM 2745 C CA . LEU A 1 333 ? -4.750 2.139 -4.744 1.00 94.44 333 LEU A CA 1
ATOM 2746 C C . LEU A 1 333 ? -6.187 1.605 -4.659 1.00 94.44 333 LEU A C 1
ATOM 2748 O O . LEU A 1 333 ? -6.699 1.084 -5.652 1.00 94.44 333 LEU A O 1
ATOM 2752 N N . LYS A 1 334 ? -6.857 1.805 -3.517 1.00 93.62 334 LYS A N 1
ATOM 2753 C CA . LYS A 1 334 ? -8.263 1.427 -3.305 1.00 93.62 334 LYS A CA 1
ATOM 2754 C C . LYS A 1 334 ? -9.185 2.132 -4.305 1.00 93.62 334 LYS A C 1
ATOM 2756 O O . LYS A 1 334 ? -9.964 1.477 -4.997 1.00 93.62 334 LYS A O 1
ATOM 2761 N N . ASN A 1 335 ? -9.045 3.450 -4.446 1.00 93.50 335 ASN A N 1
ATOM 2762 C CA . ASN A 1 335 ? -9.907 4.270 -5.303 1.00 93.50 335 ASN A CA 1
ATOM 2763 C C . ASN A 1 335 ? -9.656 4.047 -6.798 1.00 93.50 335 ASN A C 1
ATOM 2765 O O . ASN A 1 335 ? -10.599 4.037 -7.587 1.00 93.50 335 ASN A O 1
ATOM 2769 N N . SER A 1 336 ? -8.398 3.835 -7.197 1.00 92.06 336 SER A N 1
ATOM 2770 C CA . SER A 1 336 ? -8.046 3.578 -8.601 1.00 92.06 336 SER A CA 1
ATOM 2771 C C . SER A 1 336 ? -8.510 2.211 -9.104 1.00 92.06 336 SER A C 1
ATOM 2773 O O . SER A 1 336 ? -8.572 2.003 -10.315 1.00 92.06 336 SER A O 1
ATOM 2775 N N . LYS A 1 337 ? -8.811 1.269 -8.196 1.00 88.62 337 LYS A N 1
ATOM 2776 C CA . LYS A 1 337 ? -9.155 -0.131 -8.503 1.00 88.62 337 LYS A CA 1
ATOM 2777 C C . LYS A 1 337 ? -8.100 -0.854 -9.351 1.00 88.62 337 LYS A C 1
ATOM 2779 O O . LYS A 1 337 ? -8.394 -1.904 -9.922 1.00 88.62 337 LYS A O 1
ATOM 2784 N N . LEU A 1 338 ? -6.869 -0.331 -9.402 1.00 87.50 338 LEU A N 1
ATOM 2785 C CA . LEU A 1 338 ? -5.773 -0.898 -10.191 1.00 87.50 338 LEU A CA 1
ATOM 2786 C C . LEU A 1 338 ? -5.463 -2.337 -9.757 1.00 87.50 338 LEU A C 1
ATOM 2788 O O . LEU A 1 338 ? -5.228 -3.215 -10.584 1.00 87.50 338 LEU A O 1
ATOM 2792 N N . PHE A 1 339 ? -5.545 -2.592 -8.449 1.00 87.94 339 PHE A N 1
ATOM 2793 C CA . PHE A 1 339 ? -5.419 -3.920 -7.866 1.00 87.94 339 PHE A CA 1
ATOM 2794 C C . PHE A 1 339 ? -6.653 -4.215 -7.020 1.00 87.94 339 PHE A C 1
ATOM 2796 O O . PHE A 1 339 ? -6.864 -3.584 -5.985 1.00 87.94 339 PHE A O 1
ATOM 2803 N N . SER A 1 340 ? -7.455 -5.196 -7.447 1.00 85.31 340 SER A N 1
ATOM 2804 C CA . SER A 1 340 ? -8.643 -5.633 -6.704 1.00 85.31 340 SER A CA 1
ATOM 2805 C C . SER A 1 340 ? -8.287 -5.982 -5.253 1.00 85.31 340 SER A C 1
ATOM 2807 O O . SER A 1 340 ? -7.503 -6.907 -5.008 1.00 85.31 340 SER A O 1
ATOM 2809 N N . VAL A 1 341 ? -8.877 -5.220 -4.328 1.00 80.19 341 VAL A N 1
ATOM 2810 C CA . VAL A 1 341 ? -8.817 -5.410 -2.872 1.00 80.19 341 VAL A CA 1
ATOM 2811 C C . VAL A 1 341 ? -9.519 -6.707 -2.476 1.00 80.19 341 VAL A C 1
ATOM 2813 O O . VAL A 1 341 ? -8.970 -7.506 -1.724 1.00 80.19 341 VAL A O 1
ATOM 2816 N N . GLU A 1 342 ? -10.690 -6.967 -3.059 1.00 77.62 342 GLU A N 1
ATOM 2817 C CA . GLU A 1 342 ? -11.514 -8.145 -2.772 1.00 77.62 342 GLU A CA 1
ATOM 2818 C C . GLU A 1 342 ? -10.754 -9.457 -3.012 1.00 77.62 342 GLU A C 1
ATOM 2820 O O . GLU A 1 342 ? -10.722 -10.330 -2.147 1.00 77.62 342 GLU A O 1
ATOM 2825 N N . ARG A 1 343 ? -10.018 -9.556 -4.129 1.00 81.12 343 ARG A N 1
ATOM 2826 C CA . ARG A 1 343 ? -9.166 -10.722 -4.433 1.00 81.12 343 ARG A CA 1
ATOM 2827 C C . ARG A 1 343 ? -7.976 -10.891 -3.479 1.00 81.12 343 ARG A C 1
ATOM 2829 O O . ARG A 1 343 ? -7.296 -11.911 -3.539 1.00 81.12 343 ARG A O 1
ATOM 2836 N N . ARG A 1 344 ? -7.684 -9.899 -2.633 1.00 86.88 344 ARG A N 1
ATOM 2837 C CA . ARG A 1 344 ? -6.493 -9.831 -1.768 1.00 86.88 344 ARG A CA 1
ATOM 2838 C C . ARG A 1 344 ? -6.819 -9.724 -0.283 1.00 86.88 344 ARG A C 1
ATOM 2840 O O . ARG A 1 344 ? -5.895 -9.563 0.512 1.00 86.88 344 ARG A O 1
ATOM 2847 N N . LYS A 1 345 ? -8.088 -9.867 0.109 1.00 87.31 345 LYS A N 1
ATOM 2848 C CA . LYS A 1 345 ? -8.558 -9.677 1.491 1.00 87.31 345 LYS A CA 1
ATOM 2849 C C . LYS A 1 345 ? -7.719 -10.425 2.536 1.00 87.31 345 LYS A C 1
ATOM 2851 O O . LYS A 1 345 ? -7.349 -9.846 3.553 1.00 87.31 345 LYS A O 1
ATOM 2856 N N . GLN A 1 346 ? -7.335 -11.675 2.262 1.00 88.69 346 GLN A N 1
ATOM 2857 C CA . GLN A 1 346 ? -6.478 -12.463 3.161 1.00 88.69 346 GLN A CA 1
ATOM 2858 C C . GLN A 1 346 ? -5.071 -11.862 3.329 1.00 88.69 346 GLN A C 1
ATOM 2860 O O . GLN A 1 346 ? -4.593 -11.711 4.451 1.00 88.69 346 GLN A O 1
ATOM 2865 N N . LYS A 1 347 ? -4.411 -11.468 2.230 1.00 91.25 347 LYS A N 1
ATOM 2866 C CA . LYS A 1 347 ? -3.073 -10.853 2.280 1.00 91.25 347 LYS A CA 1
ATOM 2867 C C . LYS A 1 347 ? -3.108 -9.479 2.939 1.00 91.25 347 LYS A C 1
ATOM 2869 O O . LYS A 1 347 ? -2.266 -9.191 3.780 1.00 91.25 347 LYS A O 1
ATOM 2874 N N . LEU A 1 348 ? -4.112 -8.666 2.608 1.00 91.81 348 LEU A N 1
ATOM 2875 C CA . LEU A 1 348 ? -4.336 -7.372 3.250 1.00 91.81 348 LEU A CA 1
ATOM 2876 C C . LEU A 1 348 ? -4.546 -7.525 4.754 1.00 91.81 348 LEU A C 1
ATOM 2878 O O . LEU A 1 348 ? -3.937 -6.788 5.518 1.00 91.81 348 LEU A O 1
ATOM 2882 N N . THR A 1 349 ? -5.320 -8.527 5.178 1.00 92.31 349 THR A N 1
ATOM 2883 C CA . THR A 1 349 ? -5.498 -8.847 6.601 1.00 92.31 349 THR A CA 1
ATOM 2884 C C . THR A 1 349 ? -4.158 -9.165 7.269 1.00 92.31 349 THR A C 1
ATOM 2886 O O . THR A 1 349 ? -3.868 -8.621 8.329 1.00 92.31 349 THR A O 1
ATOM 2889 N N . SER A 1 350 ? -3.292 -9.957 6.629 1.00 92.56 350 SER A N 1
ATOM 2890 C CA . SER A 1 350 ? -1.953 -10.261 7.156 1.00 92.56 350 SER A CA 1
ATOM 2891 C C . SER A 1 350 ? -1.049 -9.021 7.259 1.00 92.56 350 SER A C 1
ATOM 2893 O O . SER A 1 350 ? -0.403 -8.814 8.290 1.00 92.56 350 SER A O 1
ATOM 2895 N N . PHE A 1 351 ? -1.025 -8.160 6.236 1.00 94.50 351 PHE A N 1
ATOM 2896 C CA . PHE A 1 351 ? -0.248 -6.913 6.269 1.00 94.50 351 PHE A CA 1
ATOM 2897 C C . PHE A 1 351 ? -0.757 -5.953 7.347 1.00 94.50 351 PHE A C 1
ATOM 2899 O O . PHE A 1 351 ? 0.036 -5.380 8.095 1.00 94.50 351 PHE A O 1
ATOM 2906 N N . TRP A 1 352 ? -2.079 -5.834 7.465 1.00 93.62 352 TRP A N 1
ATOM 2907 C CA . TRP A 1 352 ? -2.736 -5.031 8.485 1.00 93.62 352 TRP A CA 1
ATOM 2908 C C . TRP A 1 352 ? -2.391 -5.528 9.887 1.00 93.62 352 TRP A C 1
ATOM 2910 O O . TRP A 1 352 ? -1.957 -4.736 10.717 1.00 93.62 352 TRP A O 1
ATOM 2920 N N . GLN A 1 353 ? -2.498 -6.837 10.144 1.00 91.00 353 GLN A N 1
ATOM 2921 C CA . GLN A 1 353 ? -2.123 -7.443 11.427 1.00 91.00 353 GLN A CA 1
ATOM 2922 C C . GLN A 1 353 ? -0.661 -7.162 11.776 1.00 91.00 353 GLN A C 1
ATOM 2924 O O . GLN A 1 353 ? -0.359 -6.758 12.899 1.00 91.00 353 GLN A O 1
ATOM 2929 N N . SER A 1 354 ? 0.252 -7.339 10.816 1.00 91.12 354 SER A N 1
ATOM 2930 C CA . SER A 1 354 ? 1.675 -7.069 11.028 1.00 91.12 354 SER A CA 1
ATOM 2931 C C . SER A 1 354 ? 1.919 -5.610 11.429 1.00 91.12 354 SER A C 1
ATOM 2933 O O . SER A 1 354 ? 2.627 -5.351 12.409 1.00 91.12 354 SER A O 1
ATOM 2935 N N . LEU A 1 355 ? 1.280 -4.661 10.733 1.00 92.00 355 LEU A N 1
ATOM 2936 C CA . LEU A 1 355 ? 1.358 -3.237 11.060 1.00 92.00 355 LEU A CA 1
ATOM 2937 C C . LEU A 1 355 ? 0.717 -2.924 12.421 1.00 92.00 355 LEU A C 1
ATOM 2939 O O . LEU A 1 355 ? 1.265 -2.147 13.200 1.00 92.00 355 LEU A O 1
ATOM 2943 N N . PHE A 1 356 ? -0.417 -3.546 12.739 1.00 89.69 356 PHE A N 1
ATOM 2944 C CA . PHE A 1 356 ? -1.106 -3.370 14.013 1.00 89.69 356 PHE A CA 1
ATOM 2945 C C . PHE A 1 356 ? -0.227 -3.781 15.192 1.00 89.69 356 PHE A C 1
ATOM 2947 O O . PHE A 1 356 ? -0.002 -2.971 16.087 1.00 89.69 356 PHE A O 1
ATOM 2954 N N . TYR A 1 357 ? 0.349 -4.987 15.165 1.00 86.38 357 TYR A N 1
ATOM 2955 C CA . TYR A 1 357 ? 1.209 -5.470 16.249 1.00 86.38 357 TYR A CA 1
ATOM 2956 C C . TYR A 1 357 ? 2.515 -4.671 16.376 1.00 86.38 357 TYR A C 1
ATOM 2958 O O . TYR A 1 357 ? 2.963 -4.399 17.490 1.00 86.38 357 TYR A O 1
ATOM 2966 N N . THR A 1 358 ? 3.108 -4.232 15.261 1.00 86.12 358 THR A N 1
ATOM 2967 C CA . THR A 1 358 ? 4.300 -3.362 15.308 1.00 86.12 358 THR A CA 1
ATOM 2968 C C . THR A 1 358 ? 3.993 -1.964 15.848 1.00 86.12 358 THR A C 1
ATOM 2970 O O . THR A 1 358 ? 4.794 -1.419 16.611 1.00 86.12 358 THR A O 1
ATOM 2973 N N . THR A 1 359 ? 2.832 -1.400 15.506 1.00 83.00 359 THR A N 1
ATOM 2974 C CA . THR A 1 359 ? 2.365 -0.104 16.035 1.00 83.00 359 THR A CA 1
ATOM 2975 C C . THR A 1 359 ? 1.971 -0.210 17.512 1.00 83.00 359 THR A C 1
ATOM 2977 O O . THR A 1 359 ? 2.120 0.735 18.287 1.00 83.00 359 THR A O 1
ATOM 2980 N N . PHE A 1 360 ? 1.492 -1.382 17.922 1.00 76.12 360 PHE A N 1
ATOM 2981 C CA . PHE A 1 360 ? 1.086 -1.675 19.287 1.00 76.12 360 PHE A CA 1
ATOM 2982 C C . PHE A 1 360 ? 2.273 -1.737 20.273 1.00 76.12 360 PHE A C 1
ATOM 2984 O O . PHE A 1 360 ? 2.162 -1.187 21.370 1.00 76.12 360 PHE A O 1
ATOM 2991 N N . GLY A 1 361 ? 3.417 -2.308 19.871 1.00 67.38 361 GLY A N 1
ATOM 2992 C CA . GLY A 1 361 ? 4.628 -2.402 20.701 1.00 67.38 361 GLY A CA 1
ATOM 2993 C C . GLY A 1 361 ? 5.345 -1.061 20.921 1.00 67.38 361 GLY A C 1
ATOM 2994 O O . GLY A 1 361 ? 5.175 -0.418 21.957 1.00 67.38 361 GLY A O 1
ATOM 2995 N N . GLU A 1 362 ? 6.162 -0.633 19.950 1.00 57.38 362 GLU A N 1
ATOM 2996 C CA . GLU A 1 362 ? 7.196 0.402 20.168 1.00 57.38 362 GLU A CA 1
ATOM 2997 C C . GLU A 1 362 ? 7.183 1.561 19.152 1.00 57.38 362 GLU A C 1
ATOM 2999 O O . GLU A 1 362 ? 7.556 2.683 19.499 1.00 57.38 362 GLU A O 1
ATOM 3004 N N . LYS A 1 363 ? 6.733 1.345 17.906 1.00 57.03 363 LYS A N 1
ATOM 3005 C CA . LYS A 1 363 ? 6.755 2.372 16.847 1.00 57.03 363 LYS A CA 1
ATOM 3006 C C . LYS A 1 363 ? 5.397 3.052 16.700 1.00 57.03 363 LYS A C 1
ATOM 3008 O O . LYS A 1 363 ? 4.576 2.669 15.874 1.00 57.03 363 LYS A O 1
ATOM 3013 N N . ASN A 1 364 ? 5.185 4.102 17.488 1.00 65.88 364 ASN A N 1
ATOM 3014 C CA . ASN A 1 364 ? 4.030 4.981 17.323 1.00 65.88 364 ASN A CA 1
ATOM 3015 C C . ASN A 1 364 ? 4.327 6.025 16.244 1.00 65.88 364 ASN A C 1
ATOM 3017 O O . ASN A 1 364 ? 5.043 6.987 16.509 1.00 65.88 364 ASN A O 1
ATOM 3021 N N . SER A 1 365 ? 3.755 5.848 15.056 1.00 76.50 365 SER A N 1
ATOM 3022 C CA . SER A 1 365 ? 3.666 6.914 14.056 1.00 76.50 365 SER A CA 1
ATOM 3023 C C . SER A 1 365 ? 2.192 7.209 13.792 1.00 76.50 365 SER A C 1
ATOM 3025 O O . SER A 1 365 ? 1.371 6.285 13.760 1.00 76.50 365 SER A O 1
ATOM 3027 N N . THR A 1 366 ? 1.838 8.487 13.671 1.00 84.50 366 THR A N 1
ATOM 3028 C CA . THR A 1 366 ? 0.464 8.908 13.355 1.00 84.50 366 THR A CA 1
ATOM 3029 C C . THR A 1 366 ? 0.024 8.300 12.023 1.00 84.50 366 THR A C 1
ATOM 3031 O O . THR A 1 366 ? -1.109 7.844 11.886 1.00 84.50 366 THR A O 1
ATOM 3034 N N . GLU A 1 367 ? 0.968 8.174 11.096 1.00 88.81 367 GLU A N 1
ATOM 3035 C CA . GLU A 1 367 ? 0.831 7.582 9.774 1.00 88.81 367 GLU A CA 1
ATOM 3036 C C . GLU A 1 367 ? 0.385 6.112 9.849 1.00 88.81 367 GLU A C 1
ATOM 3038 O O . GLU A 1 367 ? -0.535 5.700 9.140 1.00 88.81 367 GLU A O 1
ATOM 3043 N N . SER A 1 368 ? 0.963 5.320 10.764 1.00 90.88 368 SER A N 1
ATOM 3044 C CA . SER A 1 368 ? 0.529 3.933 10.987 1.00 90.88 368 SER A CA 1
ATOM 3045 C C . SER A 1 368 ? -0.932 3.861 11.431 1.00 90.88 368 SER A C 1
ATOM 3047 O O . SER A 1 368 ? -1.683 3.024 10.931 1.00 90.88 368 SER A O 1
ATOM 3049 N N . PHE A 1 369 ? -1.356 4.736 12.351 1.00 90.31 369 PHE A N 1
ATOM 3050 C CA . PHE A 1 369 ? -2.746 4.772 12.816 1.00 90.31 369 PHE A CA 1
ATOM 3051 C C . PHE A 1 369 ? -3.708 5.162 11.690 1.00 90.31 369 PHE A C 1
ATOM 3053 O O . PHE A 1 369 ? -4.755 4.534 11.533 1.00 90.31 369 PHE A O 1
ATOM 3060 N N . GLU A 1 370 ? -3.350 6.160 10.884 1.00 92.06 370 GLU A N 1
ATOM 3061 C CA . GLU A 1 370 ? -4.146 6.593 9.733 1.00 92.06 370 GLU A CA 1
ATOM 3062 C C . GLU A 1 370 ? -4.283 5.493 8.680 1.00 92.06 370 GLU A C 1
ATOM 3064 O O . GLU A 1 370 ? -5.382 5.276 8.159 1.00 92.06 370 GLU A O 1
ATOM 3069 N N . LEU A 1 371 ? -3.204 4.758 8.392 1.00 94.44 371 LEU A N 1
ATOM 3070 C CA . LEU A 1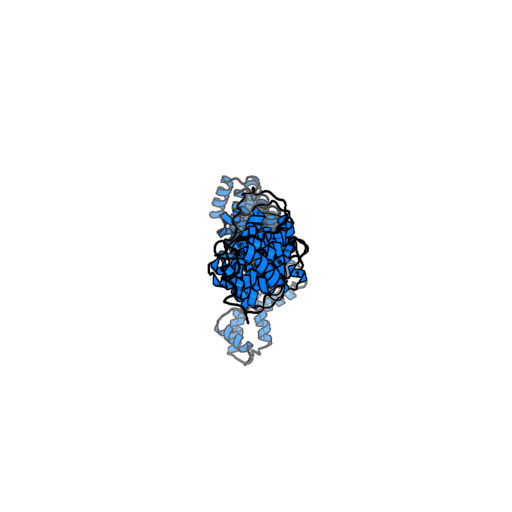 371 ? -3.252 3.649 7.445 1.00 94.44 371 LEU A CA 1
ATOM 3071 C C . LEU A 1 371 ? -4.110 2.493 7.970 1.00 94.44 371 LEU A C 1
ATOM 3073 O O . LEU A 1 371 ? -4.952 1.981 7.231 1.00 94.44 371 LEU A O 1
ATOM 3077 N N . LEU A 1 372 ? -3.938 2.101 9.237 1.00 93.56 372 LEU A N 1
ATOM 3078 C CA . LEU A 1 372 ? -4.750 1.051 9.862 1.00 93.56 372 LEU A CA 1
ATOM 3079 C C . LEU A 1 372 ? -6.242 1.403 9.817 1.00 93.56 372 LEU A C 1
ATOM 3081 O O . LEU A 1 372 ? -7.054 0.550 9.465 1.00 93.56 372 LEU A O 1
ATOM 3085 N N . LEU A 1 373 ? -6.603 2.660 10.102 1.00 92.31 373 LEU A N 1
ATOM 3086 C CA . LEU A 1 373 ? -7.988 3.130 9.997 1.00 92.31 373 LEU A CA 1
ATOM 3087 C C . LEU A 1 373 ? -8.490 3.152 8.549 1.00 92.31 373 LEU A C 1
ATOM 3089 O O . LEU A 1 373 ? -9.601 2.704 8.293 1.00 92.31 373 LEU A O 1
ATOM 3093 N N . SER A 1 374 ? -7.678 3.620 7.600 1.00 93.19 374 SER A N 1
ATOM 3094 C CA . SER A 1 374 ? -8.072 3.714 6.183 1.00 93.19 374 SER A CA 1
ATOM 3095 C C . SER A 1 374 ? -8.340 2.350 5.538 1.00 93.19 374 SER A C 1
ATOM 3097 O O . SER A 1 374 ? -9.071 2.260 4.555 1.00 93.19 374 SER A O 1
ATOM 3099 N N . SER A 1 375 ? -7.742 1.291 6.085 1.00 93.88 375 SER A N 1
ATOM 3100 C CA . SER A 1 375 ? -7.768 -0.063 5.525 1.00 93.88 375 SER A CA 1
ATOM 3101 C C . SER A 1 375 ? -8.635 -1.057 6.298 1.00 93.88 375 SER A C 1
ATOM 3103 O O . SER A 1 375 ? -8.735 -2.219 5.907 1.00 93.88 375 SER A O 1
ATOM 3105 N N . ILE A 1 376 ? -9.275 -0.634 7.391 1.00 90.94 376 ILE A N 1
ATOM 3106 C CA . ILE A 1 376 ? -9.983 -1.549 8.294 1.00 90.94 376 ILE A CA 1
ATOM 3107 C C . ILE A 1 376 ? -11.246 -2.179 7.688 1.00 90.94 376 ILE A C 1
ATOM 3109 O O . ILE A 1 376 ? -11.623 -3.297 8.036 1.00 90.94 376 ILE A O 1
ATOM 3113 N N . GLU A 1 377 ? -11.888 -1.481 6.756 1.00 89.69 377 GLU A N 1
ATOM 3114 C CA . GLU A 1 377 ? -13.071 -1.978 6.040 1.00 89.69 377 GLU A CA 1
ATOM 3115 C C . GLU A 1 377 ? -12.732 -3.105 5.061 1.00 89.69 377 GLU A C 1
ATOM 3117 O O . GLU A 1 377 ? -13.584 -3.913 4.694 1.00 89.69 377 GLU A O 1
ATOM 3122 N N . ASP A 1 378 ? -11.464 -3.186 4.665 1.00 90.81 378 ASP A N 1
ATOM 3123 C CA . ASP A 1 378 ? -10.980 -4.090 3.632 1.00 90.81 378 ASP A CA 1
ATOM 3124 C C . ASP A 1 378 ? -10.340 -5.367 4.210 1.00 90.81 378 ASP A C 1
ATOM 3126 O O . ASP A 1 378 ? -9.889 -6.233 3.456 1.00 90.81 378 ASP A O 1
ATOM 3130 N N . VAL A 1 379 ? -10.309 -5.511 5.542 1.00 88.25 379 VAL A N 1
ATOM 3131 C CA . VAL A 1 379 ? -9.769 -6.685 6.249 1.00 88.25 379 VAL A CA 1
ATOM 3132 C C . VAL A 1 379 ? -10.872 -7.559 6.842 1.00 88.25 379 VAL A C 1
ATOM 3134 O O . VAL A 1 379 ? -12.008 -7.137 7.049 1.00 88.25 379 VAL A O 1
ATOM 3137 N N . ASP A 1 380 ? -10.562 -8.830 7.088 1.00 85.94 380 ASP A N 1
ATOM 3138 C CA . ASP A 1 380 ? -11.514 -9.769 7.684 1.00 85.94 380 ASP A CA 1
ATOM 3139 C C . ASP A 1 380 ? -11.599 -9.601 9.204 1.00 85.94 380 ASP A C 1
ATOM 3141 O O . ASP A 1 380 ? -10.771 -10.133 9.929 1.00 85.94 380 ASP A O 1
ATOM 3145 N N . ILE A 1 381 ? -12.632 -8.918 9.699 1.00 78.00 381 ILE A N 1
ATOM 3146 C CA . ILE A 1 381 ? -12.807 -8.595 11.124 1.00 78.00 381 ILE A CA 1
ATOM 3147 C C . ILE A 1 381 ? -12.705 -9.799 12.084 1.00 78.00 381 ILE A C 1
ATOM 3149 O O . ILE A 1 381 ? -12.402 -9.603 13.262 1.00 78.00 381 ILE A O 1
ATOM 3153 N N . SER A 1 382 ? -12.901 -11.039 11.611 1.00 81.44 382 SER A N 1
ATOM 3154 C CA . SER A 1 382 ? -12.651 -12.253 12.406 1.00 81.44 382 SER A CA 1
ATOM 3155 C C . SER A 1 382 ? -11.211 -12.350 12.931 1.00 81.44 382 SER A C 1
ATOM 3157 O O . SER A 1 382 ? -10.972 -12.968 13.968 1.00 81.44 382 SER A O 1
ATOM 3159 N N . TRP A 1 383 ? -10.255 -11.664 12.296 1.00 81.88 383 TRP A N 1
ATOM 3160 C CA . TRP A 1 383 ? -8.867 -11.581 12.747 1.00 81.88 383 TRP A CA 1
ATOM 3161 C C . TRP A 1 383 ? -8.714 -10.947 14.138 1.00 81.88 383 TRP A C 1
ATOM 3163 O O . TRP A 1 383 ? -7.693 -11.155 14.788 1.00 81.88 383 TRP A O 1
ATOM 3173 N N . THR A 1 384 ? -9.716 -10.198 14.612 1.00 74.56 384 THR A N 1
ATOM 3174 C CA . THR A 1 384 ? -9.720 -9.572 15.946 1.00 74.56 384 THR A CA 1
ATOM 3175 C C . THR A 1 384 ? -9.944 -10.569 17.085 1.00 74.56 384 THR A C 1
ATOM 3177 O O . THR A 1 384 ? -9.674 -10.248 18.242 1.00 74.56 384 THR A O 1
ATOM 3180 N N . ILE A 1 385 ? -10.432 -11.776 16.773 1.00 74.69 385 ILE A N 1
ATOM 3181 C CA . ILE A 1 385 ? -10.677 -12.858 17.736 1.00 74.69 385 ILE A CA 1
ATOM 3182 C C . ILE A 1 385 ? -9.372 -13.323 18.407 1.00 74.69 385 ILE A C 1
ATOM 3184 O O . ILE A 1 385 ? -9.338 -13.363 19.635 1.00 74.69 385 ILE A O 1
ATOM 3188 N N . PRO A 1 386 ? -8.292 -13.647 17.666 1.00 75.81 386 PRO A N 1
ATOM 3189 C CA . PRO A 1 386 ? -7.023 -14.071 18.262 1.00 75.81 386 PRO A CA 1
ATOM 3190 C C . PRO A 1 386 ? -6.196 -12.942 18.899 1.00 75.81 386 PRO A C 1
ATOM 3192 O O . PRO A 1 386 ? -5.086 -13.205 19.359 1.00 75.81 386 PRO A O 1
ATOM 3195 N N . VAL A 1 387 ? -6.669 -11.691 18.917 1.00 80.44 387 VAL A N 1
ATOM 3196 C CA . VAL A 1 387 ? -5.928 -10.599 19.565 1.00 80.44 387 VAL A CA 1
ATOM 3197 C C . VAL A 1 387 ? -5.915 -10.819 21.076 1.00 80.44 387 VAL A C 1
ATOM 3199 O O . VAL A 1 387 ? -6.967 -10.951 21.702 1.00 80.44 387 VAL A O 1
ATOM 3202 N N . ASP A 1 388 ? -4.721 -10.805 21.674 1.00 84.12 388 ASP A N 1
ATOM 3203 C CA . ASP A 1 388 ? -4.564 -10.785 23.128 1.00 84.12 388 ASP A CA 1
ATOM 3204 C C . ASP A 1 388 ? -4.938 -9.402 23.676 1.00 84.12 388 ASP A C 1
ATOM 3206 O O . ASP A 1 388 ? -4.111 -8.508 23.889 1.00 84.12 388 ASP A O 1
ATOM 3210 N N . TRP A 1 389 ? -6.241 -9.224 23.858 1.00 82.94 389 TRP A N 1
ATOM 3211 C CA . TRP A 1 389 ? -6.822 -7.998 24.371 1.00 82.94 389 TRP A CA 1
ATOM 3212 C C . TRP A 1 389 ? -6.392 -7.696 25.819 1.00 82.94 389 TRP A C 1
ATOM 3214 O O . TRP A 1 389 ? -6.399 -6.527 26.202 1.00 82.94 389 TRP A O 1
ATOM 3224 N N . ILE A 1 390 ? -5.966 -8.695 26.605 1.00 84.62 390 ILE A N 1
ATOM 3225 C CA . ILE A 1 390 ? -5.453 -8.482 27.968 1.00 84.62 390 ILE A CA 1
ATOM 3226 C C . ILE A 1 390 ? -4.127 -7.739 27.877 1.00 84.62 390 ILE A C 1
ATOM 3228 O O . ILE A 1 390 ? -4.000 -6.633 28.407 1.00 84.62 390 ILE A O 1
ATOM 3232 N N . TYR A 1 391 ? -3.163 -8.307 27.147 1.00 85.06 391 TYR A N 1
ATOM 3233 C CA . TYR A 1 391 ? -1.862 -7.673 26.935 1.00 85.06 391 TYR A CA 1
ATOM 3234 C C . TYR A 1 391 ? -2.019 -6.266 26.336 1.00 85.06 391 TYR A C 1
ATOM 3236 O O . TYR A 1 391 ? -1.363 -5.310 26.760 1.00 85.06 391 TYR A O 1
ATOM 3244 N N . PHE A 1 392 ? -2.975 -6.113 25.419 1.00 83.31 392 PHE A N 1
ATOM 3245 C CA . PHE A 1 392 ? -3.372 -4.828 24.859 1.00 83.31 392 PHE A CA 1
ATOM 3246 C C . PHE A 1 392 ? -3.797 -3.784 25.891 1.00 83.31 392 PHE A C 1
ATOM 3248 O O . PHE A 1 392 ? -3.244 -2.676 25.936 1.00 83.31 392 PHE A O 1
ATOM 3255 N N . LEU A 1 393 ? -4.768 -4.130 26.730 1.00 86.00 393 LEU A N 1
ATOM 3256 C CA . LEU A 1 393 ? -5.283 -3.215 27.738 1.00 86.00 393 LEU A CA 1
ATOM 3257 C C . LEU A 1 393 ? -4.220 -2.886 28.786 1.00 86.00 393 LEU A C 1
ATOM 3259 O O . LEU A 1 393 ? -4.209 -1.769 29.300 1.00 86.00 393 LEU A O 1
ATOM 3263 N N . GLU A 1 394 ? -3.293 -3.801 29.071 1.00 85.19 394 GLU A N 1
ATOM 3264 C CA . GLU A 1 394 ? -2.157 -3.528 29.952 1.00 85.19 394 GLU A CA 1
ATOM 3265 C C . GLU A 1 394 ? -1.234 -2.441 29.407 1.00 85.19 394 GLU A C 1
ATOM 3267 O O . GLU A 1 394 ? -0.909 -1.510 30.150 1.00 85.19 394 GLU A O 1
ATOM 3272 N N . LEU A 1 395 ? -0.869 -2.504 28.122 1.00 81.38 395 LEU A N 1
ATOM 3273 C CA . LEU A 1 395 ? -0.040 -1.467 27.500 1.00 81.38 395 LEU A CA 1
ATOM 3274 C C . LEU A 1 395 ? -0.755 -0.118 27.452 1.00 81.38 395 LEU A C 1
ATOM 3276 O O . LEU A 1 395 ? -0.144 0.912 27.747 1.00 81.38 395 LEU A O 1
ATOM 3280 N N . LEU A 1 396 ? -2.049 -0.100 27.116 1.00 82.31 396 LEU A N 1
ATOM 3281 C CA . LEU A 1 396 ? -2.834 1.135 27.157 1.00 82.31 396 LEU A CA 1
ATOM 3282 C C . LEU A 1 396 ? -2.893 1.724 28.562 1.00 82.31 396 LEU A C 1
ATOM 3284 O O . LEU A 1 396 ? -2.725 2.927 28.731 1.00 82.31 396 LEU A O 1
ATOM 3288 N N . ALA A 1 397 ? -3.063 0.876 29.572 1.00 79.50 397 ALA A N 1
ATOM 3289 C CA . ALA A 1 397 ? -3.137 1.306 30.957 1.00 79.50 397 ALA A CA 1
ATOM 3290 C C . ALA A 1 397 ? -1.841 1.934 31.492 1.00 79.50 397 ALA A C 1
ATOM 3292 O O . ALA A 1 397 ? -1.865 2.539 32.566 1.00 79.50 397 ALA A O 1
ATOM 3293 N N . MET A 1 398 ? -0.718 1.718 30.805 1.00 77.50 398 MET A N 1
ATOM 3294 C CA . MET A 1 398 ? 0.591 2.298 31.114 1.00 77.50 398 MET A CA 1
ATOM 3295 C C . MET A 1 398 ? 0.949 3.464 30.179 1.00 77.50 398 MET A C 1
ATOM 3297 O O . MET A 1 398 ? 1.956 4.133 30.395 1.00 77.50 398 MET A O 1
ATOM 3301 N N . SER A 1 399 ? 0.154 3.715 29.136 1.00 73.12 399 SER A N 1
ATOM 3302 C CA . SER A 1 399 ? 0.455 4.697 28.098 1.00 73.12 399 SER A CA 1
ATOM 3303 C C . SER A 1 399 ? -0.243 6.030 28.360 1.00 73.12 399 SER A C 1
ATOM 3305 O O . SER A 1 399 ? -1.439 6.076 28.619 1.00 73.12 399 SER A O 1
ATOM 3307 N N . THR A 1 400 ? 0.489 7.133 28.212 1.00 74.19 400 THR A N 1
ATOM 3308 C CA . THR A 1 400 ? -0.056 8.504 28.219 1.00 74.19 400 THR A CA 1
ATOM 3309 C C . THR A 1 400 ? -0.286 9.054 26.807 1.00 74.19 400 THR A C 1
ATOM 3311 O O . THR A 1 400 ? -0.551 10.241 26.631 1.00 74.19 400 THR A O 1
ATOM 3314 N N . ASN A 1 401 ? -0.164 8.215 25.771 1.00 79.19 401 ASN A N 1
ATOM 3315 C CA . ASN A 1 401 ? -0.234 8.658 24.382 1.00 79.19 401 ASN A CA 1
ATOM 3316 C C . ASN A 1 401 ? -1.692 8.867 23.935 1.00 79.19 401 ASN A C 1
ATOM 3318 O O . ASN A 1 401 ? -2.403 7.918 23.596 1.00 79.19 401 ASN A O 1
ATOM 3322 N N . THR A 1 402 ? -2.114 10.129 23.870 1.00 82.94 402 THR A N 1
ATOM 3323 C CA . THR A 1 402 ? -3.465 10.528 23.450 1.00 82.94 402 THR A CA 1
ATOM 3324 C C . THR A 1 402 ? -3.797 10.108 22.016 1.00 82.94 402 THR A C 1
ATOM 3326 O O . THR A 1 402 ? -4.928 9.716 21.742 1.00 82.94 402 THR A O 1
ATOM 3329 N N . ALA A 1 403 ? -2.831 10.136 21.089 1.00 81.81 403 ALA A N 1
ATOM 3330 C CA . ALA A 1 403 ? -3.057 9.717 19.702 1.00 81.81 403 ALA A CA 1
ATOM 3331 C C . ALA A 1 403 ? -3.359 8.216 19.620 1.00 81.81 403 ALA A C 1
ATOM 3333 O O . ALA A 1 403 ? -4.300 7.803 18.942 1.00 81.81 403 ALA A O 1
ATOM 3334 N N . ARG A 1 404 ? -2.614 7.416 20.390 1.00 81.38 404 ARG A N 1
ATOM 3335 C CA . ARG A 1 404 ? -2.847 5.980 20.545 1.00 81.38 404 ARG A CA 1
ATOM 3336 C C . ARG A 1 404 ? -4.244 5.719 21.113 1.00 81.38 404 ARG A C 1
ATOM 3338 O O . ARG A 1 404 ? -4.998 4.940 20.538 1.00 81.38 404 ARG A O 1
ATOM 3345 N N . PHE A 1 405 ? -4.614 6.399 22.198 1.00 85.44 405 PHE A N 1
ATOM 3346 C CA . PHE A 1 405 ? -5.943 6.264 22.799 1.00 85.44 405 PHE A CA 1
ATOM 3347 C C . PHE A 1 405 ? -7.066 6.614 21.805 1.00 85.44 405 PHE A C 1
ATOM 3349 O O . PHE A 1 405 ? -7.999 5.835 21.620 1.00 85.44 405 PHE A O 1
ATOM 3356 N N . ASN A 1 406 ? -6.932 7.734 21.088 1.00 86.56 406 ASN A N 1
ATOM 3357 C CA . ASN A 1 406 ? -7.895 8.174 20.073 1.00 86.56 406 ASN A CA 1
ATOM 3358 C C . ASN A 1 406 ? -8.019 7.193 18.900 1.00 86.56 406 ASN A C 1
ATOM 3360 O O . ASN A 1 406 ? -9.124 6.968 18.402 1.00 86.56 406 ASN A O 1
ATOM 3364 N N . PHE A 1 407 ? -6.908 6.601 18.453 1.00 87.50 407 PHE A N 1
ATOM 3365 C CA . PHE A 1 407 ? -6.928 5.545 17.443 1.00 87.50 407 PHE A CA 1
ATOM 3366 C C . PHE A 1 407 ? -7.759 4.350 17.917 1.00 87.50 407 PHE A C 1
ATOM 3368 O O . PHE A 1 407 ? -8.676 3.929 17.213 1.00 87.50 407 PHE A O 1
ATOM 3375 N N . TYR A 1 408 ? -7.502 3.846 19.127 1.00 86.50 408 TYR A N 1
ATOM 3376 C CA . TYR A 1 408 ? -8.245 2.701 19.652 1.00 86.50 408 TYR A CA 1
ATOM 3377 C C . TYR A 1 408 ? -9.716 3.017 19.887 1.00 86.50 408 TYR A C 1
ATOM 3379 O O . TYR A 1 408 ? -10.565 2.194 19.565 1.00 86.50 408 TYR A O 1
ATOM 3387 N N . LYS A 1 409 ? -10.042 4.226 20.345 1.00 88.88 409 LYS A N 1
ATOM 3388 C CA . LYS A 1 409 ? -11.430 4.686 20.441 1.00 88.88 409 LYS A CA 1
ATOM 3389 C C . LYS A 1 409 ? -12.160 4.564 19.095 1.00 88.88 409 LYS A C 1
ATOM 3391 O O . LYS A 1 409 ? -13.245 3.992 19.029 1.00 88.88 409 LYS A O 1
ATOM 3396 N N . LYS A 1 410 ? -11.531 5.002 17.996 1.00 90.44 410 LYS A N 1
ATOM 3397 C CA . LYS A 1 410 ? -12.075 4.825 16.634 1.00 90.44 410 LYS A CA 1
ATOM 3398 C C . LYS A 1 410 ? -12.152 3.352 16.219 1.00 90.44 410 LYS A C 1
ATOM 3400 O O . LYS A 1 410 ? -13.149 2.940 15.633 1.00 90.44 410 LYS A O 1
ATOM 3405 N N . LEU A 1 411 ? -11.130 2.561 16.545 1.00 88.19 411 LEU A N 1
ATOM 3406 C CA . LEU A 1 411 ? -11.067 1.131 16.237 1.00 88.19 411 LEU A CA 1
ATOM 3407 C C . LEU A 1 411 ? -12.222 0.352 16.886 1.00 88.19 411 LEU A C 1
ATOM 3409 O O . LEU A 1 411 ? -12.939 -0.387 16.215 1.00 88.19 411 LEU A O 1
ATOM 3413 N N . PHE A 1 412 ? -12.435 0.548 18.186 1.00 86.06 412 PHE A N 1
ATOM 3414 C CA . PHE A 1 412 ? -13.514 -0.103 18.924 1.00 86.06 412 PHE A CA 1
ATOM 3415 C C . PHE A 1 412 ? -14.893 0.367 18.456 1.00 86.06 412 PHE A C 1
ATOM 3417 O O . PHE A 1 412 ? -15.797 -0.459 18.335 1.00 86.06 412 PHE A O 1
ATOM 3424 N N . ALA A 1 413 ? -15.052 1.653 18.124 1.00 87.94 413 ALA A N 1
ATOM 3425 C CA . ALA A 1 413 ? -16.287 2.154 17.524 1.00 87.94 413 ALA A CA 1
ATOM 3426 C C . ALA A 1 413 ? -16.606 1.443 16.195 1.00 87.94 413 ALA A C 1
ATOM 3428 O O . ALA A 1 413 ? -17.748 1.043 15.969 1.00 87.94 413 ALA A O 1
ATOM 3429 N N . TYR A 1 414 ? -15.598 1.214 15.347 1.00 88.25 414 TYR A N 1
ATOM 3430 C CA . TYR A 1 414 ? -15.766 0.444 14.113 1.00 88.25 414 TYR A CA 1
ATOM 3431 C C . TYR A 1 414 ? -16.192 -1.009 14.388 1.00 88.25 414 TYR A C 1
ATOM 3433 O O . TYR A 1 414 ? -17.145 -1.501 13.777 1.00 88.25 414 TYR A O 1
ATOM 3441 N N . PHE A 1 415 ? -15.547 -1.691 15.342 1.00 85.00 415 PHE A N 1
ATOM 3442 C CA . PHE A 1 415 ? -15.907 -3.070 15.696 1.00 85.00 415 PHE A CA 1
ATOM 3443 C C . PHE A 1 415 ? -17.325 -3.190 16.248 1.00 85.00 415 PHE A C 1
ATOM 3445 O O . PHE A 1 415 ? -18.059 -4.087 15.831 1.00 85.00 415 PHE A O 1
ATOM 3452 N N . LYS A 1 416 ? -17.728 -2.258 17.115 1.00 86.62 416 LYS A N 1
ATOM 3453 C CA . LYS A 1 416 ? -19.092 -2.169 17.641 1.00 86.62 416 LYS A CA 1
ATOM 3454 C C . LYS A 1 416 ? -20.123 -2.054 16.515 1.00 86.62 416 LYS A C 1
ATOM 3456 O O . LYS A 1 416 ? -21.113 -2.775 16.521 1.00 86.62 416 LYS A O 1
ATOM 3461 N N . ASN A 1 417 ? -19.870 -1.198 15.525 1.00 86.25 417 ASN A N 1
ATOM 3462 C CA . ASN A 1 417 ? -20.804 -0.974 14.419 1.00 86.25 417 ASN A CA 1
ATOM 3463 C C . ASN A 1 417 ? -20.857 -2.141 13.421 1.00 86.25 417 ASN A C 1
ATOM 3465 O O . ASN A 1 417 ? -21.894 -2.376 12.809 1.00 86.25 417 ASN A O 1
ATOM 3469 N N . THR A 1 418 ? -19.750 -2.866 13.248 1.00 85.31 418 THR A N 1
ATOM 3470 C CA . THR A 1 418 ? -19.638 -3.917 12.223 1.00 85.31 418 THR A CA 1
ATOM 3471 C C . THR A 1 418 ? -20.090 -5.286 12.734 1.00 85.31 418 THR A C 1
ATOM 3473 O O . THR A 1 418 ? -20.719 -6.045 12.001 1.00 85.31 418 THR A O 1
ATOM 3476 N N . ASN A 1 419 ? -19.767 -5.632 13.986 1.00 85.62 419 ASN A N 1
ATOM 3477 C CA . ASN A 1 419 ? -20.159 -6.899 14.605 1.00 85.62 419 ASN A CA 1
ATOM 3478 C C . ASN A 1 419 ? -20.338 -6.732 16.123 1.00 85.62 419 ASN A C 1
ATOM 3480 O O . ASN A 1 419 ? -19.485 -7.132 16.921 1.00 85.62 419 ASN A O 1
ATOM 3484 N N . ASP A 1 420 ? -21.479 -6.160 16.516 1.00 85.62 420 ASP A N 1
ATOM 3485 C CA . ASP A 1 420 ? -21.814 -5.859 17.916 1.00 85.62 420 ASP A CA 1
ATOM 3486 C C . ASP A 1 420 ? -21.764 -7.096 18.829 1.00 85.62 420 ASP A C 1
ATOM 3488 O O . ASP A 1 420 ? -21.354 -7.012 19.987 1.00 85.62 420 ASP A O 1
ATOM 3492 N N . THR A 1 421 ? -22.110 -8.275 18.300 1.00 86.75 421 THR A N 1
ATOM 3493 C CA . THR A 1 421 ? -22.070 -9.525 19.074 1.00 86.75 421 THR A CA 1
ATOM 3494 C C . THR A 1 421 ? -20.637 -9.889 19.446 1.00 86.75 421 THR A C 1
ATOM 3496 O O . THR A 1 421 ? -20.349 -10.128 20.620 1.00 86.75 421 THR A O 1
ATOM 3499 N N . LEU A 1 422 ? -19.723 -9.892 18.470 1.00 81.25 422 LEU A N 1
ATOM 3500 C CA . LEU A 1 422 ? -18.316 -10.196 18.721 1.00 81.25 422 LEU A CA 1
ATOM 3501 C C . LEU A 1 422 ? -17.665 -9.139 19.623 1.00 81.25 422 LEU A C 1
ATOM 3503 O O . LEU A 1 422 ? -16.946 -9.484 20.562 1.00 81.25 422 LEU A O 1
ATOM 3507 N N . PHE A 1 423 ? -17.964 -7.861 19.375 1.00 85.62 423 PHE A N 1
ATOM 3508 C CA . PHE A 1 423 ? -17.519 -6.755 20.220 1.00 85.62 423 PHE A CA 1
ATOM 3509 C C . PHE A 1 423 ? -17.973 -6.942 21.675 1.00 85.62 423 PHE A C 1
ATOM 3511 O O . PHE A 1 423 ? -17.148 -6.873 22.586 1.00 85.62 423 PHE A O 1
ATOM 3518 N N . THR A 1 424 ? -19.253 -7.256 21.896 1.00 88.25 424 THR A N 1
ATOM 3519 C CA . THR A 1 424 ? -19.814 -7.486 23.235 1.00 88.25 424 THR A CA 1
ATOM 3520 C C . THR A 1 424 ? -19.124 -8.652 23.941 1.00 88.25 424 THR A C 1
ATOM 3522 O O . THR A 1 424 ? -18.769 -8.535 25.113 1.00 88.25 424 THR A O 1
ATOM 3525 N N . ILE A 1 425 ? -18.899 -9.769 23.237 1.00 86.50 425 ILE A N 1
ATOM 3526 C CA . ILE A 1 425 ? -18.213 -10.944 23.794 1.00 86.50 425 ILE A CA 1
ATOM 3527 C C . ILE A 1 425 ? -16.798 -10.574 24.242 1.00 86.50 425 ILE A C 1
ATOM 3529 O O . ILE A 1 425 ? -16.428 -10.862 25.381 1.00 86.50 425 ILE A O 1
ATOM 3533 N N . ASN A 1 426 ? -16.031 -9.898 23.384 1.00 84.69 426 ASN A N 1
ATOM 3534 C CA . ASN A 1 426 ? -14.674 -9.476 23.718 1.00 84.69 426 ASN A CA 1
ATOM 3535 C C . ASN A 1 426 ? -14.680 -8.501 24.897 1.00 84.69 426 ASN A C 1
ATOM 3537 O O . ASN A 1 426 ? -13.993 -8.752 25.883 1.00 84.69 426 ASN A O 1
ATOM 3541 N N . PHE A 1 427 ? -15.516 -7.460 24.862 1.00 90.56 427 PHE A N 1
ATOM 3542 C CA . PHE A 1 427 ? -15.651 -6.504 25.964 1.00 90.56 427 PHE A CA 1
ATOM 3543 C C . PHE A 1 427 ? -15.917 -7.213 27.299 1.00 90.56 427 PHE A C 1
ATOM 3545 O O . PHE A 1 427 ? -15.242 -6.947 28.298 1.00 90.56 427 PHE A O 1
ATOM 3552 N N . HIS A 1 428 ? -16.888 -8.134 27.319 1.00 91.06 428 HIS A N 1
ATOM 3553 C CA . HIS A 1 428 ? -17.261 -8.882 28.520 1.00 91.06 428 HIS A CA 1
ATOM 3554 C C . HIS A 1 428 ? -16.109 -9.761 28.999 1.00 91.06 428 HIS A C 1
ATOM 3556 O O . HIS A 1 428 ? -15.756 -9.701 30.171 1.00 91.06 428 HIS A O 1
ATOM 3562 N N . ASN A 1 429 ? -15.490 -10.538 28.111 1.00 88.81 429 ASN A N 1
ATOM 3563 C CA . ASN A 1 429 ? -14.401 -11.444 28.475 1.00 88.81 429 ASN A CA 1
ATOM 3564 C C . ASN A 1 429 ? -13.219 -10.700 29.106 1.00 88.81 429 ASN A C 1
ATOM 3566 O O . ASN A 1 429 ? -12.711 -11.139 30.135 1.00 88.81 429 ASN A O 1
ATOM 3570 N N . GLN A 1 430 ? -12.838 -9.551 28.540 1.00 88.62 430 GLN A N 1
ATOM 3571 C CA . GLN A 1 430 ? -11.744 -8.731 29.065 1.00 88.62 430 GLN A CA 1
ATOM 3572 C C . GLN A 1 430 ? -12.092 -8.064 30.400 1.00 88.62 430 GLN A C 1
ATOM 3574 O O . GLN A 1 430 ? -11.269 -8.003 31.312 1.00 88.62 430 GLN A O 1
ATOM 3579 N N . SER A 1 431 ? -13.335 -7.605 30.551 1.00 89.31 431 SER A N 1
ATOM 3580 C CA . SER A 1 431 ? -13.817 -7.013 31.806 1.00 89.31 431 SER A CA 1
ATOM 3581 C C . SER A 1 431 ? -13.882 -8.025 32.955 1.00 89.31 431 SER A C 1
ATOM 3583 O O . SER A 1 431 ? -13.867 -7.633 34.120 1.00 89.31 431 SER A O 1
ATOM 3585 N N . LEU A 1 432 ? -13.952 -9.321 32.633 1.00 88.31 432 LEU A N 1
ATOM 3586 C CA . LEU A 1 432 ? -14.055 -10.435 33.575 1.00 88.31 432 LEU A CA 1
ATOM 3587 C C . LEU A 1 432 ? -12.696 -11.089 33.908 1.00 88.31 432 LEU A C 1
ATOM 3589 O O . LEU A 1 432 ? -12.674 -12.249 34.335 1.00 88.31 432 LEU A O 1
ATOM 3593 N N . ASP A 1 433 ? -11.578 -10.386 33.695 1.00 88.12 433 ASP A N 1
ATOM 3594 C CA . ASP A 1 433 ? -10.243 -10.849 34.097 1.00 88.12 433 ASP A CA 1
ATOM 3595 C C . ASP A 1 433 ? -10.087 -10.874 35.623 1.00 88.12 433 ASP A C 1
ATOM 3597 O O . ASP A 1 433 ? -10.256 -9.851 36.281 1.00 88.12 433 ASP A O 1
ATOM 3601 N N . ASN A 1 434 ? -9.677 -12.015 36.183 1.00 81.75 434 ASN A N 1
ATOM 3602 C CA . ASN A 1 434 ? -9.680 -12.275 37.627 1.00 81.75 434 ASN A CA 1
ATOM 3603 C C . ASN A 1 434 ? -8.781 -11.349 38.465 1.00 81.75 434 ASN A C 1
ATOM 3605 O O . ASN A 1 434 ? -8.951 -11.323 39.685 1.00 81.75 434 ASN A O 1
ATOM 3609 N N . VAL A 1 435 ? -7.826 -10.628 37.868 1.00 81.38 435 VAL A N 1
ATOM 3610 C CA . VAL A 1 435 ? -6.852 -9.795 38.598 1.00 81.38 435 VAL A CA 1
ATOM 3611 C C . VAL A 1 435 ? -7.035 -8.312 38.276 1.00 81.38 435 VAL A C 1
ATOM 3613 O O . VAL A 1 435 ? -7.029 -7.473 39.176 1.00 81.38 435 VAL A O 1
ATOM 3616 N N . LYS A 1 436 ? -7.201 -7.975 36.997 1.00 84.38 436 LYS A N 1
ATOM 3617 C CA . LYS A 1 436 ? -7.185 -6.607 36.463 1.00 84.38 436 LYS A CA 1
ATOM 3618 C C . LYS A 1 436 ? -8.531 -6.173 35.874 1.00 84.38 436 LYS A C 1
ATOM 3620 O O . LYS A 1 436 ? -8.620 -5.038 35.402 1.00 84.38 436 LYS A O 1
ATOM 3625 N N . GLY A 1 437 ? -9.584 -6.993 35.966 1.00 85.44 437 GLY A N 1
ATOM 3626 C CA . GLY A 1 437 ? -10.896 -6.742 35.354 1.00 85.44 437 GLY A CA 1
ATOM 3627 C C . GLY A 1 437 ? -11.459 -5.340 35.609 1.00 85.44 437 GLY A C 1
ATOM 3628 O O . GLY A 1 437 ? -11.811 -4.643 34.664 1.00 85.44 437 GLY A O 1
ATOM 3629 N N . SER A 1 438 ? -11.431 -4.842 36.853 1.00 84.19 438 SER A N 1
ATOM 3630 C CA . SER A 1 438 ? -11.889 -3.467 37.164 1.00 84.19 438 SER A CA 1
ATOM 3631 C C . SER A 1 438 ? -11.099 -2.354 36.452 1.00 84.19 438 SER A C 1
ATOM 3633 O O . SER A 1 438 ? -11.667 -1.323 36.087 1.00 84.19 438 SER A O 1
ATOM 3635 N N . LYS A 1 439 ? -9.792 -2.546 36.230 1.00 87.88 439 LYS A N 1
ATOM 3636 C CA . LYS A 1 439 ? -8.933 -1.591 35.511 1.00 87.88 439 LYS A CA 1
ATOM 3637 C C . LYS A 1 439 ? -9.247 -1.613 34.017 1.00 87.88 439 LYS A C 1
ATOM 3639 O O . LYS A 1 439 ? -9.377 -0.556 33.406 1.00 87.88 439 LYS A O 1
ATOM 3644 N N . PHE A 1 440 ? -9.379 -2.811 33.452 1.00 90.75 440 PHE A N 1
ATOM 3645 C CA . PHE A 1 440 ? -9.732 -3.023 32.050 1.00 90.75 440 PHE A CA 1
ATOM 3646 C C . PHE A 1 440 ? -11.116 -2.485 31.725 1.00 90.75 440 PHE A C 1
ATOM 3648 O O . PHE A 1 440 ? -11.262 -1.756 30.752 1.00 90.75 440 PHE A O 1
ATOM 3655 N N . LEU A 1 441 ? -12.094 -2.748 32.589 1.00 90.81 441 LEU A N 1
ATOM 3656 C CA . LEU A 1 441 ? -13.444 -2.217 32.477 1.00 90.81 441 LEU A CA 1
ATOM 3657 C C . LEU A 1 441 ? -13.441 -0.689 32.378 1.00 90.81 441 LEU A C 1
ATOM 3659 O O . LEU A 1 441 ? -14.069 -0.142 31.480 1.00 90.81 441 LEU A O 1
ATOM 3663 N N . ARG A 1 442 ? -12.689 0.004 33.245 1.00 90.81 442 ARG A N 1
ATOM 3664 C CA . ARG A 1 442 ? -12.574 1.469 33.184 1.00 90.81 442 ARG A CA 1
ATOM 3665 C C . ARG A 1 442 ? -12.047 1.944 31.826 1.00 90.81 442 ARG A C 1
ATOM 3667 O O . ARG A 1 442 ? -12.662 2.800 31.206 1.00 90.81 442 ARG A O 1
ATOM 3674 N N . ILE A 1 443 ? -10.946 1.359 31.354 1.00 90.62 443 ILE A N 1
ATOM 3675 C CA . ILE A 1 443 ? -10.327 1.722 30.067 1.00 90.62 443 ILE A CA 1
ATOM 3676 C C . ILE A 1 443 ? -11.287 1.452 28.906 1.00 90.62 443 ILE A C 1
ATOM 3678 O O . ILE A 1 443 ? -11.452 2.290 28.027 1.00 90.62 443 ILE A O 1
ATOM 3682 N N . LEU A 1 444 ? -11.943 0.293 28.906 1.00 91.62 444 LEU A N 1
ATOM 3683 C CA . LEU A 1 444 ? -12.895 -0.087 27.867 1.00 91.62 444 LEU A CA 1
ATOM 3684 C C . LEU A 1 444 ? -14.106 0.852 27.830 1.00 91.62 444 LEU A C 1
ATOM 3686 O O . LEU A 1 444 ? -14.541 1.220 26.740 1.00 91.62 444 LEU A O 1
ATOM 3690 N N . ILE A 1 445 ? -14.614 1.281 28.990 1.00 92.31 445 ILE A N 1
ATOM 3691 C CA . ILE A 1 445 ? -15.686 2.282 29.078 1.00 92.31 445 ILE A CA 1
ATOM 3692 C C . ILE A 1 445 ? -15.230 3.614 28.479 1.00 92.31 445 ILE A C 1
ATOM 3694 O O . ILE A 1 445 ? -15.956 4.182 27.671 1.00 92.31 445 ILE A O 1
ATOM 3698 N N . GLU A 1 446 ? -14.028 4.089 28.817 1.00 90.19 446 GLU A N 1
ATOM 3699 C CA . GLU A 1 446 ? -13.477 5.338 28.265 1.00 90.19 446 GLU A CA 1
ATOM 3700 C C . GLU A 1 446 ? -13.263 5.260 26.737 1.00 90.19 446 GLU A C 1
ATOM 3702 O O . GLU A 1 446 ? -13.421 6.254 26.025 1.00 90.19 446 GLU A O 1
ATOM 3707 N N . LEU A 1 447 ? -12.919 4.078 26.211 1.00 90.25 447 LEU A N 1
ATOM 3708 C CA . LEU A 1 447 ? -12.763 3.849 24.770 1.00 90.25 447 LEU A CA 1
ATOM 3709 C C . LEU A 1 447 ? -14.106 3.776 24.036 1.00 90.25 447 LEU A C 1
ATOM 3711 O O . LEU A 1 447 ? -14.203 4.239 22.903 1.00 90.25 447 LEU A O 1
ATOM 3715 N N . CYS A 1 448 ? -15.124 3.173 24.650 1.00 88.31 448 CYS A N 1
ATOM 3716 C CA . CYS A 1 448 ? -16.399 2.872 23.991 1.00 88.31 448 CYS A CA 1
ATOM 3717 C C . CYS A 1 448 ? -17.512 3.883 24.303 1.00 88.31 448 CYS A C 1
ATOM 3719 O O . CYS A 1 448 ? -18.603 3.760 23.740 1.00 88.31 448 CYS A O 1
ATOM 3721 N N . ASP A 1 449 ? -17.255 4.825 25.216 1.00 88.12 449 ASP A N 1
ATOM 3722 C CA . ASP A 1 449 ? -18.233 5.735 25.826 1.00 88.12 449 ASP A CA 1
ATOM 3723 C C . ASP A 1 449 ? -19.486 4.996 26.337 1.00 88.12 449 ASP A C 1
ATOM 3725 O O . ASP A 1 449 ? -20.617 5.473 26.220 1.00 88.12 449 ASP A O 1
ATOM 3729 N N . GLY A 1 450 ? -19.303 3.782 26.868 1.00 90.44 450 GLY A N 1
ATOM 3730 C CA . GLY A 1 450 ? -20.411 2.954 27.329 1.00 90.44 450 GLY A CA 1
ATOM 3731 C C . GLY A 1 450 ? -20.056 1.507 27.644 1.00 90.44 450 GLY A C 1
ATOM 3732 O O . GLY A 1 450 ? -18.930 1.056 27.435 1.00 90.44 450 GLY A O 1
ATOM 3733 N N . VAL A 1 451 ? -21.064 0.772 28.121 1.00 91.75 451 VAL A N 1
ATOM 3734 C CA . VAL A 1 451 ? -20.992 -0.665 28.410 1.00 91.75 451 VAL A CA 1
ATOM 3735 C C . VAL A 1 451 ? -22.021 -1.402 27.543 1.00 91.75 451 VAL A C 1
ATOM 3737 O O . VAL A 1 451 ? -23.207 -1.083 27.620 1.00 91.75 451 VAL A O 1
ATOM 3740 N N . PRO A 1 452 ? -21.619 -2.381 26.712 1.00 90.75 452 PRO A N 1
ATOM 3741 C CA . PRO A 1 452 ? -22.563 -3.201 25.960 1.00 90.75 452 PRO A CA 1
ATOM 3742 C C . PRO A 1 452 ? -23.249 -4.211 26.886 1.00 90.75 452 PRO A C 1
ATOM 3744 O O . PRO A 1 452 ? -22.570 -4.957 27.592 1.00 90.75 452 PRO A O 1
ATOM 3747 N N . LYS A 1 453 ? -24.587 -4.266 26.860 1.00 91.19 453 LYS A N 1
ATOM 3748 C CA . LYS A 1 453 ? -25.413 -5.162 27.701 1.00 91.19 453 LYS A CA 1
ATOM 3749 C C . LYS A 1 453 ? -24.974 -5.139 29.182 1.00 91.19 453 LYS A C 1
ATOM 3751 O O . LYS A 1 453 ? -24.493 -6.162 29.688 1.00 91.19 453 LYS A O 1
ATOM 3756 N N . PRO A 1 454 ? -25.044 -3.971 29.846 1.00 92.56 454 PRO A N 1
ATOM 3757 C CA . PRO A 1 454 ? -24.513 -3.778 31.195 1.00 92.56 454 PRO A CA 1
ATOM 3758 C C . PRO A 1 454 ? -25.163 -4.701 32.229 1.00 92.56 454 PRO A C 1
ATOM 3760 O O . PRO A 1 454 ? -24.466 -5.200 33.108 1.00 92.56 454 PRO A O 1
ATOM 3763 N N . GLU A 1 455 ? -26.446 -5.018 32.070 1.00 89.94 455 GLU A N 1
ATOM 3764 C CA . GLU A 1 455 ? -27.204 -5.945 32.918 1.00 89.94 455 GLU A CA 1
ATOM 3765 C C . GLU A 1 455 ? -26.555 -7.335 32.901 1.00 89.94 455 GLU A C 1
ATOM 3767 O O . GLU A 1 455 ? -26.227 -7.910 33.939 1.00 89.94 455 GLU A O 1
ATOM 3772 N N . LEU A 1 456 ? -26.269 -7.846 31.699 1.00 88.75 456 LEU A N 1
ATOM 3773 C CA . LEU A 1 456 ? -25.627 -9.145 31.512 1.00 88.75 456 LEU A CA 1
ATOM 3774 C C . LEU A 1 456 ? -24.202 -9.165 32.081 1.00 88.75 456 LEU A C 1
ATOM 3776 O O . LEU A 1 456 ? -23.763 -10.185 32.617 1.00 88.75 456 LEU A O 1
ATOM 3780 N N . LEU A 1 457 ? -23.463 -8.059 31.958 1.00 90.44 457 LEU A N 1
ATOM 3781 C CA . LEU A 1 457 ? -22.114 -7.960 32.513 1.00 90.44 457 LEU A CA 1
ATOM 3782 C C . LEU A 1 457 ? -22.133 -7.945 34.046 1.00 90.44 457 LEU A C 1
ATOM 3784 O O . LEU A 1 457 ? -21.318 -8.641 34.650 1.00 90.44 457 LEU A O 1
ATOM 3788 N N . LEU A 1 458 ? -23.066 -7.214 34.667 1.00 88.38 458 LEU A N 1
ATOM 3789 C CA . LEU A 1 458 ? -23.256 -7.203 36.122 1.00 88.38 458 LEU A CA 1
ATOM 3790 C C . LEU A 1 458 ? -23.514 -8.616 36.649 1.00 88.38 458 LEU A C 1
ATOM 3792 O O . LEU A 1 458 ? -22.791 -9.073 37.534 1.00 88.38 458 LEU A O 1
ATOM 3796 N N . MET A 1 459 ? -24.452 -9.342 36.032 1.00 84.00 459 MET A N 1
ATOM 3797 C CA . MET A 1 459 ? -24.758 -10.730 36.397 1.00 84.00 459 MET A CA 1
ATOM 3798 C C . MET A 1 459 ? -23.525 -11.638 36.295 1.00 84.00 459 MET A C 1
ATOM 3800 O O . MET A 1 459 ? -23.230 -12.415 37.204 1.00 84.00 459 MET A O 1
ATOM 3804 N N . LYS A 1 460 ? -22.744 -11.509 35.214 1.00 86.62 460 LYS A N 1
ATOM 3805 C CA . LYS A 1 460 ? -21.519 -12.302 35.020 1.00 86.62 460 LYS A CA 1
ATOM 3806 C C . LYS A 1 460 ? -20.424 -11.969 36.030 1.00 86.62 460 LYS A C 1
ATOM 3808 O O . LYS A 1 460 ? -19.802 -12.893 36.551 1.00 86.62 460 LYS A O 1
ATOM 3813 N N . ILE A 1 461 ? -20.169 -10.685 36.295 1.00 84.50 461 ILE A N 1
ATOM 3814 C CA . ILE A 1 461 ? -19.176 -10.253 37.295 1.00 84.50 461 ILE A CA 1
ATOM 3815 C C . ILE A 1 461 ? -19.518 -10.864 38.647 1.00 84.50 461 ILE A C 1
ATOM 3817 O O . ILE A 1 461 ? -18.630 -11.345 39.339 1.00 84.50 461 ILE A O 1
ATOM 3821 N N . PHE A 1 462 ? -20.800 -10.871 38.987 1.00 77.69 462 PHE A N 1
ATOM 3822 C CA . PHE A 1 462 ? -21.279 -11.345 40.269 1.00 77.69 462 PHE A CA 1
ATOM 3823 C C . PHE A 1 462 ? -21.199 -12.866 40.423 1.00 77.69 462 PHE A C 1
ATOM 3825 O O . PHE A 1 462 ? -20.767 -13.367 41.454 1.00 77.69 462 PHE A O 1
ATOM 3832 N N . SER A 1 463 ? -21.530 -13.608 39.360 1.00 75.25 463 SER A N 1
ATOM 3833 C CA . SER A 1 463 ? -21.395 -15.073 39.334 1.00 75.25 463 SER A CA 1
ATOM 3834 C C . SER A 1 463 ? -19.944 -15.560 39.460 1.00 75.25 463 SER A C 1
ATOM 3836 O O . SER A 1 463 ? -19.685 -16.700 39.846 1.00 75.25 463 SER A O 1
ATOM 3838 N N . LYS A 1 464 ? -18.971 -14.709 39.119 1.00 70.56 464 LYS A N 1
ATOM 3839 C CA . LYS A 1 464 ? -17.551 -15.040 39.200 1.00 70.56 464 LYS A CA 1
ATOM 3840 C C . LYS A 1 464 ? -16.998 -14.582 40.547 1.00 70.56 464 LYS A C 1
ATOM 3842 O O . LYS A 1 464 ? -17.039 -13.405 40.883 1.00 70.56 464 LYS A O 1
ATOM 3847 N N . LYS A 1 465 ? -16.370 -15.502 41.285 1.00 67.19 465 LYS A N 1
ATOM 3848 C CA . LYS A 1 465 ? -15.578 -15.198 42.492 1.00 67.19 465 LYS A CA 1
ATOM 3849 C C . LYS A 1 465 ? -14.288 -14.442 42.119 1.00 67.19 465 LYS A C 1
ATOM 3851 O O . LYS A 1 465 ? -13.198 -15.015 42.106 1.00 67.19 465 LYS A O 1
ATOM 3856 N N . MET A 1 466 ? -14.424 -13.172 41.740 1.00 70.56 466 MET A N 1
ATOM 3857 C CA . MET A 1 466 ? -13.326 -12.307 41.296 1.00 70.56 466 MET A CA 1
ATOM 3858 C C . MET A 1 466 ? -12.371 -11.965 42.448 1.00 70.56 466 MET A C 1
ATOM 3860 O O . MET A 1 466 ? -12.807 -11.772 43.579 1.00 70.56 466 MET A O 1
ATOM 3864 N N . ARG A 1 467 ? -11.063 -11.829 42.168 1.00 65.38 467 ARG A N 1
ATOM 3865 C CA . ARG A 1 467 ? -10.065 -11.420 43.185 1.00 65.38 467 ARG A CA 1
ATOM 3866 C C . ARG A 1 467 ? -9.913 -9.902 43.322 1.00 65.38 467 ARG A C 1
ATOM 3868 O O . ARG A 1 467 ? -9.204 -9.438 44.210 1.00 65.38 467 ARG A O 1
ATOM 3875 N N . TYR A 1 468 ? -10.534 -9.127 42.436 1.00 69.81 468 TYR A N 1
ATOM 3876 C CA . TYR A 1 468 ? -10.531 -7.664 42.470 1.00 69.81 468 TYR A CA 1
ATOM 3877 C C . TYR A 1 468 ? -11.860 -7.121 43.010 1.00 69.81 468 TYR A C 1
ATOM 3879 O O . TYR A 1 468 ? -12.854 -7.835 43.084 1.00 69.81 468 TYR A O 1
ATOM 3887 N N . SER A 1 469 ? -11.887 -5.833 43.369 1.00 77.50 469 SER A N 1
ATOM 3888 C CA . SER A 1 469 ? -13.081 -5.182 43.927 1.00 77.50 469 SER A CA 1
ATOM 3889 C C . SER A 1 469 ? -14.259 -5.212 42.941 1.00 77.50 469 SER A C 1
ATOM 3891 O O . SER A 1 469 ? -14.301 -4.446 41.970 1.00 77.50 469 SER A O 1
ATOM 3893 N N . ILE A 1 470 ? -15.223 -6.091 43.224 1.00 81.19 470 ILE A N 1
ATOM 3894 C CA . ILE A 1 470 ? -16.496 -6.214 42.501 1.00 81.19 470 ILE A CA 1
ATOM 3895 C C . ILE A 1 470 ? -17.279 -4.900 42.608 1.00 81.19 470 ILE A C 1
ATOM 3897 O O . ILE A 1 470 ? -17.736 -4.372 41.595 1.00 81.19 470 ILE A O 1
ATOM 3901 N N . GLU A 1 471 ? -17.298 -4.298 43.800 1.00 82.62 471 GLU A N 1
ATOM 3902 C CA . GLU A 1 471 ? -17.919 -2.998 44.078 1.00 82.62 471 GLU A CA 1
ATOM 3903 C C . GLU A 1 471 ? -17.496 -1.894 43.099 1.00 82.62 471 GLU A C 1
ATOM 3905 O O . GLU A 1 471 ? -18.336 -1.178 42.557 1.00 82.62 471 GLU A O 1
ATOM 3910 N N . ARG A 1 472 ? -16.190 -1.748 42.831 1.00 84.88 472 ARG A N 1
ATOM 3911 C CA . ARG A 1 472 ? -15.698 -0.736 41.878 1.00 84.88 472 ARG A CA 1
ATOM 3912 C C . ARG A 1 472 ? -16.237 -0.967 40.472 1.00 84.88 472 ARG A C 1
ATOM 3914 O O . ARG A 1 472 ? -16.496 -0.005 39.760 1.00 84.88 472 ARG A O 1
ATOM 3921 N N . SER A 1 473 ? -16.398 -2.223 40.076 1.00 88.12 473 SER A N 1
ATOM 3922 C CA . SER A 1 473 ? -16.895 -2.574 38.744 1.00 88.12 473 SER A CA 1
ATOM 3923 C C . SER A 1 473 ? -18.389 -2.302 38.627 1.00 88.12 473 SER A C 1
ATOM 3925 O O . SER A 1 473 ? -18.825 -1.734 37.632 1.00 88.12 473 SER A O 1
ATOM 3927 N N . PHE A 1 474 ? -19.152 -2.600 39.682 1.00 88.06 474 PHE A N 1
ATOM 3928 C CA . PHE A 1 474 ? -20.566 -2.237 39.778 1.00 88.06 474 PHE A CA 1
ATOM 3929 C C . PHE A 1 474 ? -20.763 -0.722 39.669 1.00 88.06 474 PHE A C 1
ATOM 3931 O O . PHE A 1 474 ? -21.535 -0.273 38.824 1.00 88.06 474 PHE A O 1
ATOM 3938 N N . LYS A 1 475 ? -19.986 0.076 40.416 1.00 87.75 475 LYS A N 1
ATOM 3939 C CA . LYS A 1 475 ? -20.021 1.550 40.320 1.00 87.75 475 LYS A CA 1
ATOM 3940 C C . LYS A 1 475 ? -19.779 2.072 38.903 1.00 87.75 475 LYS A C 1
ATOM 3942 O O . LYS A 1 475 ? -20.360 3.084 38.531 1.00 87.75 475 LYS A O 1
ATOM 3947 N N . LEU A 1 476 ? -18.927 1.400 38.128 1.00 90.75 476 LEU A N 1
ATOM 3948 C CA . LEU A 1 476 ? -18.645 1.776 36.742 1.00 90.75 476 LEU A CA 1
ATOM 3949 C C . LEU A 1 476 ? -19.775 1.387 35.778 1.00 90.75 476 LEU A C 1
ATOM 3951 O O . LEU A 1 476 ? -19.985 2.095 34.800 1.00 90.75 476 LEU A O 1
ATOM 3955 N N . ILE A 1 477 ? -20.488 0.282 36.021 1.00 91.94 477 ILE A N 1
ATOM 3956 C CA . ILE A 1 477 ? -21.471 -0.270 35.071 1.00 91.94 477 ILE A CA 1
ATOM 3957 C C . ILE A 1 477 ? -22.887 0.254 35.314 1.00 91.94 477 ILE A C 1
ATOM 3959 O O . ILE A 1 477 ? -23.600 0.519 34.349 1.00 91.94 477 ILE A O 1
ATOM 3963 N N . ILE A 1 478 ? -23.289 0.427 36.577 1.00 89.75 478 ILE A N 1
ATOM 3964 C CA . ILE A 1 478 ? -24.642 0.859 36.970 1.00 89.75 478 ILE A CA 1
ATOM 3965 C C . ILE A 1 478 ? -25.147 2.090 36.193 1.00 89.75 478 ILE A C 1
ATOM 3967 O O . ILE A 1 478 ? -26.295 2.051 35.750 1.00 89.75 478 ILE A O 1
ATOM 3971 N N . PRO A 1 479 ? -24.336 3.143 35.944 1.00 90.69 479 PRO A N 1
ATOM 3972 C CA . PRO A 1 479 ? -24.785 4.309 35.177 1.00 90.69 479 PRO A CA 1
ATOM 3973 C C . PRO A 1 479 ? -25.262 4.000 33.750 1.00 90.69 479 PRO A C 1
ATOM 3975 O O . PRO A 1 479 ? -25.929 4.834 33.142 1.00 90.69 479 PRO A O 1
ATOM 3978 N N . PHE A 1 480 ? -24.910 2.834 33.202 1.00 91.56 480 PHE A N 1
ATOM 3979 C CA . PHE A 1 480 ? -25.250 2.428 31.840 1.00 91.56 480 PHE A CA 1
ATOM 3980 C C . PHE A 1 480 ? -26.478 1.508 31.752 1.00 91.56 480 PHE A C 1
ATOM 3982 O O . PHE A 1 480 ? -26.959 1.288 30.640 1.00 91.56 480 PHE A O 1
ATOM 3989 N N . VAL A 1 481 ? -26.997 0.993 32.875 1.00 89.50 481 VAL A N 1
ATOM 3990 C CA . VAL A 1 481 ? -28.239 0.194 32.911 1.00 89.50 481 VAL A CA 1
ATOM 3991 C C . VAL A 1 481 ? -29.434 1.106 32.635 1.00 89.50 481 VAL A C 1
ATOM 3993 O O . VAL A 1 481 ? -29.603 2.139 33.292 1.00 89.50 481 VAL A O 1
ATOM 3996 N N . LYS A 1 482 ? -30.246 0.759 31.632 1.00 82.75 482 LYS A N 1
ATOM 3997 C CA . LYS A 1 482 ? -31.272 1.666 31.106 1.00 82.75 482 LYS A CA 1
ATOM 3998 C C . LYS A 1 482 ? -32.573 1.590 31.904 1.00 82.75 482 LYS A C 1
ATOM 4000 O O . LYS A 1 482 ? -33.327 0.640 31.817 1.00 82.75 482 LYS A O 1
ATOM 4005 N N . GLY A 1 483 ? -32.905 2.676 32.594 1.00 80.75 483 GLY A N 1
ATOM 4006 C CA . GLY A 1 483 ? -34.186 2.795 33.291 1.00 80.75 483 GLY A CA 1
ATOM 4007 C C . GLY A 1 483 ? -34.270 1.943 34.559 1.00 80.75 483 GLY A C 1
ATOM 4008 O O . GLY A 1 483 ? -33.416 1.107 34.848 1.00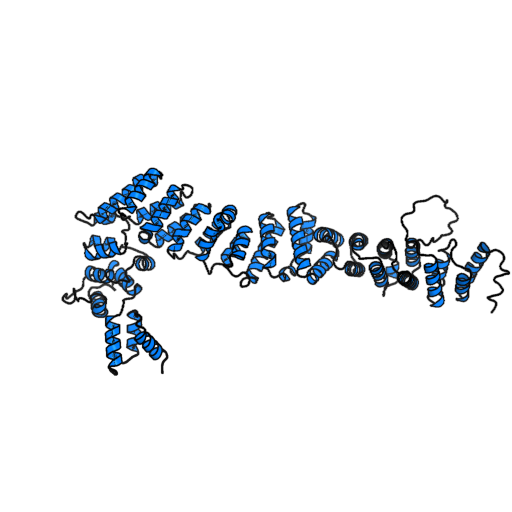 80.75 483 GLY A O 1
ATOM 4009 N N . ASP A 1 484 ? -35.293 2.213 35.362 1.00 80.00 484 ASP A N 1
ATOM 4010 C CA . ASP A 1 484 ? -35.399 1.622 36.696 1.00 80.00 484 ASP A CA 1
ATOM 4011 C C . ASP A 1 484 ? -35.929 0.184 36.670 1.00 80.00 484 ASP A C 1
ATOM 4013 O O . ASP A 1 484 ? -35.542 -0.621 37.513 1.00 80.00 484 ASP A O 1
ATOM 4017 N N . ARG A 1 485 ? -36.695 -0.179 35.636 1.00 81.88 485 ARG A N 1
ATOM 4018 C CA . ARG A 1 485 ? -37.140 -1.556 35.388 1.00 81.88 485 ARG A CA 1
ATOM 4019 C C . ARG A 1 485 ? -35.975 -2.528 35.186 1.00 81.88 485 ARG A C 1
ATOM 4021 O O . ARG A 1 485 ? -35.892 -3.523 35.896 1.00 81.88 485 ARG A O 1
ATOM 4028 N N . ASP A 1 486 ? -35.030 -2.201 34.304 1.00 84.31 486 ASP A N 1
ATOM 4029 C CA . ASP A 1 486 ? -33.877 -3.071 34.024 1.00 84.31 486 ASP A CA 1
ATOM 4030 C C . ASP A 1 486 ? -32.999 -3.251 35.278 1.00 84.31 486 ASP A C 1
ATOM 4032 O O . ASP A 1 486 ? -32.466 -4.331 35.530 1.00 84.31 486 ASP A O 1
ATOM 4036 N N . LYS A 1 487 ? -32.895 -2.219 36.129 1.00 86.44 487 LYS A N 1
ATOM 4037 C CA . LYS A 1 487 ? -32.209 -2.313 37.430 1.00 86.44 487 LYS A CA 1
ATOM 4038 C C . LYS A 1 487 ? -32.939 -3.247 38.394 1.00 86.44 487 LYS A C 1
ATOM 4040 O O . LYS A 1 487 ? -32.284 -4.044 39.064 1.00 86.44 487 LYS A O 1
ATOM 4045 N N . VAL A 1 488 ? -34.271 -3.171 38.465 1.00 83.56 488 VAL A N 1
ATOM 4046 C CA . VAL A 1 488 ? -35.090 -4.089 39.275 1.00 83.56 488 VAL A CA 1
ATOM 4047 C C . VAL A 1 488 ? -34.947 -5.526 38.775 1.00 83.56 488 VAL A C 1
ATOM 4049 O O . VAL A 1 488 ? -34.785 -6.432 39.590 1.00 83.56 488 VAL A O 1
ATOM 4052 N N . ASP A 1 489 ? -34.922 -5.745 37.462 1.00 84.75 489 ASP A N 1
ATOM 4053 C CA . ASP A 1 489 ? -34.727 -7.074 36.875 1.00 84.75 489 ASP A CA 1
ATOM 4054 C C . ASP A 1 489 ? -33.328 -7.638 37.161 1.00 84.75 489 ASP A C 1
ATOM 4056 O O . ASP A 1 489 ? -33.196 -8.825 37.477 1.00 84.75 489 ASP A O 1
ATOM 4060 N N . VAL A 1 490 ? -32.286 -6.796 37.143 1.00 86.50 490 VAL A N 1
ATOM 4061 C CA . VAL A 1 490 ? -30.943 -7.175 37.618 1.00 86.50 490 VAL A CA 1
ATOM 4062 C C . VAL A 1 490 ? -30.999 -7.591 39.088 1.00 86.50 490 VAL A C 1
ATOM 4064 O O . VAL A 1 490 ? -30.519 -8.670 39.423 1.00 86.50 490 VAL A O 1
ATOM 4067 N N . LEU A 1 491 ? -31.624 -6.798 39.966 1.00 87.50 491 LEU A N 1
ATOM 4068 C CA . LEU A 1 491 ? -31.752 -7.127 41.393 1.00 87.50 491 LEU A CA 1
ATOM 4069 C C . LEU A 1 491 ? -32.515 -8.438 41.628 1.00 87.50 491 LEU A C 1
ATOM 4071 O O . LEU A 1 491 ? -32.078 -9.260 42.430 1.00 87.50 491 LEU A O 1
ATOM 4075 N N . LYS A 1 492 ? -33.625 -8.659 40.914 1.00 85.88 492 LYS A N 1
ATOM 4076 C CA . LYS A 1 492 ? -34.388 -9.915 40.974 1.00 85.88 492 LYS A CA 1
ATOM 4077 C C . LYS A 1 492 ? -33.526 -11.091 40.529 1.00 85.88 492 LYS A C 1
ATOM 4079 O O . LYS A 1 492 ? -33.481 -12.102 41.220 1.00 85.88 492 LYS A O 1
ATOM 4084 N N . SER A 1 493 ? -32.803 -10.942 39.421 1.00 84.44 493 SER A N 1
ATOM 4085 C CA . SER A 1 493 ? -31.924 -11.987 38.883 1.00 84.44 493 SER A CA 1
ATOM 4086 C C . SER A 1 493 ? -30.773 -12.321 39.828 1.00 84.44 493 SER A C 1
ATOM 4088 O O . SER A 1 493 ? -30.393 -13.482 39.936 1.00 84.44 493 SER A O 1
ATOM 4090 N N . LEU A 1 494 ? -30.236 -11.322 40.536 1.00 82.12 494 LEU A N 1
ATOM 4091 C CA . LEU A 1 494 ? -29.190 -11.525 41.536 1.00 82.12 494 LEU A CA 1
ATOM 4092 C C . LEU A 1 494 ? -29.656 -12.355 42.728 1.00 82.12 494 LEU A C 1
ATOM 4094 O O . LEU A 1 494 ? -28.790 -12.872 43.408 1.00 82.12 494 LEU A O 1
ATOM 4098 N N . LEU A 1 495 ? -30.966 -12.468 42.975 1.00 82.06 495 LEU A N 1
ATOM 4099 C CA . LEU A 1 495 ? -31.566 -13.184 44.106 1.00 82.06 495 LEU A CA 1
ATOM 4100 C C . LEU A 1 495 ? -32.071 -14.593 43.760 1.00 82.06 495 LEU A C 1
ATOM 4102 O O . LEU A 1 495 ? -32.478 -15.327 44.662 1.00 82.06 495 LEU A O 1
ATOM 4106 N N . VAL A 1 496 ? -32.071 -14.973 42.481 1.00 76.62 496 VAL A N 1
ATOM 4107 C CA . VAL A 1 496 ? -32.461 -16.322 42.048 1.00 76.62 496 VAL A CA 1
ATOM 4108 C C . VAL A 1 496 ? -31.350 -17.308 42.414 1.00 76.62 496 VAL A C 1
ATOM 4110 O O . VAL A 1 496 ? -30.194 -17.084 42.068 1.00 76.62 496 VAL A O 1
ATOM 4113 N N . ASP A 1 497 ? -31.709 -18.393 43.105 1.00 66.19 497 ASP A N 1
ATOM 4114 C CA . ASP A 1 497 ? -30.817 -19.506 43.472 1.00 66.19 497 ASP A CA 1
ATOM 4115 C C . ASP A 1 497 ? -29.544 -19.101 44.248 1.00 66.19 497 ASP A C 1
ATOM 4117 O O . ASP A 1 497 ? -28.493 -19.733 44.129 1.00 66.19 497 ASP A O 1
ATOM 4121 N N . VAL A 1 498 ? -29.627 -18.045 45.065 1.00 74.25 498 VAL A N 1
ATOM 4122 C CA . VAL A 1 498 ? -28.506 -17.588 45.902 1.00 74.25 498 VAL A CA 1
ATOM 4123 C C . VAL A 1 498 ? -28.415 -18.399 47.191 1.00 74.25 498 VAL A C 1
ATOM 4125 O O . VAL A 1 498 ? -29.384 -18.503 47.943 1.00 74.25 498 VAL A O 1
ATOM 4128 N N . GLU A 1 499 ? -27.222 -18.918 47.481 1.00 76.44 499 GLU A N 1
ATOM 4129 C CA . GLU A 1 499 ? -26.915 -19.609 48.736 1.00 76.44 499 GLU A CA 1
ATOM 4130 C C . GLU A 1 499 ? -26.892 -18.638 49.945 1.00 76.44 499 GLU A C 1
ATOM 4132 O O . GLU A 1 499 ? -26.566 -17.452 49.837 1.00 76.44 499 GLU A O 1
ATOM 4137 N N . GLU A 1 500 ? -27.261 -19.124 51.134 1.00 72.44 500 GLU A N 1
ATOM 4138 C CA . GLU A 1 500 ? -27.432 -18.291 52.342 1.00 72.44 500 GLU A CA 1
ATOM 4139 C C . GLU A 1 500 ? -26.121 -17.634 52.835 1.00 72.44 500 GLU A C 1
ATOM 4141 O O . GLU A 1 500 ? -26.128 -16.548 53.434 1.00 72.44 500 GLU A O 1
ATOM 4146 N N . ASP A 1 501 ? -24.982 -18.265 52.557 1.00 75.06 501 ASP A N 1
ATOM 4147 C CA . ASP A 1 501 ? -23.637 -17.761 52.844 1.00 75.06 501 ASP A CA 1
ATOM 4148 C C . ASP A 1 501 ? -23.275 -16.552 51.966 1.00 75.06 501 ASP A C 1
ATOM 4150 O O . ASP A 1 501 ? -22.700 -15.580 52.463 1.00 75.06 501 ASP A O 1
ATOM 4154 N N . VAL A 1 502 ? -23.694 -16.557 50.699 1.00 75.31 502 VAL A N 1
ATOM 4155 C CA . VAL A 1 502 ? -23.499 -15.455 49.747 1.00 75.31 502 VAL A CA 1
ATOM 4156 C C . VAL A 1 502 ? -24.293 -14.212 50.166 1.00 75.31 502 VAL A C 1
ATOM 4158 O O . VAL A 1 502 ? -23.760 -13.103 50.148 1.00 75.31 502 VAL A O 1
ATOM 4161 N N . LEU A 1 503 ? -25.527 -14.386 50.652 1.00 77.38 503 LEU A N 1
ATOM 4162 C CA . LEU A 1 503 ? -26.356 -13.295 51.196 1.00 77.38 503 LEU A CA 1
ATOM 4163 C C . LEU A 1 503 ? -25.765 -12.653 52.462 1.00 77.38 503 LEU A C 1
ATOM 4165 O O . LEU A 1 503 ? -26.142 -11.543 52.844 1.00 77.38 503 LEU A O 1
ATOM 4169 N N . SER A 1 504 ? -24.836 -13.347 53.119 1.00 75.12 504 SER A N 1
ATOM 4170 C CA . SER A 1 504 ? -24.130 -12.859 54.302 1.00 75.12 504 SER A CA 1
ATOM 4171 C C . SER A 1 504 ? -22.819 -12.129 53.965 1.00 75.12 504 SER A C 1
ATOM 4173 O O . SER A 1 504 ? -22.244 -11.490 54.859 1.00 75.12 504 SER A O 1
ATOM 4175 N N . ASP A 1 505 ? -22.359 -12.187 52.706 1.00 80.94 505 ASP A N 1
ATOM 4176 C CA . ASP A 1 505 ? -21.149 -11.523 52.211 1.00 80.94 505 ASP A CA 1
ATOM 4177 C C . ASP A 1 505 ? -21.356 -10.005 52.118 1.00 80.94 505 ASP A C 1
ATOM 4179 O O . ASP A 1 505 ? -22.281 -9.501 51.485 1.00 80.94 505 ASP A O 1
ATOM 4183 N N . TYR A 1 506 ? -20.460 -9.240 52.737 1.00 81.81 506 TYR A N 1
ATOM 4184 C CA . TYR A 1 506 ? -20.540 -7.781 52.740 1.00 81.81 506 TYR A CA 1
ATOM 4185 C C . TYR A 1 506 ? -20.512 -7.169 51.327 1.00 81.81 506 TYR A C 1
ATOM 4187 O O . TYR A 1 506 ? -21.260 -6.230 51.053 1.00 81.81 506 TYR A O 1
ATOM 4195 N N . ASN A 1 507 ? -19.687 -7.702 50.420 1.00 79.12 507 ASN A N 1
ATOM 4196 C CA . ASN A 1 507 ? -19.576 -7.214 49.046 1.00 79.12 507 ASN A CA 1
ATOM 4197 C C . ASN A 1 507 ? -20.860 -7.480 48.259 1.00 79.12 507 ASN A C 1
ATOM 4199 O O . ASN A 1 507 ? -21.246 -6.636 47.450 1.00 79.12 507 ASN A O 1
ATOM 4203 N N . TYR A 1 508 ? -21.524 -8.617 48.509 1.00 82.50 508 TYR A N 1
ATOM 4204 C CA . TYR A 1 508 ? -22.828 -8.929 47.919 1.00 82.50 508 TYR A CA 1
ATOM 4205 C C . TYR A 1 508 ? -23.840 -7.849 48.297 1.00 82.50 508 TYR A C 1
ATOM 4207 O O . TYR A 1 508 ? -24.416 -7.197 47.426 1.00 82.50 508 TYR A O 1
ATOM 4215 N N . ILE A 1 509 ? -24.000 -7.617 49.605 1.00 83.00 509 ILE A N 1
ATOM 4216 C CA . ILE A 1 509 ? -24.961 -6.652 50.150 1.00 83.00 509 ILE A CA 1
ATOM 4217 C C . ILE A 1 509 ? -24.668 -5.248 49.607 1.00 83.00 509 ILE A C 1
ATOM 4219 O O . ILE A 1 509 ? -25.567 -4.554 49.140 1.00 83.00 509 ILE A O 1
ATOM 4223 N N . SER A 1 510 ? -23.396 -4.849 49.611 1.00 84.25 510 SER A N 1
ATOM 4224 C CA . SER A 1 510 ? -22.942 -3.552 49.110 1.00 84.25 510 SER A CA 1
ATOM 4225 C C . SER A 1 510 ? -23.242 -3.358 47.618 1.00 84.25 510 SER A C 1
ATOM 4227 O O . SER A 1 510 ? -23.797 -2.332 47.225 1.00 84.25 510 SER A O 1
ATOM 4229 N N . CYS A 1 511 ? -22.947 -4.352 46.773 1.00 85.44 511 CYS A N 1
ATOM 4230 C CA . CYS A 1 511 ? -23.233 -4.285 45.336 1.00 85.44 511 CYS A CA 1
ATOM 4231 C C . CYS A 1 511 ? -24.738 -4.262 45.044 1.00 85.44 511 CYS A C 1
ATOM 4233 O O . CYS A 1 511 ? -25.179 -3.485 44.195 1.00 85.44 511 CYS A O 1
ATOM 4235 N N . PHE A 1 512 ? -25.523 -5.066 45.769 1.00 87.06 512 PHE A N 1
ATOM 4236 C CA . PHE A 1 512 ? -26.983 -5.067 45.679 1.00 87.06 512 PHE A CA 1
ATOM 4237 C C . PHE A 1 512 ? -27.550 -3.685 46.029 1.00 87.06 512 PHE A C 1
ATOM 4239 O O . PHE A 1 512 ? -28.312 -3.102 45.257 1.00 87.06 512 PHE A O 1
ATOM 4246 N N . ASN A 1 513 ? -27.100 -3.110 47.146 1.00 84.50 513 ASN A N 1
ATOM 4247 C CA . ASN A 1 513 ? -27.521 -1.785 47.586 1.00 84.50 513 ASN A CA 1
ATOM 4248 C C . ASN A 1 513 ? -27.115 -0.684 46.602 1.00 84.50 513 ASN A C 1
ATOM 4250 O O . ASN A 1 513 ? -27.887 0.243 46.404 1.00 84.50 513 ASN A O 1
ATOM 4254 N N . MET A 1 514 ? -25.960 -0.779 45.934 1.00 85.56 514 MET A N 1
ATOM 4255 C CA . MET A 1 514 ? -25.582 0.199 44.904 1.00 85.56 514 MET A CA 1
ATOM 4256 C C . MET A 1 514 ? -26.544 0.205 43.713 1.00 85.56 514 MET A C 1
ATOM 4258 O O . MET A 1 514 ? -26.898 1.277 43.222 1.00 85.56 514 MET A O 1
ATOM 4262 N N . VAL A 1 515 ? -26.963 -0.973 43.233 1.00 85.94 515 VAL A N 1
ATOM 4263 C CA . VAL A 1 515 ? -27.946 -1.061 42.141 1.00 85.94 515 VAL A CA 1
ATOM 4264 C C . VAL A 1 515 ? -29.289 -0.516 42.623 1.00 85.94 515 VAL A C 1
ATOM 4266 O O . VAL A 1 515 ? -29.885 0.315 41.939 1.00 85.94 515 VAL A O 1
ATOM 4269 N N . LEU A 1 516 ? -29.714 -0.903 43.830 1.00 84.88 516 LEU A N 1
ATOM 4270 C CA . LEU A 1 516 ? -30.941 -0.419 44.457 1.00 84.88 516 LEU A CA 1
ATOM 4271 C C . LEU A 1 516 ? -30.952 1.108 44.592 1.00 84.88 516 LEU A C 1
ATOM 4273 O O . LEU A 1 516 ? -31.861 1.737 44.076 1.00 84.88 516 LEU A O 1
ATOM 4277 N N . GLN A 1 517 ? -29.917 1.717 45.176 1.00 82.12 517 GLN A N 1
ATOM 4278 C CA . GLN A 1 517 ? -29.776 3.173 45.337 1.00 82.12 517 GLN A CA 1
ATOM 4279 C C . GLN A 1 517 ? -29.786 3.948 44.014 1.00 82.12 517 GLN A C 1
ATOM 4281 O O . GLN A 1 517 ? -30.054 5.148 44.000 1.00 82.12 517 GLN A O 1
ATOM 4286 N N . SER A 1 518 ? -29.453 3.293 42.900 1.00 83.38 518 SER A N 1
ATOM 4287 C CA . SER A 1 518 ? -29.451 3.938 41.588 1.00 83.38 518 SER A CA 1
ATOM 4288 C C . SER A 1 518 ? -30.844 4.075 40.964 1.00 83.38 518 SER A C 1
ATOM 4290 O O . SER A 1 518 ? -30.965 4.733 39.929 1.00 83.38 518 SER A O 1
ATOM 4292 N N . ILE A 1 519 ? -31.878 3.470 41.557 1.00 80.62 519 ILE A N 1
ATOM 4293 C CA . ILE A 1 519 ? -33.285 3.617 41.158 1.00 80.62 519 ILE A CA 1
ATOM 4294 C C . ILE A 1 519 ? -33.786 4.986 41.636 1.00 80.62 519 ILE A C 1
ATOM 4296 O O . ILE A 1 519 ? -33.685 5.309 42.819 1.00 80.62 519 ILE A O 1
ATOM 4300 N N . VAL A 1 520 ? -34.283 5.814 40.714 1.00 69.62 520 VAL A N 1
ATOM 4301 C CA . VAL A 1 520 ? -34.677 7.207 40.998 1.00 69.62 520 VAL A CA 1
ATOM 4302 C C . VAL A 1 520 ? -36.177 7.301 41.256 1.00 69.62 520 VAL A C 1
ATOM 4304 O O . VAL A 1 520 ? -36.582 7.920 42.237 1.00 69.62 520 VAL A O 1
ATOM 4307 N N . GLU A 1 521 ? -36.984 6.660 40.412 1.00 65.12 521 GLU A N 1
ATOM 4308 C CA . GLU A 1 521 ? -38.435 6.548 40.549 1.00 65.12 521 GLU A CA 1
ATOM 4309 C C . GLU A 1 521 ? -38.859 5.158 40.056 1.00 65.12 521 GLU A C 1
ATOM 4311 O O . GLU A 1 521 ? -38.802 4.887 38.851 1.00 65.12 521 GLU A O 1
ATOM 4316 N N . PRO A 1 522 ? -39.288 4.249 40.948 1.00 60.53 522 PRO A N 1
ATOM 4317 C CA . PRO A 1 522 ? -39.770 2.950 40.514 1.00 60.53 522 PRO A CA 1
ATOM 4318 C C . PRO A 1 522 ? -40.981 3.155 39.604 1.00 60.53 522 PRO A C 1
ATOM 4320 O O . PRO A 1 522 ? -42.053 3.561 40.039 1.00 60.53 522 PRO A O 1
ATOM 4323 N N . SER A 1 523 ? -40.793 2.898 38.313 1.00 50.25 523 SER A N 1
ATOM 4324 C CA . SER A 1 523 ? -41.759 3.237 37.260 1.00 50.25 523 SER A CA 1
ATOM 4325 C C . SER A 1 523 ? -43.070 2.452 37.399 1.00 50.25 523 SER A C 1
ATOM 4327 O O . SER A 1 523 ? -44.078 2.811 36.795 1.00 50.25 523 SER A O 1
ATOM 4329 N N . ASN A 1 524 ? -43.046 1.372 38.190 1.00 63.69 524 ASN A N 1
ATOM 4330 C CA . ASN A 1 524 ? -44.177 0.520 38.503 1.00 63.69 524 ASN A CA 1
ATOM 4331 C C . ASN A 1 524 ? -44.091 0.020 39.956 1.00 63.69 524 ASN A C 1
ATOM 4333 O O . ASN A 1 524 ? -43.190 -0.739 40.324 1.00 63.69 524 ASN A O 1
ATOM 4337 N N . ASN A 1 525 ? -45.067 0.416 40.774 1.00 64.31 525 ASN A N 1
ATOM 4338 C CA . ASN A 1 525 ? -45.156 0.019 42.177 1.00 64.31 525 ASN A CA 1
ATOM 4339 C C . ASN A 1 525 ? -45.252 -1.509 42.369 1.00 64.31 525 ASN A C 1
ATOM 4341 O O . ASN A 1 525 ? -44.825 -2.022 43.403 1.00 64.31 525 ASN A O 1
ATOM 4345 N N . GLU A 1 526 ? -45.765 -2.255 41.386 1.00 68.12 526 GLU A N 1
ATOM 4346 C CA . GLU A 1 526 ? -45.856 -3.718 41.485 1.00 68.12 526 GLU A CA 1
ATOM 4347 C C . GLU A 1 526 ? -44.509 -4.428 41.268 1.00 68.12 526 GLU A C 1
ATOM 4349 O O . GLU A 1 526 ? -44.228 -5.427 41.923 1.00 68.12 526 GLU A O 1
ATOM 4354 N N . GLU A 1 527 ? -43.607 -3.891 40.443 1.00 71.56 527 GLU A N 1
ATOM 4355 C CA . GLU A 1 527 ? -42.302 -4.531 40.212 1.00 71.56 527 GLU A CA 1
ATOM 4356 C C . GLU A 1 527 ? -41.378 -4.421 41.432 1.00 71.56 527 GLU A C 1
ATOM 4358 O O . GLU A 1 527 ? -40.643 -5.364 41.744 1.00 71.56 527 GLU A O 1
ATOM 4363 N N . MET A 1 528 ? -41.445 -3.293 42.147 1.00 73.19 528 MET A N 1
ATOM 4364 C CA . MET A 1 528 ? -40.763 -3.118 43.432 1.00 73.19 528 MET A CA 1
ATOM 4365 C C . MET A 1 528 ? -41.371 -3.989 44.525 1.00 73.19 528 MET A C 1
ATOM 4367 O O . MET A 1 528 ? -40.637 -4.521 45.355 1.00 73.19 528 MET A O 1
ATOM 4371 N N . LEU A 1 529 ? -42.695 -4.158 44.520 1.00 72.38 529 LEU A N 1
ATOM 4372 C CA . LEU A 1 529 ? -43.392 -5.042 45.450 1.00 72.38 529 LEU A CA 1
ATOM 4373 C C . LEU A 1 529 ? -42.879 -6.480 45.309 1.00 72.38 529 LEU A C 1
ATOM 4375 O O . LEU A 1 529 ? -42.504 -7.098 46.306 1.00 72.38 529 LEU A O 1
ATOM 4379 N N . ASP A 1 530 ? -42.768 -6.972 44.075 1.00 76.44 530 ASP A N 1
ATOM 4380 C CA . ASP A 1 530 ? -42.196 -8.288 43.784 1.00 76.44 530 ASP A CA 1
ATOM 4381 C C . ASP A 1 530 ? -40.755 -8.421 44.281 1.00 76.44 530 ASP A C 1
ATOM 4383 O O . ASP A 1 530 ? -40.393 -9.450 44.852 1.00 76.44 530 ASP A O 1
ATOM 4387 N N . LEU A 1 531 ? -39.924 -7.390 44.081 1.00 81.12 531 LEU A N 1
ATOM 4388 C CA . LEU A 1 531 ? -38.541 -7.384 44.557 1.00 81.12 531 LEU A CA 1
ATOM 4389 C C . LEU A 1 531 ? -38.480 -7.472 46.087 1.00 81.12 531 LEU A C 1
ATOM 4391 O O . LEU A 1 531 ? -37.711 -8.270 46.618 1.00 81.12 531 LEU A O 1
ATOM 4395 N N . VAL A 1 532 ? -39.302 -6.694 46.799 1.00 75.62 532 VAL A N 1
ATOM 4396 C CA . VAL A 1 532 ? -39.378 -6.740 48.269 1.00 75.62 532 VAL A CA 1
ATOM 4397 C C . VAL A 1 532 ? -39.818 -8.125 48.741 1.00 75.62 532 VAL A C 1
ATOM 4399 O O . VAL A 1 532 ? -39.210 -8.678 49.655 1.00 75.62 532 VAL A O 1
ATOM 4402 N N . VAL A 1 533 ? -40.820 -8.729 48.095 1.00 75.12 533 VAL A N 1
ATOM 4403 C CA . VAL A 1 533 ? -41.248 -10.102 48.404 1.00 75.12 533 VAL A CA 1
ATOM 4404 C C . VAL A 1 533 ? -40.106 -11.096 48.169 1.00 75.12 533 VAL A C 1
ATOM 4406 O O . VAL A 1 533 ? -39.885 -11.974 49.003 1.00 75.12 533 VAL A O 1
ATOM 4409 N N . LEU A 1 534 ? -39.341 -10.950 47.083 1.00 80.06 534 LEU A N 1
ATOM 4410 C CA . LEU A 1 534 ? -38.180 -11.798 46.797 1.00 80.06 534 LEU A CA 1
ATOM 4411 C C . LEU A 1 534 ? -37.080 -11.650 47.859 1.00 80.06 534 LEU A C 1
ATOM 4413 O O . LEU A 1 534 ? -36.521 -12.645 48.311 1.00 80.06 534 LEU A O 1
ATOM 4417 N N . VAL A 1 535 ? -36.812 -10.421 48.307 1.00 81.06 535 VAL A N 1
ATOM 4418 C CA . VAL A 1 535 ? -35.864 -10.137 49.395 1.00 81.06 535 VAL A CA 1
ATOM 4419 C C . VAL A 1 535 ? -36.320 -10.807 50.690 1.00 81.06 535 VAL A C 1
ATOM 4421 O O . VAL A 1 535 ? -35.506 -11.436 51.362 1.00 81.06 535 VAL A O 1
ATOM 4424 N N . MET A 1 536 ? -37.613 -10.759 51.023 1.00 75.31 536 MET A N 1
ATOM 4425 C CA . MET A 1 536 ? -38.148 -11.437 52.213 1.00 75.31 536 MET A CA 1
ATOM 4426 C C . MET A 1 536 ? -38.013 -12.963 52.123 1.00 75.31 536 MET A C 1
ATOM 4428 O O . MET A 1 536 ? -37.677 -13.605 53.117 1.00 75.31 536 MET A O 1
ATOM 4432 N N . LYS A 1 537 ? -38.189 -13.545 50.927 1.00 76.44 537 LYS A N 1
ATOM 4433 C CA . LYS A 1 537 ? -38.010 -14.989 50.681 1.00 76.44 537 LYS A CA 1
ATOM 4434 C C . LYS A 1 537 ? -36.593 -15.489 50.961 1.00 76.44 537 LYS A C 1
ATOM 4436 O O . LYS A 1 537 ? -36.430 -16.673 51.232 1.00 76.44 537 LYS A O 1
ATOM 4441 N N . THR A 1 538 ? -35.587 -14.614 50.933 1.00 77.00 538 THR A N 1
ATOM 4442 C CA . THR A 1 538 ? -34.199 -15.006 51.226 1.00 77.00 538 THR A CA 1
ATOM 4443 C C . THR A 1 538 ? -33.984 -15.469 52.666 1.00 77.00 538 THR A C 1
ATOM 4445 O O . THR A 1 538 ? -33.007 -16.157 52.944 1.00 77.00 538 THR A O 1
ATOM 4448 N N . ASN A 1 539 ? -34.865 -15.071 53.595 1.00 75.62 539 ASN A N 1
ATOM 4449 C CA . ASN A 1 539 ? -34.792 -15.406 55.017 1.00 75.62 539 ASN A CA 1
ATOM 4450 C C . ASN A 1 539 ? -33.463 -15.038 55.725 1.00 75.62 539 ASN A C 1
ATOM 4452 O O . ASN A 1 539 ? -33.191 -15.483 56.843 1.00 75.62 539 ASN A O 1
ATOM 4456 N N . ASN A 1 540 ? -32.642 -14.176 55.117 1.00 80.75 540 ASN A N 1
ATOM 4457 C CA . ASN A 1 540 ? -31.385 -13.719 55.696 1.00 80.75 540 ASN A CA 1
ATOM 4458 C C . ASN A 1 540 ? -31.588 -12.377 56.416 1.00 80.75 540 ASN A C 1
ATOM 4460 O O . ASN A 1 540 ? -31.742 -11.327 55.791 1.00 80.75 540 ASN A O 1
ATOM 4464 N N . GLU A 1 541 ? -31.564 -12.399 57.752 1.00 76.88 541 GLU A N 1
ATOM 4465 C CA . GLU A 1 541 ? -31.842 -11.218 58.583 1.00 76.88 541 GLU A CA 1
ATOM 4466 C C . GLU A 1 541 ? -30.926 -10.028 58.263 1.00 76.88 541 GLU A C 1
ATOM 4468 O O . GLU A 1 541 ? -31.385 -8.885 58.208 1.00 76.88 541 GLU A O 1
ATOM 4473 N N . ARG A 1 542 ? -29.631 -10.278 58.047 1.00 79.75 542 ARG A N 1
ATOM 4474 C CA . ARG A 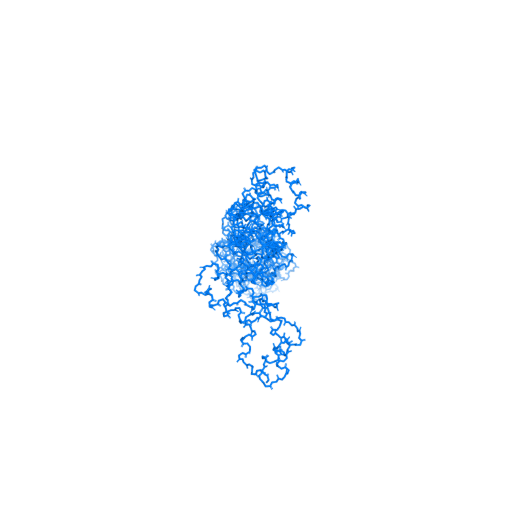1 542 ? -28.653 -9.217 57.780 1.00 79.75 542 ARG A CA 1
ATOM 4475 C C . ARG A 1 542 ? -28.922 -8.558 56.430 1.00 79.75 542 ARG A C 1
ATOM 4477 O O . ARG A 1 542 ? -28.915 -7.329 56.349 1.00 79.75 542 ARG A O 1
ATOM 4484 N N . PHE A 1 543 ? -29.172 -9.369 55.407 1.00 81.38 543 PHE A N 1
ATOM 4485 C CA . PHE A 1 543 ? -29.473 -8.900 54.061 1.00 81.38 543 PHE A CA 1
ATOM 4486 C C . PHE A 1 543 ? -30.778 -8.100 54.024 1.00 81.38 543 PHE A C 1
ATOM 4488 O O . PHE A 1 543 ? -30.769 -6.942 53.609 1.00 81.38 543 PHE A O 1
ATOM 4495 N N . ILE A 1 544 ? -31.868 -8.666 54.558 1.00 76.75 544 ILE A N 1
ATOM 4496 C CA . ILE A 1 544 ? -33.192 -8.027 54.592 1.00 76.75 544 ILE A CA 1
ATOM 4497 C C . ILE A 1 544 ? -33.110 -6.661 55.279 1.00 76.75 544 ILE A C 1
ATOM 4499 O O . ILE A 1 544 ? -33.569 -5.662 54.729 1.00 76.75 544 ILE A O 1
ATOM 4503 N N . ARG A 1 545 ? -32.476 -6.585 56.458 1.00 75.62 545 ARG A N 1
ATOM 4504 C CA . ARG A 1 545 ? -32.317 -5.314 57.182 1.00 75.62 545 ARG A CA 1
ATOM 4505 C C . ARG A 1 545 ? -31.546 -4.279 56.373 1.00 75.62 545 ARG A C 1
ATOM 4507 O O . ARG A 1 545 ? -31.911 -3.107 56.388 1.00 75.62 545 ARG A O 1
ATOM 4514 N N . SER A 1 546 ? -30.486 -4.699 55.686 1.00 81.00 546 SER A N 1
ATOM 4515 C CA . SER A 1 546 ? -29.694 -3.780 54.875 1.00 81.00 546 SER A CA 1
ATOM 4516 C C . SER A 1 546 ? -30.496 -3.227 53.700 1.00 81.00 546 SER A C 1
ATOM 4518 O O . SER A 1 546 ? -30.468 -2.021 53.484 1.00 81.00 546 SER A O 1
ATOM 4520 N N . VAL A 1 547 ? -31.227 -4.081 52.982 1.00 77.31 547 VAL A N 1
ATOM 4521 C CA . VAL A 1 547 ? -32.039 -3.673 51.827 1.00 77.31 547 VAL A CA 1
ATOM 4522 C C . VAL A 1 547 ? -33.163 -2.728 52.253 1.00 77.31 547 VAL A C 1
ATOM 4524 O O . VAL A 1 547 ? -33.355 -1.677 51.647 1.00 77.31 547 VAL A O 1
ATOM 4527 N N . LEU A 1 548 ? -33.868 -3.056 53.339 1.00 73.44 548 LEU A N 1
ATOM 4528 C CA . LEU A 1 548 ? -34.939 -2.217 53.881 1.00 73.44 548 LEU A CA 1
ATOM 4529 C C . LEU A 1 548 ? -34.439 -0.830 54.311 1.00 73.44 548 LEU A C 1
ATOM 4531 O O . LEU A 1 548 ? -35.109 0.170 54.056 1.00 73.44 548 LEU A O 1
ATOM 4535 N N . ALA A 1 549 ? -33.253 -0.753 54.922 1.00 72.25 549 ALA A N 1
ATOM 4536 C CA . ALA A 1 549 ? -32.661 0.522 55.319 1.00 72.25 549 ALA A CA 1
ATOM 4537 C C . ALA A 1 549 ? -32.394 1.444 54.112 1.00 72.25 549 ALA A C 1
ATOM 4539 O O . ALA A 1 549 ? -32.649 2.650 54.190 1.00 72.25 549 ALA A O 1
ATOM 4540 N N . GLU A 1 550 ? -31.935 0.880 52.991 1.00 73.94 550 GLU A N 1
ATOM 4541 C CA . GLU A 1 550 ? -31.702 1.616 51.739 1.00 73.94 550 GLU A CA 1
ATOM 4542 C C . GLU A 1 550 ? -33.000 2.051 51.050 1.00 73.94 550 GLU A C 1
ATOM 4544 O O . GLU A 1 550 ? -33.078 3.134 50.468 1.00 73.94 550 GLU A O 1
ATOM 4549 N N . MET A 1 551 ? -34.061 1.261 51.209 1.00 68.50 551 MET A N 1
ATOM 4550 C CA . MET A 1 551 ? -35.429 1.599 50.800 1.00 68.50 551 MET A CA 1
ATOM 4551 C C . MET A 1 551 ? -36.104 2.650 51.704 1.00 68.50 551 MET A C 1
ATOM 4553 O O . MET A 1 551 ? -37.314 2.853 51.627 1.00 68.50 551 MET A O 1
ATOM 4557 N N . GLY A 1 552 ? -35.352 3.298 52.602 1.00 59.69 552 GLY A N 1
ATOM 4558 C CA . GLY A 1 552 ? -35.868 4.357 53.470 1.00 59.69 552 GLY A CA 1
ATOM 4559 C C . GLY A 1 552 ? -36.660 3.866 54.683 1.00 59.69 552 GLY A C 1
ATOM 4560 O O . GLY A 1 552 ? -37.194 4.689 55.427 1.00 59.69 552 GLY A O 1
ATOM 4561 N N . VAL A 1 553 ? -36.705 2.556 54.938 1.00 59.59 553 VAL A N 1
ATOM 4562 C CA . VAL A 1 553 ? -37.399 1.984 56.095 1.00 59.59 553 VAL A CA 1
ATOM 4563 C C . VAL A 1 553 ? -36.512 2.130 57.338 1.00 59.59 553 VAL A C 1
ATOM 4565 O O . VAL A 1 553 ? -35.420 1.565 57.421 1.00 59.59 553 VAL A O 1
ATOM 4568 N N . ARG A 1 554 ? -36.946 2.929 58.322 1.00 51.81 554 ARG A N 1
ATOM 4569 C CA . ARG A 1 554 ? -36.206 3.125 59.582 1.00 51.81 554 ARG A CA 1
ATOM 4570 C C . ARG A 1 554 ? -36.261 1.860 60.434 1.00 51.81 554 ARG A C 1
ATOM 4572 O O . ARG A 1 554 ? -37.294 1.548 61.006 1.00 51.81 554 ARG A O 1
ATOM 4579 N N . ILE A 1 555 ? -35.127 1.184 60.590 1.00 48.41 555 ILE A N 1
ATOM 4580 C CA . ILE A 1 555 ? -34.979 0.067 61.528 1.00 48.41 555 ILE A CA 1
ATOM 4581 C C . ILE A 1 555 ? -34.375 0.603 62.825 1.00 48.41 555 ILE A C 1
ATOM 4583 O O . ILE A 1 555 ? -33.175 0.874 62.894 1.00 48.41 555 ILE A O 1
ATOM 4587 N N . VAL A 1 556 ? -35.202 0.780 63.855 1.00 41.00 556 VAL A N 1
ATOM 4588 C CA . VAL A 1 556 ? -34.747 1.301 65.149 1.00 41.00 556 VAL A CA 1
ATOM 4589 C C . VAL A 1 556 ? -34.245 0.134 65.994 1.00 41.00 556 VAL A C 1
ATOM 4591 O O . VAL A 1 556 ? -35.023 -0.609 66.588 1.00 41.00 556 VAL A O 1
ATOM 4594 N N . ARG A 1 557 ? -32.921 -0.019 66.114 1.00 35.66 557 ARG A N 1
ATOM 4595 C CA . ARG A 1 557 ? -32.374 -0.741 67.270 1.00 35.66 557 ARG A CA 1
ATOM 4596 C C . ARG A 1 557 ? -32.635 0.133 68.490 1.00 35.66 557 ARG A C 1
ATOM 4598 O O . ARG A 1 557 ? -32.024 1.192 68.607 1.00 35.66 557 ARG A O 1
ATOM 4605 N N . ARG A 1 558 ? -33.495 -0.308 69.414 1.00 32.06 558 ARG A N 1
ATOM 4606 C CA . ARG A 1 558 ? -33.532 0.247 70.776 1.00 32.06 558 ARG A CA 1
ATOM 4607 C C . ARG A 1 558 ? -32.170 -0.024 71.441 1.00 32.06 558 ARG A C 1
ATOM 4609 O O . ARG A 1 558 ? -31.992 -1.024 72.125 1.00 32.06 558 ARG A O 1
ATOM 4616 N N . SER A 1 559 ? -31.188 0.843 71.198 1.00 28.08 559 SER A N 1
ATOM 4617 C CA . SER A 1 559 ? -30.096 1.100 72.135 1.00 28.08 559 SER A CA 1
ATOM 4618 C C . SER A 1 559 ? -30.581 2.218 73.063 1.00 28.08 559 SER A C 1
ATOM 4620 O O . SER A 1 559 ? -31.068 3.222 72.545 1.00 28.08 559 SER A O 1
ATOM 4622 N N . PRO A 1 560 ? -30.476 2.106 74.399 1.00 28.41 560 PRO A N 1
ATOM 4623 C CA . PRO A 1 560 ? -30.992 3.129 75.315 1.00 28.41 560 PRO A CA 1
ATOM 4624 C C . PRO A 1 560 ? -30.228 4.464 75.281 1.00 28.41 560 PRO A C 1
ATOM 4626 O O . PRO A 1 560 ? -30.559 5.367 76.040 1.00 28.41 560 PRO A O 1
ATOM 4629 N N . PHE A 1 561 ? -29.205 4.606 74.436 1.00 30.36 561 PHE A N 1
ATOM 4630 C CA . PHE A 1 561 ? -28.371 5.800 74.374 1.00 30.36 561 PHE A CA 1
ATOM 4631 C C . PHE A 1 561 ? -27.980 6.098 72.927 1.00 30.36 561 PHE A C 1
ATOM 4633 O O . PHE A 1 561 ? -27.132 5.396 72.382 1.00 30.36 561 PHE A O 1
ATOM 4640 N N . LEU A 1 562 ? -28.601 7.113 72.316 1.00 26.59 562 LEU A N 1
ATOM 4641 C CA . LEU A 1 562 ? -27.992 8.033 71.341 1.00 26.59 562 LEU A CA 1
ATOM 4642 C C . LEU A 1 562 ? -28.971 9.175 71.008 1.00 26.59 562 LEU A C 1
ATOM 4644 O O . LEU A 1 562 ? -30.165 8.956 70.823 1.00 26.59 562 LEU A O 1
ATOM 4648 N N . HIS A 1 563 ? -28.432 10.395 71.005 1.00 26.70 563 HIS A N 1
ATOM 4649 C CA . HIS A 1 563 ? -29.136 11.670 70.855 1.00 26.70 563 HIS A CA 1
ATOM 4650 C C . HIS A 1 563 ? -29.705 11.888 69.435 1.00 26.70 563 HIS A C 1
ATOM 4652 O O . HIS A 1 563 ? -29.118 11.412 68.463 1.00 26.70 563 HIS A O 1
ATOM 4658 N N . PRO A 1 564 ? -30.806 12.651 69.296 1.00 30.14 564 PRO A N 1
ATOM 4659 C CA . PRO A 1 564 ? -31.509 12.862 68.037 1.00 30.14 564 PRO A CA 1
ATOM 4660 C C . PRO A 1 564 ? -31.001 14.103 67.289 1.00 30.14 564 PRO A C 1
ATOM 4662 O O . PRO A 1 564 ? -31.751 15.050 67.124 1.00 30.14 564 PRO A O 1
ATOM 4665 N N . GLU A 1 565 ? -29.754 14.126 66.823 1.00 28.80 565 GLU A N 1
ATOM 4666 C CA . GLU A 1 565 ? -29.296 15.166 65.886 1.00 28.80 565 GLU A CA 1
ATOM 4667 C C . GLU A 1 565 ? -28.266 14.587 64.914 1.00 28.80 565 GLU A C 1
ATOM 4669 O O . GLU A 1 565 ? -27.069 14.622 65.164 1.00 28.80 565 GLU A O 1
ATOM 4674 N N . ASP A 1 566 ? -28.738 14.036 63.793 1.00 27.11 566 ASP A N 1
ATOM 4675 C CA . ASP A 1 566 ? -27.908 13.911 62.592 1.00 27.11 566 ASP A CA 1
ATOM 4676 C C . ASP A 1 566 ? -28.799 13.970 61.340 1.00 27.11 566 ASP A C 1
ATOM 4678 O O . ASP A 1 566 ? -29.238 12.973 60.759 1.00 27.11 566 ASP A O 1
ATOM 4682 N N . HIS A 1 567 ? -29.156 15.198 60.963 1.00 31.02 567 HIS A N 1
ATOM 4683 C CA . HIS A 1 567 ? -29.859 15.510 59.725 1.00 31.02 567 HIS A CA 1
ATOM 4684 C C . HIS A 1 567 ? -28.857 15.607 58.568 1.00 31.02 567 HIS A C 1
ATOM 4686 O O . HIS A 1 567 ? -28.492 16.696 58.133 1.00 31.02 567 HIS A O 1
ATOM 4692 N N . SER A 1 568 ? -28.451 14.465 58.012 1.00 25.50 568 SER A N 1
ATOM 4693 C CA . SER A 1 568 ? -27.917 14.407 56.646 1.00 25.50 568 SER A CA 1
ATOM 4694 C C . SER A 1 568 ? -28.795 13.484 55.796 1.00 25.50 568 SER A C 1
ATOM 4696 O O . SER A 1 568 ? -28.595 12.278 55.688 1.00 25.50 568 SER A O 1
ATOM 4698 N N . PHE A 1 569 ? -29.852 14.061 55.218 1.00 31.33 569 PHE A N 1
ATOM 4699 C CA . PHE A 1 569 ? -30.708 13.381 54.245 1.00 31.33 569 PHE A CA 1
ATOM 4700 C C . PHE A 1 569 ? -29.959 13.245 52.909 1.00 31.33 569 PHE A C 1
ATOM 4702 O O . PHE A 1 569 ? -30.054 14.097 52.028 1.00 31.33 569 PHE A O 1
ATOM 4709 N N . THR A 1 570 ? -29.209 12.160 52.735 1.00 28.59 570 THR A N 1
ATOM 4710 C CA . THR A 1 570 ? -28.881 11.630 51.405 1.00 28.59 570 THR A CA 1
ATOM 4711 C C . THR A 1 570 ? -30.148 11.011 50.804 1.00 28.59 570 THR A C 1
ATOM 4713 O O . THR A 1 570 ? -30.884 10.328 51.512 1.00 28.59 570 THR A O 1
ATOM 4716 N N . LYS A 1 571 ? -30.431 11.282 49.518 1.00 34.53 571 LYS A N 1
ATOM 4717 C CA . LYS A 1 571 ? -31.579 10.750 48.750 1.00 34.53 571 LYS A CA 1
ATOM 4718 C C . LYS A 1 571 ? -31.774 9.245 49.012 1.00 34.53 571 LYS A C 1
ATOM 4720 O O . LYS A 1 571 ? -31.056 8.435 48.437 1.00 34.53 571 LYS A O 1
ATOM 4725 N N . ARG A 1 572 ? -32.733 8.877 49.865 1.00 46.38 572 ARG A N 1
ATOM 4726 C CA . ARG A 1 572 ? -33.221 7.498 50.030 1.00 46.38 572 ARG A CA 1
ATOM 4727 C C . ARG A 1 572 ? -34.455 7.324 49.157 1.00 46.38 572 ARG A C 1
ATOM 4729 O O . ARG A 1 572 ? -35.243 8.262 49.041 1.00 46.38 572 ARG A O 1
ATOM 4736 N N . ILE A 1 573 ? -34.624 6.147 48.560 1.00 43.38 573 ILE A N 1
ATOM 4737 C CA . ILE A 1 573 ? -35.849 5.804 47.830 1.00 43.38 573 ILE A CA 1
ATOM 4738 C C . ILE A 1 573 ? -36.980 5.832 48.850 1.00 43.38 573 ILE A C 1
ATOM 4740 O O . ILE A 1 573 ? -37.020 4.995 49.744 1.00 43.38 573 ILE A O 1
ATOM 4744 N N . MET A 1 574 ? -37.875 6.812 48.763 1.00 43.81 574 MET A N 1
ATOM 4745 C CA . MET A 1 574 ? -39.114 6.765 49.528 1.00 43.81 574 MET A CA 1
ATOM 4746 C C . MET A 1 574 ? -40.032 5.769 48.833 1.00 43.81 574 MET A C 1
ATOM 4748 O O . MET A 1 574 ? -40.732 6.118 47.886 1.00 43.81 574 MET A O 1
ATOM 4752 N N . ILE A 1 575 ? -40.011 4.516 49.282 1.00 50.12 575 ILE A N 1
ATOM 4753 C CA . ILE A 1 575 ? -41.077 3.589 48.917 1.00 50.12 575 ILE A CA 1
ATOM 4754 C C . ILE A 1 575 ? -42.376 4.134 49.517 1.00 50.12 575 ILE A C 1
ATOM 4756 O O . ILE A 1 575 ? -42.432 4.448 50.709 1.00 50.12 575 ILE A O 1
ATOM 4760 N N . ASP A 1 576 ? -43.410 4.256 48.682 1.00 53.25 576 ASP A N 1
ATOM 4761 C CA . ASP A 1 576 ? -44.761 4.575 49.133 1.00 53.25 576 ASP A CA 1
ATOM 4762 C C . ASP A 1 576 ? -45.150 3.594 50.242 1.00 53.25 576 ASP A C 1
ATOM 4764 O O . ASP A 1 576 ? -45.056 2.371 50.109 1.00 53.25 576 ASP A O 1
ATOM 4768 N N . THR A 1 577 ? -45.577 4.137 51.372 1.00 53.59 577 THR A N 1
ATOM 4769 C CA . THR A 1 577 ? -45.950 3.365 52.544 1.00 53.59 577 THR A CA 1
ATOM 4770 C C . THR A 1 577 ? -46.998 2.293 52.247 1.00 53.59 577 THR A C 1
ATOM 4772 O O . THR A 1 577 ? -46.999 1.232 52.874 1.00 53.59 577 THR A O 1
ATOM 4775 N N . SER A 1 578 ? -47.883 2.549 51.280 1.00 55.97 578 SER A N 1
ATOM 4776 C CA . SER A 1 578 ? -48.891 1.594 50.816 1.00 55.97 578 SER A CA 1
ATOM 4777 C C . SER A 1 578 ? -48.272 0.319 50.224 1.00 55.97 578 SER A C 1
ATOM 4779 O O . SER A 1 578 ? -48.803 -0.780 50.388 1.00 55.97 578 SER A O 1
ATOM 4781 N N . LEU A 1 579 ? -47.102 0.446 49.608 1.00 55.75 579 LEU A N 1
ATOM 4782 C CA . LEU A 1 579 ? -46.367 -0.604 48.913 1.00 55.75 579 LEU A CA 1
ATOM 4783 C C . LEU A 1 579 ? -45.629 -1.506 49.905 1.00 55.75 579 LEU A C 1
ATOM 4785 O O . LEU A 1 579 ? -45.714 -2.729 49.809 1.00 55.75 579 LEU A O 1
ATOM 4789 N N . TYR A 1 580 ? -45.006 -0.910 50.928 1.00 58.53 580 TYR A N 1
ATOM 4790 C CA . TYR A 1 580 ? -44.433 -1.654 52.054 1.00 58.53 580 TYR A CA 1
ATOM 4791 C C . TYR A 1 580 ? -45.513 -2.439 52.811 1.00 58.53 580 TYR A C 1
ATOM 4793 O O . TYR A 1 580 ? -45.342 -3.629 53.066 1.00 58.53 580 TYR A O 1
ATOM 4801 N N . LYS A 1 581 ? -46.670 -1.820 53.094 1.00 58.94 581 LYS A N 1
ATOM 4802 C CA . LYS A 1 581 ? -47.820 -2.510 53.709 1.00 58.94 581 LYS A CA 1
ATOM 4803 C C . LYS A 1 581 ? -48.283 -3.708 52.889 1.00 58.94 581 LYS A C 1
ATOM 4805 O O . LYS A 1 581 ? -48.477 -4.791 53.436 1.00 58.94 581 LYS A O 1
ATOM 4810 N N . ARG A 1 582 ? -48.428 -3.529 51.573 1.00 58.56 582 ARG A N 1
ATOM 4811 C CA . ARG A 1 582 ? -48.849 -4.594 50.655 1.00 58.56 582 ARG A CA 1
ATOM 4812 C C . ARG A 1 582 ? -47.811 -5.722 50.597 1.00 58.56 582 ARG A C 1
ATOM 4814 O O . ARG A 1 582 ? -48.202 -6.885 50.590 1.00 58.56 582 ARG A O 1
ATOM 4821 N N . ALA A 1 583 ? -46.515 -5.404 50.651 1.00 59.75 583 ALA A N 1
ATOM 4822 C CA . ALA A 1 583 ? -45.433 -6.393 50.704 1.00 59.75 583 ALA A CA 1
ATOM 4823 C C . ALA A 1 583 ? -45.464 -7.210 51.999 1.00 59.75 583 ALA A C 1
ATOM 4825 O O . ALA A 1 583 ? -45.380 -8.437 51.960 1.00 59.75 583 ALA A O 1
ATOM 4826 N N . CYS A 1 584 ? -45.642 -6.533 53.138 1.00 60.22 584 CYS A N 1
ATOM 4827 C CA . CYS A 1 584 ? -45.808 -7.166 54.444 1.00 60.22 584 CYS A CA 1
ATOM 4828 C C . CYS A 1 584 ? -47.018 -8.098 54.445 1.00 60.22 584 CYS A C 1
ATOM 4830 O O . CYS A 1 584 ? -46.887 -9.255 54.831 1.00 60.22 584 CYS A O 1
ATOM 4832 N N . LYS A 1 585 ? -48.165 -7.629 53.938 1.00 59.97 585 LYS A N 1
ATOM 4833 C CA . LYS A 1 585 ? -49.379 -8.441 53.828 1.00 59.97 585 LYS A CA 1
ATOM 4834 C C . LYS A 1 585 ? -49.155 -9.686 52.968 1.00 59.97 585 LYS A C 1
ATOM 4836 O O . LYS A 1 585 ? -49.491 -10.775 53.406 1.00 59.97 585 LYS A O 1
ATOM 4841 N N . ILE A 1 586 ? -48.515 -9.555 51.801 1.00 59.06 586 ILE A N 1
ATOM 4842 C CA . ILE A 1 586 ? -48.192 -10.701 50.932 1.00 59.06 586 ILE A CA 1
ATOM 4843 C C . ILE A 1 586 ? -47.237 -11.681 51.621 1.00 59.06 586 ILE A C 1
ATOM 4845 O O . ILE A 1 586 ? -47.441 -12.891 51.530 1.00 59.06 586 ILE A O 1
ATOM 4849 N N . ALA A 1 587 ? -46.201 -11.190 52.307 1.00 59.34 587 ALA A N 1
ATOM 4850 C CA . ALA A 1 587 ? -45.260 -12.047 53.025 1.00 59.34 587 ALA A CA 1
ATOM 4851 C C . ALA A 1 587 ? -45.975 -12.870 54.110 1.00 59.34 587 ALA A C 1
ATOM 4853 O O . ALA A 1 587 ? -45.743 -14.076 54.223 1.00 59.34 587 ALA A O 1
ATOM 4854 N N . VAL A 1 588 ? -46.878 -12.222 54.851 1.00 58.56 588 VAL A N 1
ATOM 4855 C CA . VAL A 1 588 ? -47.719 -12.818 55.896 1.00 58.56 588 VAL A CA 1
ATOM 4856 C C . VAL A 1 588 ? -48.653 -13.869 55.294 1.00 58.56 588 VAL A C 1
ATOM 4858 O O . VAL A 1 588 ? -48.558 -15.041 55.644 1.00 58.56 588 VAL A O 1
ATOM 4861 N N . THR A 1 589 ? -49.474 -13.503 54.307 1.00 54.31 589 THR A N 1
ATOM 4862 C CA . THR A 1 589 ? -50.473 -14.411 53.714 1.00 54.31 589 THR A CA 1
ATOM 4863 C C . THR A 1 589 ? -49.862 -15.570 52.924 1.00 54.31 589 THR A C 1
ATOM 4865 O O . THR A 1 589 ? -50.533 -16.567 52.681 1.00 54.31 589 THR A O 1
ATOM 4868 N N . SER A 1 590 ? -48.600 -15.454 52.502 1.00 51.94 590 SER A N 1
ATOM 4869 C CA . SER A 1 590 ? -47.897 -16.488 51.728 1.00 51.94 590 SER A CA 1
ATOM 4870 C C . SER A 1 590 ? -47.071 -17.455 52.593 1.00 51.94 590 SER A C 1
ATOM 4872 O O . SER A 1 590 ? -46.261 -18.197 52.039 1.00 51.94 590 SER A O 1
ATOM 4874 N N . ASN A 1 591 ? -47.218 -17.443 53.930 1.00 59.69 591 ASN A N 1
ATOM 4875 C CA . ASN A 1 591 ? -46.404 -18.231 54.878 1.00 59.69 591 ASN A CA 1
ATOM 4876 C C . ASN A 1 591 ? -44.880 -18.031 54.718 1.00 59.69 591 ASN A C 1
ATOM 4878 O O . ASN A 1 591 ? -44.082 -18.899 55.067 1.00 59.69 591 ASN A O 1
ATOM 4882 N N . LEU A 1 592 ? -44.454 -16.876 54.196 1.00 54.34 592 LEU A N 1
ATOM 4883 C CA . LEU A 1 592 ? -43.035 -16.541 54.018 1.00 54.34 592 LEU A CA 1
ATOM 4884 C C . LEU A 1 592 ? -42.403 -15.994 55.301 1.00 54.34 592 LEU A C 1
ATOM 4886 O O . LEU A 1 592 ? -41.193 -15.806 55.374 1.00 54.34 592 LEU A O 1
ATOM 4890 N N . VAL A 1 593 ? -43.227 -15.711 56.307 1.00 54.44 593 VAL A N 1
ATOM 4891 C CA . VAL A 1 593 ? -42.838 -15.057 57.549 1.00 54.44 593 VAL A CA 1
ATOM 4892 C C . VAL A 1 593 ? -42.557 -16.111 58.612 1.00 54.44 593 VAL A C 1
ATOM 4894 O O . VAL A 1 593 ? -43.464 -16.767 59.113 1.00 54.44 593 VAL A O 1
ATOM 4897 N N . ASN A 1 594 ? -41.289 -16.247 58.993 1.00 60.09 594 ASN A N 1
ATOM 4898 C CA . ASN A 1 594 ? -40.910 -16.911 60.237 1.00 60.09 594 ASN A CA 1
ATOM 4899 C C . ASN A 1 594 ? -40.667 -15.882 61.355 1.00 60.09 594 ASN A C 1
ATOM 4901 O O . ASN A 1 594 ? -40.666 -14.668 61.121 1.00 60.09 594 ASN A O 1
ATOM 4905 N N . SER A 1 595 ? -40.397 -16.380 62.564 1.00 58.81 595 SER A N 1
ATOM 4906 C CA . SER A 1 595 ? -40.132 -15.572 63.762 1.00 58.81 595 SER A CA 1
ATOM 4907 C C . SER A 1 595 ? -39.106 -14.446 63.552 1.00 58.81 595 SER A C 1
ATOM 4909 O O . SER A 1 595 ? -39.234 -13.363 64.124 1.00 58.81 595 SER A O 1
ATOM 4911 N N . LYS A 1 596 ? -38.094 -14.671 62.700 1.00 60.78 596 LYS A N 1
ATOM 4912 C CA . LYS A 1 596 ? -37.021 -13.711 62.408 1.00 60.78 596 LYS A CA 1
ATOM 4913 C C . LYS A 1 596 ? -37.482 -12.609 61.460 1.00 60.78 596 LYS A C 1
ATOM 4915 O O . LYS A 1 596 ? -37.264 -11.437 61.758 1.00 60.78 596 LYS A O 1
ATOM 4920 N N . ILE A 1 597 ? -38.133 -12.964 60.350 1.00 61.84 597 ILE A N 1
ATOM 4921 C CA . ILE A 1 597 ? -38.637 -11.996 59.361 1.00 61.84 597 ILE A CA 1
ATOM 4922 C C . ILE A 1 597 ? -39.685 -11.095 60.004 1.00 61.84 597 ILE A C 1
ATOM 4924 O O . ILE A 1 597 ? -39.600 -9.875 59.888 1.00 61.84 597 ILE A O 1
ATOM 4928 N N . ALA A 1 598 ? -40.619 -11.665 60.763 1.00 59.78 598 ALA A N 1
ATOM 4929 C CA . ALA A 1 598 ? -41.623 -10.856 61.432 1.00 59.78 598 ALA A CA 1
ATOM 4930 C C . ALA A 1 598 ? -41.037 -9.937 62.515 1.00 59.78 598 ALA A C 1
ATOM 4932 O O . ALA A 1 598 ? -41.505 -8.810 62.664 1.00 59.78 598 ALA A O 1
ATOM 4933 N N . ARG A 1 599 ? -39.971 -10.346 63.220 1.00 61.94 599 ARG A N 1
ATOM 4934 C CA . ARG A 1 599 ? -39.247 -9.441 64.127 1.00 61.94 599 ARG A CA 1
ATOM 4935 C C . ARG A 1 599 ? -38.638 -8.254 63.373 1.00 61.94 599 ARG A C 1
ATOM 4937 O O . ARG A 1 599 ? -38.714 -7.130 63.853 1.00 61.94 599 ARG A O 1
ATOM 4944 N N . ILE A 1 600 ? -38.068 -8.474 62.189 1.00 62.41 600 ILE A N 1
ATOM 4945 C CA . ILE A 1 600 ? -37.511 -7.393 61.356 1.00 62.41 600 ILE A CA 1
ATOM 4946 C C . ILE A 1 600 ? -38.618 -6.455 60.870 1.00 62.41 600 ILE A C 1
ATOM 4948 O O . ILE A 1 600 ? -38.462 -5.242 60.980 1.00 62.41 600 ILE A O 1
ATOM 4952 N N . LEU A 1 601 ? -39.739 -7.008 60.390 1.00 61.03 601 LEU A N 1
ATOM 4953 C CA . LEU A 1 601 ? -40.912 -6.235 59.969 1.00 61.03 601 LEU A CA 1
ATOM 4954 C C . LEU A 1 601 ? -41.468 -5.366 61.108 1.00 61.03 601 LEU A C 1
ATOM 4956 O O . LEU A 1 601 ? -41.954 -4.265 60.851 1.00 61.03 601 LEU A O 1
ATOM 4960 N N . LEU A 1 602 ? -41.345 -5.839 62.352 1.00 58.81 602 LEU A N 1
ATOM 4961 C CA . LEU A 1 602 ? -41.726 -5.114 63.563 1.00 58.81 602 LEU A CA 1
ATOM 4962 C C . LEU A 1 602 ? -40.731 -4.042 64.002 1.00 58.81 602 LEU A C 1
ATOM 4964 O O . LEU A 1 602 ? -41.142 -2.975 64.439 1.00 58.81 602 LEU A O 1
ATOM 4968 N N . GLU A 1 603 ? -39.430 -4.317 63.913 1.00 56.50 603 GLU A N 1
ATOM 4969 C CA . GLU A 1 603 ? -38.367 -3.371 64.289 1.00 56.50 603 GLU A CA 1
ATOM 4970 C C . GLU A 1 603 ? -38.171 -2.245 63.264 1.00 56.50 603 GLU A C 1
ATOM 4972 O O . GLU A 1 603 ? -37.646 -1.178 63.587 1.00 56.50 603 GLU A O 1
ATOM 4977 N N . ALA A 1 604 ? -38.593 -2.474 62.023 1.00 53.56 604 ALA A N 1
ATOM 4978 C CA . ALA A 1 604 ? -38.577 -1.541 60.900 1.00 53.56 604 ALA A CA 1
ATOM 4979 C C . ALA A 1 604 ? -39.534 -0.337 61.058 1.00 53.56 604 ALA A C 1
ATOM 4981 O O . ALA A 1 604 ? -39.942 0.276 60.069 1.00 53.56 604 ALA A O 1
ATOM 4982 N N . TYR A 1 605 ? -39.945 -0.011 62.286 1.00 55.94 605 TYR A N 1
ATOM 4983 C CA . TYR A 1 605 ? -41.197 0.681 62.501 1.00 55.94 605 TYR A CA 1
ATOM 4984 C C . TYR A 1 605 ? -41.190 1.806 63.551 1.00 55.94 605 TYR A C 1
ATOM 4986 O O . TYR A 1 605 ? -41.244 1.570 64.754 1.00 55.94 605 TYR A O 1
ATOM 4994 N N . GLU A 1 606 ? -41.291 3.045 63.047 1.00 45.38 606 GLU A N 1
ATOM 4995 C CA . GLU A 1 606 ? -41.882 4.226 63.702 1.00 45.38 606 GLU A CA 1
ATOM 4996 C C . GLU A 1 606 ? -43.068 4.752 62.848 1.00 45.38 606 GLU A C 1
ATOM 4998 O O . GLU A 1 606 ? -42.945 5.762 62.157 1.00 45.38 606 GLU A O 1
ATOM 5003 N N . GLY A 1 607 ? -44.236 4.088 62.853 1.00 48.19 607 GLY A N 1
ATOM 5004 C CA . GLY A 1 607 ? -45.506 4.829 62.686 1.00 48.19 607 GLY A CA 1
ATOM 5005 C C . GLY A 1 607 ? -46.505 4.515 61.546 1.00 48.19 607 GLY A C 1
ATOM 5006 O O . GLY A 1 607 ? -47.549 5.160 61.506 1.00 48.19 607 GLY A O 1
ATOM 5007 N N . TRP A 1 608 ? -46.288 3.541 60.663 1.00 46.88 608 TRP A N 1
ATOM 5008 C CA . TRP A 1 608 ? -47.011 3.410 59.380 1.00 46.88 608 TRP A CA 1
ATOM 5009 C C . TRP A 1 608 ? -48.029 2.254 59.071 1.00 46.88 608 TRP A C 1
ATOM 5011 O O . TRP A 1 608 ? -48.960 2.496 58.323 1.00 46.88 608 TRP A O 1
ATOM 5021 N N . MET A 1 609 ? -47.912 1.032 59.587 1.00 51.56 609 MET A N 1
ATOM 5022 C CA . MET A 1 609 ? -48.813 -0.129 59.657 1.00 51.56 609 MET A CA 1
ATOM 5023 C C . MET A 1 609 ? -50.136 0.225 60.356 1.00 51.56 609 MET A C 1
ATOM 5025 O O . MET A 1 609 ? -50.170 0.764 61.469 1.00 51.56 609 MET A O 1
ATOM 5029 N N . ASP A 1 610 ? -51.226 -0.062 59.651 1.00 52.88 610 ASP A N 1
ATOM 5030 C CA . ASP A 1 610 ? -52.583 -0.006 60.186 1.00 52.88 610 ASP A CA 1
ATOM 5031 C C . ASP A 1 610 ? -52.861 -1.219 61.078 1.00 52.88 610 ASP A C 1
ATOM 5033 O O . ASP A 1 610 ? -52.131 -2.212 61.080 1.00 52.88 610 ASP A O 1
ATOM 5037 N N . PHE A 1 611 ? -53.908 -1.085 61.882 1.00 56.19 611 PHE A N 1
ATOM 5038 C CA . PHE A 1 611 ? -54.334 -2.087 62.845 1.00 56.19 611 PHE A CA 1
ATOM 5039 C C . PHE A 1 611 ? -54.579 -3.454 62.188 1.00 56.19 611 PHE A C 1
ATOM 5041 O O . PHE A 1 611 ? -54.114 -4.466 62.702 1.00 56.19 611 PHE A O 1
ATOM 5048 N N . ASP A 1 612 ? -55.200 -3.465 61.008 1.00 55.25 612 ASP A N 1
ATOM 5049 C CA . ASP A 1 612 ? -55.557 -4.686 60.284 1.00 55.25 612 ASP A CA 1
ATOM 5050 C C . ASP A 1 612 ? -54.321 -5.497 59.870 1.00 55.25 612 ASP A C 1
ATOM 5052 O O . ASP A 1 612 ? -54.264 -6.698 60.105 1.00 55.25 612 ASP A O 1
ATOM 5056 N N . THR A 1 613 ? -53.266 -4.851 59.359 1.00 54.97 613 THR A N 1
ATOM 5057 C CA . THR A 1 613 ? -52.019 -5.559 59.010 1.00 54.97 613 THR A CA 1
ATOM 5058 C C . THR A 1 613 ? -51.301 -6.109 60.254 1.00 54.97 613 THR A C 1
ATOM 5060 O O . THR A 1 613 ? -50.652 -7.154 60.195 1.00 54.97 613 THR A O 1
ATOM 5063 N N . ALA A 1 614 ? -51.400 -5.419 61.395 1.00 56.16 614 ALA A N 1
ATOM 5064 C CA . ALA A 1 614 ? -50.844 -5.906 62.658 1.00 56.16 614 ALA A CA 1
ATOM 5065 C C . ALA A 1 614 ? -51.626 -7.119 63.196 1.00 56.16 614 ALA A C 1
ATOM 5067 O O . ALA A 1 614 ? -51.017 -8.043 63.737 1.00 56.16 614 ALA A O 1
ATOM 5068 N N . MET A 1 615 ? -52.948 -7.136 63.008 1.00 58.91 615 MET A N 1
ATOM 5069 C CA . MET A 1 615 ? -53.810 -8.277 63.329 1.00 58.91 615 MET A CA 1
ATOM 5070 C C . MET A 1 615 ? -53.544 -9.471 62.400 1.00 58.91 615 MET A C 1
ATOM 5072 O O . MET A 1 615 ? -53.358 -10.576 62.906 1.00 58.91 615 MET A O 1
ATOM 5076 N N . ASP A 1 616 ? -53.374 -9.250 61.091 1.00 56.66 616 ASP A N 1
ATOM 5077 C CA . ASP A 1 616 ? -52.989 -10.298 60.126 1.00 56.66 616 ASP A CA 1
ATOM 5078 C C . ASP A 1 616 ? -51.658 -10.984 60.542 1.00 56.66 616 ASP A C 1
ATOM 5080 O O . ASP A 1 616 ? -51.493 -12.196 60.406 1.00 56.66 616 ASP A O 1
ATOM 5084 N N . ILE A 1 617 ? -50.699 -10.236 61.116 1.00 54.78 617 ILE A N 1
ATOM 5085 C CA . ILE A 1 617 ? -49.440 -10.789 61.662 1.00 54.78 617 ILE A CA 1
ATOM 5086 C C . ILE A 1 617 ? -49.670 -11.588 62.960 1.00 54.78 617 ILE A C 1
ATOM 5088 O O . ILE A 1 617 ? -48.957 -12.566 63.205 1.00 54.78 617 ILE A O 1
ATOM 5092 N N . LEU A 1 618 ? -50.642 -11.202 63.801 1.00 55.44 618 LEU A N 1
ATOM 5093 C CA . LEU A 1 618 ? -51.011 -11.960 65.008 1.00 55.44 618 LEU A CA 1
ATOM 5094 C C . LEU A 1 618 ? -51.617 -13.320 64.659 1.00 55.44 618 LEU A C 1
ATOM 5096 O O . LEU A 1 618 ? -51.371 -14.287 65.381 1.00 55.44 618 LEU A O 1
ATOM 5100 N N . GLU A 1 619 ? -52.379 -13.420 63.574 1.00 54.16 619 GLU A N 1
ATOM 5101 C CA . GLU A 1 619 ? -53.043 -14.665 63.169 1.00 54.16 619 GLU A CA 1
ATOM 5102 C C . GLU A 1 619 ? -52.068 -15.753 62.681 1.00 54.16 619 GLU A C 1
ATOM 5104 O O . GLU A 1 619 ? -52.382 -16.937 62.779 1.00 54.16 619 GLU A O 1
ATOM 5109 N N . LEU A 1 620 ? -50.834 -15.398 62.295 1.00 52.28 620 LEU A N 1
ATOM 5110 C CA . LEU A 1 620 ? -49.793 -16.345 61.852 1.00 52.28 620 LEU A CA 1
ATOM 5111 C C . LEU A 1 620 ? -49.277 -17.322 62.927 1.00 52.28 620 LEU A C 1
ATOM 5113 O O . LEU A 1 620 ? -48.467 -18.201 62.636 1.00 52.28 620 LEU A O 1
ATOM 5117 N N . GLY A 1 621 ? -49.724 -17.194 64.177 1.00 45.03 621 GLY A N 1
ATOM 5118 C CA . GLY A 1 621 ? -49.588 -18.266 65.168 1.00 45.03 621 GLY A CA 1
ATOM 5119 C C . GLY A 1 621 ? -48.230 -18.409 65.868 1.00 45.03 621 GLY A C 1
ATOM 5120 O O . GLY A 1 621 ? -48.114 -19.281 66.725 1.00 45.03 621 GLY A O 1
ATOM 5121 N N . ASP A 1 622 ? -47.226 -17.561 65.607 1.00 52.00 622 ASP A N 1
ATOM 5122 C CA . ASP A 1 622 ? -45.964 -17.588 66.369 1.00 52.00 622 ASP A CA 1
ATOM 5123 C C . ASP A 1 622 ? -46.145 -16.969 67.781 1.00 52.00 622 ASP A C 1
ATOM 5125 O O . ASP A 1 622 ? -46.364 -15.755 67.907 1.00 52.00 622 ASP A O 1
ATOM 5129 N N . PRO A 1 623 ? -46.027 -17.754 68.874 1.00 52.69 623 PRO A N 1
ATOM 5130 C CA . PRO A 1 623 ? -46.300 -17.283 70.235 1.00 52.69 623 PRO A CA 1
ATOM 5131 C C . PRO A 1 623 ? -45.320 -16.211 70.730 1.00 52.69 623 PRO A C 1
ATOM 5133 O O . PRO A 1 623 ? -45.698 -15.326 71.503 1.00 52.69 623 PRO A O 1
ATOM 5136 N N . ASN A 1 624 ? -44.057 -16.275 70.298 1.00 48.06 624 ASN A N 1
ATOM 5137 C CA . ASN A 1 624 ? -43.032 -15.308 70.700 1.00 48.06 624 ASN A CA 1
ATOM 5138 C C . ASN A 1 624 ? -43.244 -13.973 69.992 1.00 48.06 624 ASN A C 1
ATOM 5140 O O . ASN A 1 624 ? -43.021 -12.904 70.569 1.00 48.06 624 ASN A O 1
ATOM 5144 N N . LEU A 1 625 ? -43.737 -14.044 68.760 1.00 51.62 625 LEU A N 1
ATOM 5145 C CA . LEU A 1 625 ? -44.056 -12.882 67.962 1.00 51.62 625 LEU A CA 1
ATOM 5146 C C . LEU A 1 625 ? -45.309 -12.166 68.465 1.00 51.62 625 LEU A C 1
ATOM 5148 O O . LEU A 1 625 ? -45.267 -10.953 68.674 1.00 51.62 625 LEU A O 1
ATOM 5152 N N . LYS A 1 626 ? -46.369 -12.928 68.783 1.00 56.44 626 LYS A N 1
ATOM 5153 C CA . LYS A 1 626 ? -47.581 -12.424 69.453 1.00 56.44 626 LYS A CA 1
ATOM 5154 C C . LYS A 1 626 ? -47.227 -11.632 70.708 1.00 56.44 626 LYS A C 1
ATOM 5156 O O . LYS A 1 626 ? -47.718 -10.526 70.904 1.00 56.44 626 LYS A O 1
ATOM 5161 N N . LYS A 1 627 ? -46.323 -12.158 71.539 1.00 54.69 627 LYS A N 1
ATOM 5162 C CA . LYS A 1 627 ? -45.917 -11.507 72.792 1.00 54.69 627 LYS A CA 1
ATOM 5163 C C . LYS A 1 627 ? -45.208 -10.169 72.554 1.00 54.69 627 LYS A C 1
ATOM 5165 O O . LYS A 1 627 ? -45.505 -9.200 73.247 1.00 54.69 627 LYS A O 1
ATOM 5170 N N . SER A 1 628 ? -44.318 -10.096 71.565 1.00 50.50 628 SER A N 1
ATOM 5171 C CA . SER A 1 628 ? -43.600 -8.860 71.223 1.00 50.50 628 SER A CA 1
ATOM 5172 C C . SER A 1 628 ? -44.514 -7.816 70.561 1.00 50.50 628 SER A C 1
ATOM 5174 O O . SER A 1 628 ? -44.408 -6.626 70.857 1.00 50.50 628 SER A O 1
ATOM 5176 N N . LEU A 1 629 ? -45.452 -8.262 69.718 1.00 54.00 629 LEU A N 1
ATOM 5177 C CA . LEU A 1 629 ? -46.414 -7.413 69.010 1.00 54.00 629 LEU A CA 1
ATOM 5178 C C . LEU A 1 629 ? -47.481 -6.834 69.949 1.00 54.00 629 LEU A C 1
ATOM 5180 O O . LEU A 1 629 ? -47.776 -5.646 69.883 1.00 54.00 629 LEU A O 1
ATOM 5184 N N . VAL A 1 630 ? -48.009 -7.644 70.876 1.00 57.19 630 VAL A N 1
ATOM 5185 C CA . VAL A 1 630 ? -48.993 -7.219 71.890 1.00 57.19 630 VAL A CA 1
ATOM 5186 C C . VAL A 1 630 ? -48.405 -6.171 72.837 1.00 57.19 630 VAL A C 1
ATOM 5188 O O . VAL A 1 630 ? -49.093 -5.215 73.194 1.00 57.19 630 VAL A O 1
ATOM 5191 N N . VAL A 1 631 ? -47.130 -6.310 73.222 1.00 56.91 631 VAL A N 1
ATOM 5192 C CA . VAL A 1 631 ? -46.423 -5.295 74.024 1.00 56.91 631 VAL A CA 1
ATOM 5193 C C . VAL A 1 631 ? -46.323 -3.971 73.258 1.00 56.91 631 VAL A C 1
ATOM 5195 O O . VAL A 1 631 ? -46.605 -2.921 73.827 1.00 56.91 631 VAL A O 1
ATOM 5198 N N . HIS A 1 632 ? -46.014 -4.005 71.960 1.00 51.50 632 HIS A N 1
ATOM 5199 C CA . HIS A 1 632 ? -45.935 -2.799 71.126 1.00 51.50 632 HIS A CA 1
ATOM 5200 C C . HIS A 1 632 ? -47.299 -2.165 70.799 1.00 51.50 632 HIS A C 1
ATOM 5202 O O . HIS A 1 632 ? -47.425 -0.941 70.825 1.00 51.50 632 HIS A O 1
ATOM 5208 N N . LEU A 1 633 ? -48.336 -2.967 70.529 1.00 55.12 633 LEU A N 1
ATOM 5209 C CA . LEU A 1 633 ? -49.699 -2.471 70.302 1.00 55.12 633 LEU A CA 1
ATOM 5210 C C . LEU A 1 633 ? -50.263 -1.789 71.559 1.00 55.12 633 LEU A C 1
ATOM 5212 O O . LEU A 1 633 ? -50.869 -0.723 71.440 1.00 55.12 633 LEU A O 1
ATOM 5216 N N . ARG A 1 634 ? -49.980 -2.335 72.757 1.00 59.00 634 ARG A N 1
ATOM 5217 C CA . ARG A 1 634 ? -50.286 -1.693 74.053 1.00 59.00 634 ARG A CA 1
ATOM 5218 C C . ARG A 1 634 ? -49.611 -0.334 74.208 1.00 59.00 634 ARG A C 1
ATOM 5220 O O . ARG A 1 634 ? -50.259 0.610 74.646 1.00 59.00 634 ARG A O 1
ATOM 5227 N N . GLU A 1 635 ? -48.320 -0.245 73.881 1.00 53.16 635 GLU A N 1
ATOM 5228 C CA . GLU A 1 635 ? -47.539 0.996 74.008 1.00 53.16 635 GLU A CA 1
ATOM 5229 C C . GLU A 1 635 ? -48.059 2.108 73.080 1.00 53.16 635 GLU A C 1
ATOM 5231 O O . GLU A 1 635 ? -47.976 3.283 73.433 1.00 53.16 635 GLU A O 1
ATOM 5236 N N . ARG A 1 636 ? -48.608 1.758 71.908 1.00 47.78 636 ARG A N 1
ATOM 5237 C CA . ARG A 1 636 ? -48.972 2.729 70.864 1.00 47.78 636 ARG A CA 1
ATOM 5238 C C . ARG A 1 636 ? -50.434 3.171 70.865 1.00 47.78 636 ARG A C 1
ATOM 5240 O O . ARG A 1 636 ? -50.700 4.335 70.580 1.00 47.78 636 ARG A O 1
ATOM 5247 N N . TYR A 1 637 ? -51.371 2.264 71.131 1.00 55.09 637 TYR A N 1
ATOM 5248 C CA . TYR A 1 637 ? -52.808 2.547 71.008 1.00 55.09 637 TYR A CA 1
ATOM 5249 C C . TYR A 1 637 ? -53.511 2.748 72.357 1.00 55.09 637 TYR A C 1
ATOM 5251 O O . TYR A 1 637 ? -54.682 3.121 72.381 1.00 55.09 637 TYR A O 1
ATOM 5259 N N . GLY A 1 638 ? -52.804 2.567 73.480 1.00 52.81 638 GLY A N 1
ATOM 5260 C CA . GLY A 1 638 ? -53.436 2.564 74.800 1.00 52.81 638 GLY A CA 1
ATOM 5261 C C . GLY A 1 638 ? -54.400 1.382 74.965 1.00 52.81 638 GLY A C 1
ATOM 5262 O O . GLY A 1 638 ? -54.450 0.502 74.115 1.00 52.81 638 GLY A O 1
ATOM 5263 N N . ASN A 1 639 ? -55.100 1.328 76.103 1.00 45.06 639 ASN A N 1
ATOM 5264 C CA . ASN A 1 639 ? -55.878 0.181 76.605 1.00 45.06 639 ASN A CA 1
ATOM 5265 C C . ASN A 1 639 ? -56.504 -0.758 75.546 1.00 45.06 639 ASN A C 1
ATOM 5267 O O . ASN A 1 639 ? -57.254 -0.343 74.670 1.00 45.06 639 ASN A O 1
ATOM 5271 N N . LEU A 1 640 ? -56.240 -2.056 75.727 1.00 46.72 640 LEU A N 1
ATOM 5272 C CA . LEU A 1 640 ? -56.562 -3.192 74.847 1.00 46.72 640 LEU A CA 1
ATOM 5273 C C . LEU A 1 640 ? -58.045 -3.585 74.742 1.00 46.72 640 LEU A C 1
ATOM 5275 O O . LEU A 1 640 ? -58.351 -4.566 74.061 1.00 46.72 640 LEU A O 1
ATOM 5279 N N . ASP A 1 641 ? -58.960 -2.874 75.393 1.00 48.03 641 ASP A N 1
ATOM 5280 C CA . ASP A 1 641 ? -60.359 -3.314 75.495 1.00 48.03 641 ASP A CA 1
ATOM 5281 C C . ASP A 1 641 ? -61.111 -3.273 74.151 1.00 48.03 641 ASP A C 1
ATOM 5283 O O . ASP A 1 641 ? -62.134 -3.931 73.992 1.00 48.03 641 ASP A O 1
ATOM 5287 N N . THR A 1 642 ? -60.574 -2.585 73.141 1.00 45.75 642 THR A N 1
ATOM 5288 C CA . THR A 1 642 ? -61.103 -2.572 71.765 1.00 45.75 642 THR A CA 1
ATOM 5289 C C . THR A 1 642 ? -60.486 -3.616 70.830 1.00 45.75 642 THR A C 1
ATOM 5291 O O . THR A 1 642 ? -60.977 -3.782 69.720 1.00 45.75 642 THR A O 1
ATOM 5294 N N . ILE A 1 643 ? -59.448 -4.346 71.253 1.00 43.78 643 ILE A N 1
ATOM 5295 C CA . ILE A 1 643 ? -58.773 -5.376 70.430 1.00 43.78 643 ILE A CA 1
ATOM 5296 C C . ILE A 1 643 ? -59.312 -6.779 70.756 1.00 43.78 643 ILE A C 1
ATOM 5298 O O . ILE A 1 643 ? -59.311 -7.671 69.910 1.00 43.78 643 ILE A O 1
ATOM 5302 N N . ALA A 1 644 ? -59.848 -6.968 71.965 1.00 40.12 644 ALA A N 1
ATOM 5303 C CA . ALA A 1 644 ? -60.405 -8.239 72.427 1.00 40.12 644 ALA A CA 1
ATOM 5304 C C . ALA A 1 644 ? -61.688 -8.683 71.692 1.00 40.12 644 ALA A C 1
ATOM 5306 O O . ALA A 1 644 ? -62.136 -9.809 71.889 1.00 40.12 644 ALA A O 1
ATOM 5307 N N . SER A 1 645 ? -62.280 -7.843 70.839 1.00 41.62 645 SER A N 1
ATOM 5308 C CA . SER A 1 645 ? -63.501 -8.185 70.102 1.00 41.62 645 SER A CA 1
ATOM 5309 C C . SER A 1 645 ? -63.262 -8.923 68.780 1.00 41.62 645 SER A C 1
ATOM 5311 O O . SER A 1 645 ? -64.245 -9.362 68.185 1.00 41.62 645 SER A O 1
ATOM 5313 N N . HIS A 1 646 ? -62.015 -9.093 68.310 1.00 40.03 646 HIS A N 1
ATOM 5314 C CA . HIS A 1 646 ? -61.721 -9.739 67.013 1.00 40.03 646 HIS A CA 1
ATOM 5315 C C . HIS A 1 646 ? -60.706 -10.901 67.042 1.00 40.03 646 HIS A C 1
ATOM 5317 O O . HIS A 1 646 ? -60.336 -11.383 65.981 1.00 40.03 646 HIS A O 1
ATOM 5323 N N . SER A 1 647 ? -60.277 -11.417 68.202 1.00 35.12 647 SER A N 1
ATOM 5324 C CA . SER A 1 647 ? -59.407 -12.617 68.231 1.00 35.12 647 SER A CA 1
ATOM 5325 C C . SER A 1 647 ? -59.534 -13.485 69.489 1.00 35.12 647 SER A C 1
ATOM 5327 O O . SER A 1 647 ? -58.545 -13.914 70.085 1.00 35.12 647 SER A O 1
ATOM 5329 N N . LEU A 1 648 ? -60.773 -13.776 69.884 1.00 30.19 648 LEU A N 1
ATOM 5330 C CA . LEU A 1 648 ? -61.080 -14.918 70.748 1.00 30.19 648 LEU A CA 1
ATOM 5331 C C . LEU A 1 648 ? -61.847 -15.971 69.943 1.00 30.19 648 LEU A C 1
ATOM 5333 O O . LEU A 1 648 ? -63.050 -16.129 70.116 1.00 30.19 648 LEU A O 1
ATOM 5337 N N . GLU A 1 649 ? -61.108 -16.649 69.064 1.00 30.83 649 GLU A N 1
ATOM 5338 C CA . GLU A 1 649 ? -61.110 -18.109 68.888 1.00 30.83 649 GLU A CA 1
ATOM 5339 C C . GLU A 1 649 ? -59.701 -18.574 68.496 1.00 30.83 649 GLU A C 1
ATOM 5341 O O . GLU A 1 649 ? -59.084 -17.931 67.615 1.00 30.83 649 GLU A O 1
#

pLDDT: mean 76.15, std 16.73, range [25.5, 96.75]